Protein AF-A0A816CMY5-F1 (afdb_monomer)

Organism: NCBI:txid392030

Radius of gyration: 24.54 Å; Cα contacts (8 Å, |Δi|>4): 602; chains: 1; bounding box: 53×66×77 Å

Secondary structure (DSSP, 8-state):
--SEEEEEEEEEE--HHHHHHHHTHHHHHHHHHHHHHSHHHHHHHHHHHHHHHHHHH--S----SS-TTGGGTSEEEEEEEEEEPTTT--EEEEEEEEEEE--SSHHHHSGGGSS---TTS-GGGTTT-SS-GGGG---TTTS-EEEEES-----SSSTTT----SS-SS--TTTGGG--S-TTS---TT-STT--EEEEEET--STT-SSS-TTSSSHHHHHHHHHHTT---SEEEEE-SSPPPHHHHHHTS-TTTGGGEEEETT---SSSTT-HHHHHHHH--TTSEEEEEE--S-HHHHHHHHHHHHH-HHHHTT-SEEESS--SSS------GGGG------GGGG--TTS--S----SS------TTSBPBTTB-SSB--HHHHHHHHHH-GGGG---SS-B-TTBSSBP--TTTSPPPPHHHHHHHHHHHHHHTTT-GGGTTTSPP----

Sequence (456 aa):
GYEKCRWYFLKYKQSEWENWWFSNIEQFQNNVCELLGDAENVKKAVLTLERLKELQTFGRNRTRSEKQGADKLLSRMFYRLECINPLTKVVVQVAEVSQVIEPLVGLLRDPFTICRQNNSLPTFVYEGAELQSKRFLLLSIAAPFYIHWLLQNEENTLKNSIQSSRLYKNLLPWMYERDKVNFSDAKSPLDRPNKLNILIDLGSSYFRHWDADNNSAAGLWFYEQYKRFGIQFNRIIAFEKAPLDPRTAWDQLPEDVFPYYTLINVGCETSGKFSPWVILKRIAKLHDHVVVKLDLGVPSIEGPLIHQLLNDSSVNSLIDEWRIPTPAPTILLCHDDSTYKCVEITAKRWIMPDYAPFYNKGRGRSIMCSDLLVMRPSGPFFSLTEKEYSEALKRYPNLNDDCDINYEKTSASAAITLSDDHYFNNQSNLNQFKRLFQFLPFKKEYKSLLPQPRWG

Solvent-accessible surface area (backbone atoms only — not comparable to full-atom values): 27816 Å² total; per-residue (Å²): 131,64,76,44,62,46,79,41,84,72,47,79,43,76,12,66,52,48,48,50,48,63,76,41,42,70,57,42,73,77,39,44,56,62,57,48,61,34,72,67,47,40,50,54,48,51,44,42,50,53,48,42,52,46,34,71,67,59,57,87,78,76,79,90,77,85,61,74,70,46,57,50,50,28,12,34,44,32,32,34,40,40,27,27,33,73,89,78,68,43,77,74,44,62,37,36,35,38,34,47,37,57,42,85,52,62,55,71,47,40,61,64,77,84,34,82,90,58,89,88,55,66,66,73,81,56,63,80,69,75,85,50,60,64,79,49,61,64,48,74,91,39,32,54,73,46,79,48,75,76,79,72,91,68,92,76,85,55,80,82,76,61,74,69,74,85,81,75,85,85,70,52,83,76,61,55,80,73,68,89,66,77,82,88,80,63,70,58,93,82,65,47,89,91,56,47,28,34,38,39,31,34,32,25,76,31,38,43,39,88,80,71,50,79,84,49,93,24,49,46,42,57,50,52,55,38,40,63,69,71,44,66,67,66,30,35,42,32,25,23,65,62,68,68,62,64,64,68,43,58,74,53,48,53,81,89,46,54,89,34,55,42,78,44,65,80,29,64,38,76,60,67,87,54,7,66,64,58,47,44,65,74,75,55,46,86,79,30,48,24,37,38,40,62,56,58,87,44,66,89,46,50,52,56,45,52,54,46,42,72,71,32,64,80,52,40,68,39,51,72,41,80,48,61,88,75,88,60,104,54,97,70,91,63,74,74,76,65,79,76,74,65,92,69,88,61,78,69,85,79,63,65,89,94,64,85,72,90,76,86,66,68,100,46,66,58,75,80,80,50,82,67,43,51,47,44,100,89,48,61,73,47,70,43,53,74,66,36,37,56,55,37,38,76,76,40,60,73,72,73,58,84,55,105,55,58,52,42,92,49,33,38,15,31,60,69,54,97,86,81,58,80,78,70,32,50,66,54,54,51,48,31,50,52,43,38,64,63,43,45,76,46,36,73,91,44,51,86,74,49,79,78,82,86,79,130

Foldseek 3Di:
DFQDKDKDWDDKFAFPQLVVCVVCVVCCVVCVQVVCVPPVNVVLLQLLQVLLVCLLQDAPDDPDDDNPPNLSNFIKTKMWIWTAHPVPRDGDAIKIKIWTFHGLPLCSLLVCLPYPDDPPDDCVSCVVSPDDSCQSGRDQQSIDMDIDGPPPPPPPDCPPVPPVPDDDRRDGPLSVSQDPDDDPDDDDLLPDPPAFAEEEAAAQPAQCDPVVDNRDPHVVVVQVSCVSNVHHGQAYEYFEQAADDVVRRQVPDDPVCNVHYDYPRPHAALDDDRDPQNVLLVPFDLSHAYAYDHDNVDCVNVVSNLVCCQPPPSSVSRYPHYDDQDHYPPPDQRADPCVVPPPPPDPPVPDDPPDDDDDPLDPAADDHDRPQAEADPVGHNDFDDPVLQVVLCVVCVCLPDPDVFQDDNGALHTYDDVPPDRPDGPVNVVSSVVSVVSSQCSHPVNVVVDPPDPDD

pLDDT: mean 72.67, std 21.41, range [26.78, 97.88]

Mean predicted aligned error: 14.49 Å

Structure (mmCIF, N/CA/C/O backbone):
data_AF-A0A816CMY5-F1
#
_entry.id   AF-A0A816CMY5-F1
#
loop_
_atom_site.group_PDB
_atom_site.id
_atom_site.type_symbol
_atom_site.label_atom_id
_atom_site.label_alt_id
_atom_site.label_comp_id
_atom_site.label_asym_id
_atom_site.label_entity_id
_atom_site.label_seq_id
_atom_site.pdbx_PDB_ins_code
_atom_site.Cartn_x
_atom_site.Cartn_y
_atom_site.Cartn_z
_atom_site.occupancy
_atom_site.B_iso_or_equiv
_atom_site.auth_seq_id
_atom_site.auth_comp_id
_atom_site.auth_asym_id
_atom_site.auth_atom_id
_atom_site.pdbx_PDB_model_num
ATOM 1 N N . GLY A 1 1 ? 2.521 2.943 32.759 1.00 49.59 1 GLY A N 1
ATOM 2 C CA . GLY A 1 1 ? 2.574 2.488 31.353 1.00 49.59 1 GLY A CA 1
ATOM 3 C C . GLY A 1 1 ? 1.639 3.321 30.491 1.00 49.59 1 GLY A C 1
ATOM 4 O O . GLY A 1 1 ? 0.485 3.469 30.857 1.00 49.59 1 GLY A O 1
ATOM 5 N N . TYR A 1 2 ? 2.104 3.851 29.360 1.00 51.19 2 TYR A N 1
ATOM 6 C CA . TYR A 1 2 ? 1.381 4.797 28.483 1.00 51.19 2 TYR A CA 1
ATOM 7 C C . TYR A 1 2 ? 0.174 4.173 27.765 1.00 51.19 2 TYR A C 1
ATOM 9 O O . TYR A 1 2 ? 0.369 3.305 26.928 1.00 51.19 2 TYR A O 1
ATOM 17 N N . GLU A 1 3 ? -1.079 4.476 28.125 1.00 55.84 3 GLU A N 1
ATOM 18 C CA . GLU A 1 3 ? -2.274 3.773 27.590 1.00 55.84 3 GLU A CA 1
ATOM 19 C C . GLU A 1 3 ? -2.492 3.917 26.090 1.00 55.84 3 GLU A C 1
ATOM 21 O O . GLU A 1 3 ? -3.114 3.039 25.503 1.00 55.84 3 GLU A O 1
ATOM 26 N N . LYS A 1 4 ? -1.994 4.986 25.469 1.00 70.50 4 LYS A N 1
ATOM 27 C CA . LYS A 1 4 ? -2.210 5.197 24.044 1.00 70.50 4 LYS A CA 1
ATOM 28 C C . LYS A 1 4 ? -1.040 5.961 23.454 1.00 70.50 4 LYS A C 1
ATOM 30 O O . LYS A 1 4 ? -0.861 7.146 23.739 1.00 70.50 4 LYS A O 1
ATOM 35 N N . CYS A 1 5 ? -0.237 5.258 22.673 1.00 75.94 5 CYS A N 1
ATOM 36 C CA . CYS A 1 5 ? 0.587 5.917 21.682 1.00 75.94 5 CYS A CA 1
ATOM 37 C C . CYS A 1 5 ? -0.262 6.157 20.429 1.00 75.94 5 CYS A C 1
ATOM 39 O O . CYS A 1 5 ? -1.344 5.586 20.300 1.00 75.94 5 CYS A O 1
ATOM 41 N N . ARG A 1 6 ? 0.137 7.117 19.601 1.00 73.38 6 ARG A N 1
ATOM 42 C CA . ARG A 1 6 ? -0.463 7.383 18.298 1.00 73.38 6 ARG A CA 1
ATOM 43 C C . ARG A 1 6 ? 0.638 7.724 17.321 1.00 73.38 6 ARG A C 1
ATOM 45 O O . ARG A 1 6 ? 1.571 8.451 17.665 1.00 73.38 6 ARG A O 1
ATOM 52 N N . TRP A 1 7 ? 0.482 7.240 16.101 1.00 75.81 7 TRP A N 1
ATOM 53 C CA . TRP A 1 7 ? 1.345 7.592 14.990 1.00 75.81 7 TRP A CA 1
ATOM 54 C C . TRP A 1 7 ? 0.709 8.680 14.139 1.00 75.81 7 TRP A C 1
ATOM 56 O O . TRP A 1 7 ? -0.467 8.610 13.789 1.00 75.81 7 TRP A O 1
ATOM 66 N N . TYR A 1 8 ? 1.515 9.665 13.772 1.00 75.69 8 TYR A N 1
ATOM 67 C CA . TYR A 1 8 ? 1.147 10.722 12.846 1.00 75.69 8 TYR A CA 1
ATOM 68 C C . TYR A 1 8 ? 2.076 10.655 11.652 1.00 75.69 8 TYR A C 1
ATOM 70 O O . TYR A 1 8 ? 3.295 10.693 11.813 1.00 75.69 8 TYR A O 1
ATOM 78 N N . PHE A 1 9 ? 1.519 10.570 10.450 1.00 80.50 9 PHE A N 1
ATOM 79 C CA . PHE A 1 9 ? 2.307 10.802 9.251 1.00 80.50 9 PHE A CA 1
ATOM 80 C C . PHE A 1 9 ? 2.757 12.263 9.228 1.00 80.50 9 PHE A C 1
ATOM 82 O O . PHE A 1 9 ? 1.946 13.172 9.392 1.00 80.50 9 PHE A O 1
ATOM 89 N N . LEU A 1 10 ? 4.056 12.480 9.048 1.00 78.12 10 LEU A N 1
ATOM 90 C CA . LEU A 1 10 ? 4.637 13.814 8.981 1.00 78.12 10 LEU A CA 1
ATOM 91 C C . LEU A 1 10 ? 4.810 14.258 7.538 1.00 78.12 10 LEU A C 1
ATOM 93 O O . LEU A 1 10 ? 4.339 15.323 7.152 1.00 78.12 10 LEU A O 1
ATOM 97 N N . LYS A 1 11 ? 5.550 13.467 6.758 1.00 82.75 11 LYS A N 1
ATOM 98 C CA . LYS A 1 11 ? 5.892 13.805 5.379 1.00 82.75 11 LYS A CA 1
ATOM 99 C C . LYS A 1 11 ? 6.426 12.611 4.614 1.00 82.75 11 LYS A C 1
ATOM 101 O O . LYS A 1 11 ? 7.003 11.680 5.174 1.00 82.75 11 LYS A O 1
ATOM 106 N N . TYR A 1 12 ? 6.317 12.724 3.304 1.00 86.94 12 TYR A N 1
ATOM 107 C CA . TYR A 1 12 ? 7.068 11.935 2.350 1.00 86.94 12 TYR A CA 1
ATOM 108 C C . TYR A 1 12 ? 8.349 12.686 1.963 1.00 86.94 12 TYR A C 1
ATOM 110 O O . TYR A 1 12 ? 8.348 13.915 1.866 1.00 86.94 12 TYR A O 1
ATOM 118 N N . LYS A 1 13 ? 9.446 11.960 1.750 1.00 88.50 13 LYS A N 1
ATOM 119 C CA . LYS A 1 13 ? 10.687 12.495 1.188 1.00 88.50 13 LYS A CA 1
ATOM 120 C C . LYS A 1 13 ? 11.152 11.587 0.055 1.00 88.50 13 LYS A C 1
ATOM 122 O O . LYS A 1 13 ? 11.531 10.442 0.305 1.00 88.50 13 LYS A O 1
ATOM 127 N N . GLN A 1 14 ? 11.172 12.141 -1.152 1.00 89.94 14 GLN A N 1
ATOM 128 C CA . GLN A 1 14 ? 11.779 11.511 -2.320 1.00 89.94 14 GLN A CA 1
ATOM 129 C C . GLN A 1 14 ? 13.264 11.240 -2.067 1.00 89.94 14 GLN A C 1
ATOM 131 O O . GLN A 1 14 ? 13.948 12.018 -1.389 1.00 89.94 14 GLN A O 1
ATOM 136 N N . SER A 1 15 ? 13.764 10.135 -2.608 1.00 94.00 15 SER A N 1
ATOM 137 C CA . SER A 1 15 ? 15.199 9.882 -2.674 1.00 94.00 15 SER A CA 1
ATOM 138 C C . SER A 1 15 ? 15.888 10.888 -3.600 1.00 94.00 15 SER A C 1
ATOM 140 O O . SER A 1 15 ? 15.245 11.529 -4.431 1.00 94.00 15 SER A O 1
ATOM 142 N N . GLU A 1 16 ? 17.209 11.036 -3.481 1.00 92.00 16 GLU A N 1
ATOM 143 C CA . GLU A 1 16 ? 17.974 11.886 -4.411 1.00 92.00 16 GLU A CA 1
ATOM 144 C C . GLU A 1 16 ? 17.813 11.403 -5.857 1.00 92.00 16 GLU A C 1
ATOM 146 O O . GLU A 1 16 ? 17.717 12.205 -6.783 1.00 92.00 16 GLU A O 1
ATOM 151 N N . TRP A 1 17 ? 17.719 10.084 -6.027 1.00 92.69 17 TRP A N 1
ATOM 152 C CA . TRP A 1 17 ? 17.506 9.429 -7.308 1.00 92.69 17 TRP A CA 1
ATOM 153 C C . TRP A 1 17 ? 16.120 9.719 -7.892 1.00 92.69 17 TRP A C 1
ATOM 155 O O . TRP A 1 17 ? 16.008 10.111 -9.052 1.00 92.69 17 TRP A O 1
ATOM 165 N N . GLU A 1 18 ? 15.073 9.607 -7.075 1.00 90.62 18 GLU A N 1
ATOM 166 C CA . GLU A 1 18 ? 13.706 9.927 -7.484 1.00 90.62 18 GLU A CA 1
ATOM 167 C C . GLU A 1 18 ? 13.545 11.417 -7.809 1.00 90.62 18 GLU A C 1
ATOM 169 O O . GLU A 1 18 ? 12.952 11.766 -8.827 1.00 90.62 18 GLU A O 1
ATOM 174 N N . ASN A 1 19 ? 14.128 12.297 -6.991 1.00 91.50 19 ASN A N 1
ATOM 175 C CA . ASN A 1 19 ? 14.102 13.738 -7.227 1.00 91.50 19 ASN A CA 1
ATOM 176 C C . ASN A 1 19 ? 14.849 14.127 -8.514 1.00 91.50 19 ASN A C 1
ATOM 178 O O . ASN A 1 19 ? 14.381 14.975 -9.275 1.00 91.50 19 ASN A O 1
ATOM 182 N N . TRP A 1 20 ? 15.999 13.501 -8.787 1.00 92.38 20 TRP A N 1
ATOM 183 C CA . TRP A 1 20 ? 16.716 13.697 -10.047 1.00 92.38 20 TRP A CA 1
ATOM 184 C C . TRP A 1 20 ? 15.881 13.237 -11.246 1.00 92.38 20 TRP A C 1
ATOM 186 O O . TRP A 1 20 ? 15.762 13.978 -12.221 1.00 92.38 20 TRP A O 1
ATOM 196 N N . TRP A 1 21 ? 15.241 12.070 -11.158 1.00 89.19 21 TRP A N 1
ATOM 197 C CA . TRP A 1 21 ? 14.363 11.568 -12.215 1.00 89.19 21 TRP A CA 1
ATOM 198 C C . TRP A 1 21 ? 13.189 12.516 -12.481 1.00 89.19 21 TRP A C 1
ATOM 200 O O . TRP A 1 21 ? 12.940 12.900 -13.623 1.00 89.19 21 TRP A O 1
ATOM 210 N N . PHE A 1 22 ? 12.530 12.979 -11.415 1.00 85.50 22 PHE A N 1
ATOM 211 C CA . PHE A 1 22 ? 11.444 13.956 -11.489 1.00 85.50 22 PHE A CA 1
ATOM 212 C C . PHE A 1 22 ? 11.892 15.279 -12.129 1.00 85.50 22 PHE A C 1
ATOM 214 O O . PHE A 1 22 ? 11.186 15.839 -12.965 1.00 85.50 22 PHE A O 1
ATOM 221 N N . SER A 1 23 ? 13.093 15.751 -11.792 1.00 88.50 23 SER A N 1
ATOM 222 C CA . SER A 1 23 ? 13.650 17.000 -12.328 1.00 88.50 23 SER A CA 1
ATOM 223 C C . SER A 1 23 ? 14.025 16.902 -13.814 1.00 88.50 23 SER A C 1
ATOM 225 O O . SER A 1 23 ? 14.132 17.923 -14.486 1.00 88.50 23 SER A O 1
ATOM 227 N N . ASN A 1 24 ? 14.200 15.685 -14.338 1.00 87.00 24 ASN A N 1
ATOM 228 C CA . ASN A 1 24 ? 14.573 15.405 -15.728 1.00 87.00 24 ASN A CA 1
ATOM 229 C C . ASN A 1 24 ? 13.451 14.700 -16.506 1.00 87.00 24 ASN A C 1
ATOM 231 O O . ASN A 1 24 ? 13.698 14.084 -17.545 1.00 87.00 24 ASN A O 1
ATOM 235 N N . ILE A 1 25 ? 12.210 14.785 -16.018 1.00 83.50 25 ILE A N 1
ATOM 236 C CA . ILE A 1 25 ? 11.086 13.991 -16.525 1.00 83.50 25 ILE A CA 1
ATOM 237 C C . ILE A 1 25 ? 10.851 14.156 -18.032 1.00 83.50 25 ILE A C 1
ATOM 239 O O . ILE A 1 25 ? 10.459 13.208 -18.700 1.00 83.50 25 ILE A O 1
ATOM 243 N N . GLU A 1 26 ? 11.139 15.329 -18.595 1.00 83.44 26 GLU A N 1
ATOM 244 C CA . GLU A 1 26 ? 10.995 15.597 -20.033 1.00 83.44 26 GLU A CA 1
ATOM 245 C C . GLU A 1 26 ? 11.965 14.792 -20.890 1.00 83.44 26 GLU A C 1
ATOM 247 O O . GLU A 1 26 ? 11.601 14.312 -21.962 1.00 83.44 26 GLU A O 1
ATOM 252 N N . GLN A 1 27 ? 13.201 14.632 -20.418 1.00 85.25 27 GLN A N 1
ATOM 253 C CA . GLN A 1 27 ? 14.192 13.825 -21.115 1.00 85.25 27 GLN A CA 1
ATOM 254 C C . GLN A 1 27 ? 13.835 12.346 -20.968 1.00 85.25 27 GLN A C 1
ATOM 256 O O . GLN A 1 27 ? 13.852 11.607 -21.950 1.00 85.25 27 GLN A O 1
ATOM 261 N N . PHE A 1 28 ? 13.415 11.932 -19.766 1.00 81.44 28 PHE A N 1
ATOM 262 C CA . PHE A 1 28 ? 12.957 10.569 -19.513 1.00 81.44 28 PHE A CA 1
ATOM 263 C C . PHE A 1 28 ? 11.757 10.187 -20.366 1.00 81.44 28 PHE A C 1
ATOM 265 O O . PHE A 1 28 ? 11.746 9.101 -20.921 1.00 81.44 28 PHE A O 1
ATOM 272 N N . GLN A 1 29 ? 10.775 11.065 -20.543 1.00 76.88 29 GLN A N 1
ATOM 273 C CA . GLN A 1 29 ? 9.591 10.753 -21.346 1.00 76.88 29 GLN A CA 1
ATOM 274 C C . GLN A 1 29 ? 9.915 10.385 -22.796 1.00 76.88 29 GLN A C 1
ATOM 276 O O . GLN A 1 29 ? 9.229 9.541 -23.363 1.00 76.88 29 GLN A O 1
ATOM 281 N N . ASN A 1 30 ? 10.956 10.987 -23.373 1.00 83.69 30 ASN A N 1
ATOM 282 C CA . ASN A 1 30 ? 11.312 10.773 -24.774 1.00 83.69 30 ASN A CA 1
ATOM 283 C C . ASN A 1 30 ? 12.415 9.719 -24.944 1.00 83.69 30 ASN A C 1
ATOM 285 O O . ASN A 1 30 ? 12.378 8.939 -25.889 1.00 83.69 30 ASN A O 1
ATOM 289 N N . ASN A 1 31 ? 13.361 9.662 -24.003 1.00 88.75 31 ASN A N 1
ATOM 290 C CA . ASN A 1 31 ? 14.606 8.904 -24.133 1.00 88.75 31 ASN A CA 1
ATOM 291 C C . ASN A 1 31 ? 14.857 7.988 -22.922 1.00 88.75 31 ASN A C 1
ATOM 293 O O . ASN A 1 31 ? 16.005 7.770 -22.534 1.00 88.75 31 ASN A O 1
ATOM 297 N N . VAL A 1 32 ? 13.801 7.450 -22.293 1.00 85.62 32 VAL A N 1
ATOM 298 C CA . VAL A 1 32 ? 13.904 6.669 -21.043 1.00 85.62 32 VAL A CA 1
ATOM 299 C C . VAL A 1 32 ? 14.958 5.567 -21.110 1.00 85.62 32 VAL A C 1
ATOM 301 O O . VAL A 1 32 ? 15.752 5.443 -20.186 1.00 85.62 32 VAL A O 1
ATOM 304 N N . CYS A 1 33 ? 15.013 4.803 -22.203 1.00 87.94 33 CYS A N 1
ATOM 305 C CA . CYS A 1 33 ? 15.938 3.677 -22.323 1.00 87.94 33 CYS A CA 1
ATOM 306 C C . CYS A 1 33 ? 17.366 4.082 -22.673 1.00 87.94 33 CYS A C 1
ATOM 308 O O . CYS A 1 33 ? 18.295 3.383 -22.285 1.00 87.94 33 CYS A O 1
ATOM 310 N N . GLU A 1 34 ? 17.553 5.202 -23.367 1.00 89.88 34 GLU A N 1
ATOM 311 C CA . GLU A 1 34 ? 18.884 5.767 -23.592 1.00 89.88 34 GLU A CA 1
ATOM 312 C C . GLU A 1 34 ? 19.453 6.290 -22.269 1.00 89.88 34 GLU A C 1
ATOM 314 O O . GLU A 1 34 ? 20.556 5.921 -21.876 1.00 89.88 34 GLU A O 1
ATOM 319 N N . LEU A 1 35 ? 18.650 7.049 -21.518 1.00 89.62 35 LEU A N 1
ATOM 320 C CA . LEU A 1 35 ? 19.036 7.575 -20.213 1.00 89.62 35 LEU A CA 1
ATOM 321 C C . LEU A 1 35 ? 19.243 6.472 -19.177 1.00 89.62 35 LEU A C 1
ATOM 323 O O . LEU A 1 35 ? 20.223 6.509 -18.444 1.00 89.62 35 LEU A O 1
ATOM 327 N N . LEU A 1 36 ? 18.357 5.475 -19.106 1.00 87.12 36 LEU A N 1
ATOM 328 C CA . LEU A 1 36 ? 18.557 4.309 -18.240 1.00 87.12 36 LEU A CA 1
ATOM 329 C C . LEU A 1 36 ? 19.717 3.426 -18.703 1.00 87.12 36 LEU A C 1
ATOM 331 O O . LEU A 1 36 ? 20.206 2.645 -17.896 1.00 87.12 36 LEU A O 1
ATOM 335 N N . GLY A 1 37 ? 20.139 3.536 -19.966 1.00 89.00 37 GLY A N 1
ATOM 336 C CA . GLY A 1 37 ? 21.306 2.855 -20.521 1.00 89.00 37 GLY A CA 1
ATOM 337 C C . GLY A 1 37 ? 22.639 3.491 -20.123 1.00 89.00 37 GLY A C 1
ATOM 338 O O . GLY A 1 37 ? 23.669 2.823 -20.221 1.00 89.00 37 GLY A O 1
ATOM 339 N N . ASP A 1 38 ? 22.632 4.738 -19.637 1.00 92.94 38 ASP A N 1
ATOM 340 C CA . ASP A 1 38 ? 23.817 5.372 -19.061 1.00 92.94 38 ASP A CA 1
ATOM 341 C C . ASP A 1 38 ? 24.367 4.541 -17.891 1.00 92.94 38 ASP A C 1
ATOM 343 O O . ASP A 1 38 ? 23.620 4.063 -17.032 1.00 92.94 38 ASP A O 1
ATOM 347 N N . ALA A 1 39 ? 25.689 4.379 -17.839 1.00 93.19 39 ALA A N 1
ATOM 348 C CA . ALA A 1 39 ? 26.342 3.482 -16.892 1.00 93.19 39 ALA A CA 1
ATOM 349 C C . ALA A 1 39 ? 26.064 3.845 -15.420 1.00 93.19 39 ALA A C 1
ATOM 351 O O . ALA A 1 39 ? 25.946 2.953 -14.574 1.00 93.19 39 ALA A O 1
ATOM 352 N N . GLU A 1 40 ? 25.937 5.134 -15.092 1.00 93.81 40 GLU A N 1
ATOM 353 C CA . GLU A 1 40 ? 25.620 5.575 -13.735 1.00 93.81 40 GLU A CA 1
ATOM 354 C C . GLU A 1 40 ? 24.164 5.256 -13.380 1.00 93.81 40 GLU A C 1
ATOM 356 O O . GLU A 1 40 ? 23.872 4.777 -12.277 1.00 93.81 40 GLU A O 1
ATOM 361 N N . ASN A 1 41 ? 23.254 5.466 -14.330 1.00 92.19 41 ASN A N 1
ATOM 362 C CA . ASN A 1 41 ? 21.830 5.212 -14.147 1.00 92.19 41 ASN A CA 1
ATOM 363 C C . ASN A 1 41 ? 21.530 3.715 -14.043 1.00 92.19 41 ASN A C 1
ATOM 365 O O . ASN A 1 41 ? 20.811 3.302 -13.128 1.00 92.19 41 ASN A O 1
ATOM 369 N N . VAL A 1 42 ? 22.172 2.895 -14.882 1.00 91.56 42 VAL A N 1
ATOM 370 C CA . VAL A 1 42 ? 22.177 1.433 -14.760 1.00 91.56 42 VAL A CA 1
ATOM 371 C C . VAL A 1 42 ? 22.625 1.022 -13.362 1.00 91.56 42 VAL A C 1
ATOM 373 O O . VAL A 1 42 ? 21.938 0.256 -12.687 1.00 91.56 42 VAL A O 1
ATOM 376 N N . LYS A 1 43 ? 23.762 1.552 -12.895 1.00 93.25 43 LYS A N 1
ATOM 377 C CA . LYS A 1 43 ? 24.318 1.206 -11.585 1.00 93.25 43 LYS A CA 1
ATOM 378 C C . LYS A 1 43 ? 23.351 1.546 -10.450 1.00 93.25 43 LYS A C 1
ATOM 380 O O . LYS A 1 43 ? 23.148 0.720 -9.564 1.00 93.25 43 LYS A O 1
ATOM 385 N N . LYS A 1 44 ? 22.740 2.734 -10.460 1.00 93.62 44 LYS A N 1
ATOM 386 C CA . LYS A 1 44 ? 21.769 3.144 -9.429 1.00 93.62 44 LYS A CA 1
ATOM 387 C C . LYS A 1 44 ? 20.496 2.302 -9.473 1.00 93.62 44 LYS A C 1
ATOM 389 O O . LYS A 1 44 ? 20.006 1.904 -8.416 1.00 93.62 44 LYS A O 1
ATOM 394 N N . ALA A 1 45 ? 19.993 1.986 -10.665 1.00 91.38 45 ALA A N 1
ATOM 395 C CA . ALA A 1 45 ? 18.853 1.094 -10.841 1.00 91.38 45 ALA A CA 1
ATOM 396 C C . ALA A 1 45 ? 19.152 -0.301 -10.274 1.00 91.38 45 ALA A C 1
ATOM 398 O O . ALA A 1 45 ? 18.428 -0.771 -9.401 1.00 91.38 45 ALA A O 1
ATOM 399 N N . VAL A 1 46 ? 20.266 -0.922 -10.676 1.00 91.12 46 VAL A N 1
ATOM 400 C CA . VAL A 1 46 ? 20.680 -2.246 -10.183 1.00 91.12 46 VAL A CA 1
ATOM 401 C C . VAL A 1 46 ? 20.850 -2.242 -8.663 1.00 91.12 46 VAL A C 1
ATOM 403 O O . VAL A 1 46 ? 20.247 -3.077 -7.997 1.00 91.12 46 VAL A O 1
ATOM 406 N N . LEU A 1 47 ? 21.566 -1.266 -8.090 1.00 92.12 47 LEU A N 1
ATOM 407 C CA . LEU A 1 47 ? 21.731 -1.150 -6.632 1.00 92.12 47 LEU A CA 1
ATOM 408 C C . LEU A 1 47 ? 20.394 -1.002 -5.892 1.00 92.12 47 LEU A C 1
ATOM 410 O O . LEU A 1 47 ? 20.226 -1.549 -4.802 1.00 92.12 47 LEU A O 1
ATOM 414 N N . THR A 1 48 ? 19.443 -0.270 -6.475 1.00 90.75 48 THR A N 1
ATOM 415 C CA . THR A 1 48 ? 18.089 -0.119 -5.926 1.00 90.75 48 THR A CA 1
ATOM 416 C C . THR A 1 48 ? 17.360 -1.462 -5.917 1.00 90.75 48 THR A C 1
ATOM 418 O O . THR A 1 48 ? 16.835 -1.861 -4.878 1.00 90.75 48 THR A O 1
ATOM 421 N N . LEU A 1 49 ? 17.382 -2.197 -7.033 1.00 89.44 49 LEU A N 1
ATOM 422 C CA . LEU A 1 49 ? 16.718 -3.497 -7.154 1.00 89.44 49 LEU A CA 1
ATOM 423 C C . LEU A 1 49 ? 17.353 -4.566 -6.257 1.00 89.44 49 LEU A C 1
ATOM 425 O O . LEU A 1 49 ? 16.636 -5.310 -5.591 1.00 89.44 49 LEU A O 1
ATOM 429 N N . GLU A 1 50 ? 18.685 -4.624 -6.184 1.00 89.06 50 GLU A N 1
ATOM 430 C CA . GLU A 1 50 ? 19.402 -5.520 -5.267 1.00 89.06 50 GLU A CA 1
ATOM 431 C C . GLU A 1 50 ? 19.023 -5.241 -3.820 1.00 89.06 50 GLU A C 1
ATOM 433 O O . GLU A 1 50 ? 18.801 -6.169 -3.040 1.00 89.06 50 GLU A O 1
ATOM 438 N N . ARG A 1 51 ? 18.926 -3.957 -3.461 1.00 89.12 51 ARG A N 1
ATOM 439 C CA . ARG A 1 51 ? 18.538 -3.555 -2.117 1.00 89.12 51 ARG A CA 1
ATOM 440 C C . ARG A 1 51 ? 17.096 -3.942 -1.814 1.00 89.12 51 ARG A C 1
ATOM 442 O O . ARG A 1 51 ? 16.849 -4.494 -0.748 1.00 89.12 51 ARG A O 1
ATOM 449 N N . LEU A 1 52 ? 16.156 -3.706 -2.728 1.00 86.81 52 LEU A N 1
ATOM 450 C CA . LEU A 1 52 ? 14.759 -4.114 -2.548 1.00 86.81 52 LEU A CA 1
ATOM 451 C C . LEU A 1 52 ? 14.637 -5.638 -2.422 1.00 86.81 52 LEU A C 1
ATOM 453 O O . LEU A 1 52 ? 14.017 -6.115 -1.473 1.00 86.81 52 LEU A O 1
ATOM 457 N N . LYS A 1 53 ? 15.315 -6.401 -3.290 1.00 85.69 53 LYS A N 1
ATOM 458 C CA . LYS A 1 53 ? 15.358 -7.870 -3.226 1.00 85.69 53 LYS A CA 1
ATOM 459 C C . LYS A 1 53 ? 15.946 -8.364 -1.905 1.00 85.69 53 LYS A C 1
ATOM 461 O O . LYS A 1 53 ? 15.413 -9.292 -1.301 1.00 85.69 53 LYS A O 1
ATOM 466 N N . GLU A 1 54 ? 17.024 -7.750 -1.424 1.00 84.81 54 GLU A N 1
ATOM 467 C CA . GLU A 1 54 ? 17.603 -8.067 -0.116 1.00 84.81 54 GLU A CA 1
ATOM 468 C C . GLU A 1 54 ? 16.596 -7.821 1.009 1.00 84.81 54 GLU A C 1
ATOM 470 O O . GLU A 1 54 ? 16.376 -8.702 1.833 1.00 84.81 54 GLU A O 1
ATOM 475 N N . LEU A 1 55 ? 15.953 -6.652 1.032 1.00 82.62 55 LEU A N 1
ATOM 476 C CA . LEU A 1 55 ? 14.993 -6.308 2.079 1.00 82.62 55 LEU A CA 1
ATOM 477 C C . LEU A 1 55 ? 13.774 -7.243 2.071 1.00 82.62 55 LEU A C 1
ATOM 479 O O . LEU A 1 55 ? 13.293 -7.617 3.136 1.00 82.62 55 LEU A O 1
ATOM 483 N N . GLN A 1 56 ? 13.318 -7.674 0.893 1.00 79.06 56 GLN A N 1
ATOM 484 C CA . GLN A 1 56 ? 12.233 -8.650 0.744 1.00 79.06 56 GLN A CA 1
ATOM 485 C C . GLN A 1 56 ? 12.633 -10.075 1.159 1.00 79.06 56 GLN A C 1
ATOM 487 O O . GLN A 1 56 ? 11.793 -10.840 1.626 1.00 79.06 56 GLN A O 1
ATOM 492 N N . THR A 1 57 ? 13.897 -10.461 0.970 1.00 76.00 57 THR A N 1
ATOM 493 C CA . THR A 1 57 ? 14.371 -11.828 1.258 1.00 76.00 57 THR A CA 1
ATOM 494 C C . THR A 1 57 ? 14.839 -12.012 2.701 1.00 76.00 57 THR A C 1
ATOM 496 O O . THR A 1 57 ? 14.784 -13.128 3.219 1.00 76.00 57 THR A O 1
ATOM 499 N N . PHE A 1 58 ? 15.281 -10.950 3.379 1.00 70.31 58 PHE A N 1
ATOM 500 C CA . PHE A 1 58 ? 15.883 -11.061 4.708 1.00 70.31 58 PHE A CA 1
ATOM 501 C C . PHE A 1 58 ? 14.863 -11.053 5.858 1.00 70.31 58 PHE A C 1
ATOM 503 O O . PHE A 1 58 ? 14.429 -10.010 6.347 1.00 70.31 58 PHE A O 1
ATOM 510 N N . GLY A 1 59 ? 14.580 -12.241 6.396 1.00 57.06 59 GLY A N 1
ATOM 511 C CA . GLY A 1 59 ? 13.954 -12.417 7.707 1.00 57.06 59 GLY A CA 1
ATOM 512 C C . GLY A 1 59 ? 14.965 -12.241 8.853 1.00 57.06 59 GLY A C 1
ATOM 513 O O . GLY A 1 59 ? 15.857 -13.061 9.032 1.00 57.06 59 GLY A O 1
ATOM 514 N N . ARG A 1 60 ? 14.816 -11.173 9.651 1.00 52.25 60 ARG A N 1
ATOM 515 C CA . ARG A 1 60 ? 15.398 -10.908 10.998 1.00 52.25 60 ARG A CA 1
ATOM 516 C C . ARG A 1 60 ? 16.930 -10.930 11.214 1.00 52.25 60 ARG A C 1
ATOM 518 O O . ARG A 1 60 ? 17.377 -10.277 12.159 1.00 52.25 60 ARG A O 1
ATOM 525 N N . ASN A 1 61 ? 17.750 -11.575 10.383 1.00 51.62 61 ASN A N 1
ATOM 526 C CA . ASN A 1 61 ? 19.206 -11.673 10.581 1.00 51.62 61 ASN A CA 1
ATOM 527 C C . ASN A 1 61 ? 19.970 -10.548 9.864 1.00 51.62 61 ASN A C 1
ATOM 529 O O . ASN A 1 61 ? 20.637 -10.758 8.860 1.00 51.62 61 ASN A O 1
ATOM 533 N N . ARG A 1 62 ? 19.876 -9.321 10.388 1.00 57.62 62 ARG A N 1
ATOM 534 C CA . ARG A 1 62 ? 20.644 -8.164 9.891 1.00 57.62 62 ARG A CA 1
ATOM 535 C C . ARG A 1 62 ? 22.133 -8.266 10.248 1.00 57.62 62 ARG A C 1
ATOM 537 O O . ARG A 1 62 ? 22.477 -8.132 11.423 1.00 57.62 62 ARG A O 1
ATOM 544 N N . THR A 1 63 ? 23.022 -8.308 9.256 1.00 49.28 63 THR A N 1
ATOM 545 C CA . THR A 1 63 ? 24.375 -7.742 9.400 1.00 49.28 63 THR A CA 1
ATOM 546 C C . THR A 1 63 ? 24.303 -6.242 9.098 1.00 49.28 63 THR A C 1
ATOM 548 O O . THR A 1 63 ? 23.810 -5.790 8.070 1.00 49.28 63 THR A O 1
ATOM 551 N N . ARG A 1 64 ? 24.678 -5.430 10.089 1.00 55.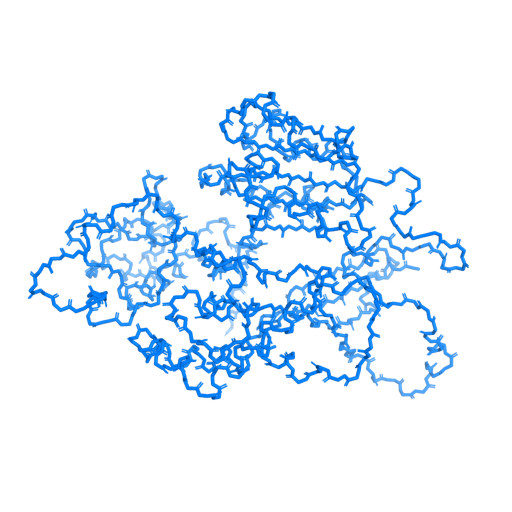88 64 ARG A N 1
ATOM 552 C CA . ARG A 1 64 ? 24.308 -4.008 10.201 1.00 55.88 64 ARG A CA 1
ATOM 553 C C . ARG A 1 64 ? 25.144 -3.060 9.323 1.00 55.88 64 ARG A C 1
ATOM 555 O O . ARG A 1 64 ? 24.859 -1.864 9.332 1.00 55.88 64 ARG A O 1
ATOM 562 N N . SER A 1 65 ? 26.184 -3.537 8.637 1.00 52.44 65 SER A N 1
ATOM 563 C CA . SER A 1 65 ? 27.320 -2.671 8.286 1.00 52.44 65 SER A CA 1
ATOM 564 C C . SER A 1 65 ? 27.455 -2.241 6.823 1.00 52.44 65 SER A C 1
ATOM 566 O O . SER A 1 65 ? 27.939 -1.136 6.617 1.00 52.44 65 SER A O 1
ATOM 568 N N . GLU A 1 66 ? 27.032 -2.998 5.807 1.00 51.88 66 GLU A N 1
ATOM 569 C CA . GLU A 1 66 ? 27.600 -2.746 4.460 1.00 51.88 66 GLU A CA 1
ATOM 570 C C . GLU A 1 66 ? 26.693 -2.084 3.415 1.00 51.88 66 GLU A C 1
ATOM 572 O O . GLU A 1 66 ? 27.185 -1.671 2.370 1.00 51.88 66 GLU A O 1
ATOM 577 N N . LYS A 1 67 ? 25.393 -1.876 3.673 1.00 60.47 67 LYS A N 1
ATOM 578 C CA . LYS A 1 67 ? 24.471 -1.394 2.617 1.00 60.47 67 LYS A CA 1
ATOM 579 C C . LYS A 1 67 ? 23.644 -0.144 2.931 1.00 60.47 67 LYS A C 1
ATOM 581 O O . LYS A 1 67 ? 22.647 0.118 2.264 1.00 60.47 67 LYS A O 1
ATOM 586 N N . GLN A 1 68 ? 24.098 0.702 3.862 1.00 66.44 68 GLN A N 1
ATOM 587 C CA . GLN A 1 68 ? 23.474 2.020 4.104 1.00 66.44 68 GLN A CA 1
ATOM 588 C C . GLN A 1 68 ? 23.533 2.956 2.879 1.00 66.44 68 GLN A C 1
ATOM 590 O O . GLN A 1 68 ? 22.726 3.876 2.767 1.00 66.44 68 GLN A O 1
ATOM 595 N N . GLY A 1 69 ? 24.470 2.731 1.949 1.00 79.69 69 GLY A N 1
ATOM 596 C CA . GLY A 1 69 ? 24.603 3.543 0.737 1.00 79.69 69 GLY A CA 1
ATOM 597 C C . GLY A 1 69 ? 23.390 3.446 -0.193 1.00 79.69 69 GLY A C 1
ATOM 598 O O . GLY A 1 69 ? 22.897 4.472 -0.654 1.00 79.69 69 GLY A O 1
ATOM 599 N N . ALA A 1 70 ? 22.864 2.236 -0.413 1.00 89.81 70 ALA A N 1
ATOM 600 C CA . ALA A 1 70 ? 21.725 2.015 -1.309 1.00 89.81 70 ALA A CA 1
ATOM 601 C C . ALA A 1 70 ? 20.412 2.586 -0.747 1.00 89.81 70 ALA A C 1
ATOM 603 O O . ALA A 1 70 ? 19.559 3.029 -1.510 1.00 89.81 70 ALA A O 1
ATOM 604 N N . ASP A 1 71 ? 20.279 2.697 0.580 1.00 90.12 71 ASP A N 1
ATOM 605 C CA . ASP A 1 71 ? 19.110 3.323 1.212 1.00 90.12 71 ASP A CA 1
ATOM 606 C C . ASP A 1 71 ? 18.974 4.818 0.838 1.00 90.12 71 ASP A C 1
ATOM 608 O O . ASP A 1 71 ? 17.918 5.417 1.043 1.00 90.12 71 ASP A O 1
ATOM 612 N N . LYS A 1 72 ? 20.018 5.469 0.300 1.00 92.38 72 LYS A N 1
ATOM 613 C CA . LYS A 1 72 ? 19.925 6.841 -0.241 1.00 92.38 72 LYS A CA 1
ATOM 614 C C . LYS A 1 72 ? 19.180 6.913 -1.577 1.00 92.38 72 LYS A C 1
ATOM 616 O O . LYS A 1 72 ? 18.645 7.968 -1.901 1.00 92.38 72 LYS A O 1
ATOM 621 N N . LEU A 1 73 ? 19.130 5.804 -2.318 1.00 93.50 73 LEU A N 1
ATOM 622 C CA . LEU A 1 73 ? 18.386 5.669 -3.576 1.00 93.50 73 LEU A CA 1
ATOM 623 C C . LEU A 1 73 ? 16.899 5.367 -3.337 1.00 93.50 73 LEU A C 1
ATOM 625 O O . LEU A 1 73 ? 16.078 5.547 -4.233 1.00 93.50 73 LEU A O 1
ATOM 629 N N . LEU A 1 74 ? 16.554 4.965 -2.112 1.00 92.25 74 LEU A N 1
ATOM 630 C CA . LEU A 1 74 ? 15.198 4.665 -1.670 1.00 92.25 74 LEU A CA 1
ATOM 631 C C . LEU A 1 74 ? 14.534 5.875 -1.005 1.00 92.25 74 LEU A C 1
ATOM 633 O O . LEU A 1 74 ? 15.183 6.691 -0.332 1.00 92.25 74 LEU A O 1
ATOM 637 N N . SER A 1 75 ? 13.226 5.990 -1.209 1.00 90.69 75 SER A N 1
ATOM 638 C CA . SER A 1 75 ? 12.412 7.078 -0.673 1.00 90.69 75 SER A CA 1
ATOM 639 C C . SER A 1 75 ? 12.033 6.802 0.781 1.00 90.69 75 SER A C 1
ATOM 641 O O . SER A 1 75 ? 12.314 5.734 1.333 1.00 90.69 75 SER A O 1
ATOM 643 N N . ARG A 1 76 ? 11.489 7.807 1.476 1.00 90.81 76 ARG A N 1
ATOM 644 C CA . ARG A 1 76 ? 11.193 7.699 2.910 1.00 90.81 76 ARG A CA 1
ATOM 645 C C . ARG A 1 76 ? 9.837 8.274 3.275 1.00 90.81 76 ARG A C 1
ATOM 647 O O . ARG A 1 76 ? 9.485 9.373 2.853 1.00 90.81 76 ARG A O 1
ATOM 654 N N . MET A 1 77 ? 9.136 7.577 4.159 1.00 84.56 77 MET A N 1
ATOM 655 C CA . MET A 1 77 ? 7.996 8.117 4.896 1.00 84.56 77 MET A CA 1
ATOM 656 C C . MET A 1 77 ? 8.432 8.454 6.316 1.00 84.56 77 MET A C 1
ATOM 658 O O . MET A 1 77 ? 9.129 7.674 6.960 1.00 84.56 77 MET A O 1
ATOM 662 N N . PHE A 1 78 ? 8.054 9.632 6.795 1.00 84.00 78 PHE A N 1
ATOM 663 C CA . PHE A 1 78 ? 8.347 10.097 8.143 1.00 84.00 78 PHE A CA 1
ATOM 664 C C . PHE A 1 78 ? 7.076 10.071 8.970 1.00 84.00 78 PHE A C 1
ATOM 666 O O . PHE A 1 78 ? 6.027 10.546 8.535 1.00 84.00 78 PHE A O 1
ATOM 673 N N . TYR A 1 79 ? 7.210 9.573 10.188 1.00 82.06 79 TYR A N 1
ATOM 674 C CA . TYR A 1 79 ? 6.146 9.465 11.161 1.00 82.06 79 TYR A CA 1
ATOM 675 C C . TYR A 1 79 ? 6.591 10.066 12.487 1.00 82.06 79 TYR A C 1
ATOM 677 O O . TYR A 1 79 ? 7.780 10.098 12.798 1.00 82.06 79 TYR A O 1
ATOM 685 N N . ARG A 1 80 ? 5.628 10.497 13.291 1.00 84.25 80 ARG A N 1
ATOM 686 C CA . ARG A 1 80 ? 5.814 10.876 14.686 1.00 84.25 80 ARG A CA 1
ATOM 687 C C . ARG A 1 80 ? 5.020 9.934 15.562 1.00 84.25 80 ARG A C 1
ATOM 689 O O . ARG A 1 80 ? 3.821 9.785 15.358 1.00 84.25 80 ARG A O 1
ATOM 696 N N . LEU A 1 81 ? 5.685 9.339 16.537 1.00 81.75 81 LEU A N 1
ATOM 697 C CA . LEU A 1 81 ? 5.045 8.632 17.629 1.00 81.75 81 LEU A CA 1
ATOM 698 C C . LEU A 1 81 ? 4.841 9.598 18.783 1.00 81.75 81 LEU A C 1
ATOM 700 O O . LEU A 1 81 ? 5.824 10.107 19.316 1.00 81.75 81 LEU A O 1
ATOM 704 N N . GLU A 1 82 ? 3.597 9.803 19.193 1.00 83.19 82 GLU A N 1
ATOM 705 C CA . GLU A 1 82 ? 3.280 10.510 20.430 1.00 83.19 82 GLU A CA 1
ATOM 706 C C . GLU A 1 82 ? 2.625 9.546 21.407 1.00 83.19 82 GLU A C 1
ATOM 708 O O . GLU A 1 82 ? 1.574 8.973 21.122 1.00 83.19 82 GLU A O 1
ATOM 713 N N . CYS A 1 83 ? 3.230 9.372 22.577 1.00 80.19 83 CYS A N 1
ATOM 714 C CA . CYS A 1 83 ? 2.625 8.612 23.663 1.00 80.19 83 CYS A CA 1
ATOM 715 C C . CYS A 1 83 ? 2.030 9.558 24.694 1.00 80.19 83 CYS A C 1
ATOM 717 O O . CYS A 1 83 ? 2.706 10.474 25.163 1.00 80.19 83 CYS A O 1
ATOM 719 N N . ILE A 1 84 ? 0.769 9.322 25.058 1.00 77.75 84 ILE A N 1
ATOM 720 C CA . ILE A 1 84 ? 0.051 10.116 26.054 1.00 77.75 84 ILE A CA 1
ATOM 721 C C . ILE A 1 84 ? 0.049 9.357 27.380 1.00 77.75 84 ILE A C 1
ATOM 723 O O . ILE A 1 84 ? -0.308 8.175 27.452 1.00 77.75 84 ILE A O 1
ATOM 727 N N . ASN A 1 85 ? 0.436 10.041 28.457 1.00 79.12 85 ASN A N 1
ATOM 728 C CA . ASN A 1 85 ? 0.276 9.503 29.799 1.00 79.12 85 ASN A CA 1
ATOM 729 C C . ASN A 1 85 ? -1.221 9.484 30.154 1.00 79.12 85 ASN A C 1
ATOM 731 O O . ASN A 1 85 ? -1.876 10.524 30.093 1.00 79.12 85 ASN A O 1
ATOM 735 N N . PRO A 1 86 ? -1.785 8.328 30.537 1.00 76.56 86 PRO A N 1
ATOM 736 C CA . PRO A 1 86 ? -3.215 8.216 30.808 1.00 76.56 86 PRO A CA 1
ATOM 737 C C . PRO A 1 86 ? -3.699 9.093 31.957 1.00 76.56 86 PRO A C 1
ATOM 739 O O . PRO A 1 86 ? -4.831 9.575 31.896 1.00 76.56 86 PRO A O 1
ATOM 742 N N . LEU A 1 87 ? -2.844 9.299 32.961 1.00 83.75 87 LEU A N 1
ATOM 743 C CA . LEU A 1 87 ? -3.164 10.028 34.182 1.00 83.75 87 LEU A CA 1
ATOM 744 C C . LEU A 1 87 ? -3.106 11.534 33.949 1.00 83.75 87 LEU A C 1
ATOM 746 O O . LEU A 1 87 ? -4.018 12.253 34.333 1.00 83.75 87 LEU A O 1
ATOM 750 N N . THR A 1 88 ? -2.049 12.009 33.290 1.00 89.25 88 THR A N 1
ATOM 751 C CA . THR A 1 88 ? -1.822 13.452 33.118 1.00 89.25 88 THR A CA 1
ATOM 752 C C . THR A 1 88 ? -2.374 13.996 31.805 1.00 89.25 88 THR A C 1
ATOM 754 O O . THR A 1 88 ? -2.470 15.206 31.643 1.00 89.25 88 THR A O 1
ATOM 757 N N . LYS A 1 89 ? -2.699 13.119 30.845 1.00 85.38 89 LYS A N 1
ATOM 758 C CA . LYS A 1 89 ? -3.018 13.463 29.447 1.00 85.38 89 LYS A CA 1
ATOM 759 C C . LYS A 1 89 ? -1.915 14.249 28.724 1.00 85.38 89 LYS A C 1
ATOM 761 O O . LYS A 1 89 ? -2.144 14.757 27.632 1.00 85.38 89 LYS A O 1
ATOM 766 N N . VAL A 1 90 ? -0.708 14.300 29.288 1.00 86.12 90 VAL A N 1
ATOM 767 C CA . VAL A 1 90 ? 0.454 14.965 28.690 1.00 86.12 90 VAL A CA 1
ATOM 768 C C . VAL A 1 90 ? 1.161 14.011 27.729 1.00 86.12 90 VAL A C 1
ATOM 770 O O . VAL A 1 90 ? 1.290 12.813 28.010 1.00 86.12 90 VAL A O 1
ATOM 773 N N . VAL A 1 91 ? 1.629 14.550 26.600 1.00 79.62 91 VAL A N 1
ATOM 774 C CA . VAL A 1 91 ? 2.522 13.844 25.677 1.00 79.62 91 VAL A CA 1
ATOM 775 C C . VAL A 1 91 ? 3.884 13.698 26.345 1.00 79.62 91 VAL A C 1
ATOM 777 O O . VAL A 1 91 ? 4.536 14.675 26.689 1.00 79.62 91 VAL A O 1
ATOM 780 N N . VAL A 1 92 ? 4.290 12.458 26.563 1.00 76.69 92 VAL A N 1
ATOM 781 C CA . VAL A 1 92 ? 5.439 12.083 27.404 1.00 76.69 92 VAL A CA 1
ATOM 782 C C . VAL A 1 92 ? 6.587 11.507 26.596 1.00 76.69 92 VAL A C 1
ATOM 784 O O . VAL A 1 92 ? 7.705 11.416 27.091 1.00 76.69 92 VAL A O 1
ATOM 787 N N . GLN A 1 93 ? 6.323 11.121 25.353 1.00 69.75 93 GLN A N 1
ATOM 788 C CA . GLN A 1 93 ? 7.345 10.631 24.449 1.00 69.75 93 GLN A CA 1
ATOM 789 C C . GLN A 1 93 ? 6.992 11.058 23.037 1.00 69.75 93 GLN A C 1
ATOM 791 O O . GLN A 1 93 ? 5.886 10.785 22.568 1.00 69.75 93 GLN A O 1
ATOM 796 N N . VAL A 1 94 ? 7.955 11.710 22.390 1.00 76.50 94 VAL A N 1
ATOM 797 C CA . VAL A 1 94 ? 7.898 12.060 20.977 1.00 76.50 94 VAL A CA 1
ATOM 798 C C . VAL A 1 94 ? 9.122 11.459 20.304 1.00 76.50 94 VAL A C 1
ATOM 800 O O . VAL A 1 94 ? 10.255 11.823 20.621 1.00 76.50 94 VAL A O 1
ATOM 803 N N . ALA A 1 95 ? 8.894 10.519 19.396 1.00 84.75 95 ALA A N 1
ATOM 804 C CA . ALA A 1 95 ? 9.935 9.994 18.523 1.00 84.75 95 ALA A CA 1
ATOM 805 C C . ALA A 1 95 ? 9.541 10.268 17.077 1.00 84.75 95 ALA A C 1
ATOM 807 O O . ALA A 1 95 ? 8.399 10.018 16.695 1.00 84.75 95 ALA A O 1
ATOM 808 N N . GLU A 1 96 ? 10.472 10.761 16.267 1.00 87.12 96 GLU A N 1
ATOM 809 C CA . GLU A 1 96 ? 10.286 10.751 14.821 1.00 87.12 96 GLU A CA 1
ATOM 810 C C . GLU A 1 96 ? 10.897 9.475 14.264 1.00 87.12 96 GLU A C 1
ATOM 812 O O . GLU A 1 96 ? 11.956 9.028 14.692 1.00 87.12 96 GLU A O 1
ATOM 817 N N . VAL A 1 97 ? 10.216 8.841 13.326 1.00 84.44 97 VAL A N 1
ATOM 818 C CA . VAL A 1 97 ? 10.670 7.603 12.707 1.00 84.44 97 VAL A CA 1
ATOM 819 C C . VAL A 1 97 ? 10.595 7.775 11.209 1.00 84.44 97 VAL A C 1
ATOM 821 O O . VAL A 1 97 ? 9.589 8.234 10.683 1.00 84.44 97 VAL A O 1
ATOM 824 N N . SER A 1 98 ? 11.657 7.399 10.509 1.00 86.56 98 SER A N 1
ATOM 825 C CA . SER A 1 98 ? 11.636 7.302 9.054 1.00 86.56 98 SER A CA 1
ATOM 826 C C . SER A 1 98 ? 11.618 5.842 8.632 1.00 86.56 98 SER A C 1
ATOM 828 O O . SER A 1 98 ? 12.490 5.082 9.057 1.00 86.56 98 SER A O 1
ATOM 830 N N . GLN A 1 99 ? 10.679 5.478 7.772 1.00 84.81 99 GLN A N 1
ATOM 831 C CA . GLN A 1 99 ? 10.609 4.190 7.099 1.00 84.81 99 GLN A CA 1
ATOM 832 C C . GLN A 1 99 ? 11.169 4.331 5.687 1.00 84.81 99 GLN A C 1
ATOM 834 O O . GLN A 1 99 ? 10.799 5.261 4.971 1.00 84.81 99 GLN A O 1
ATOM 839 N N . VAL A 1 100 ? 12.056 3.424 5.292 1.00 88.12 100 VAL A N 1
ATOM 840 C CA . VAL A 1 100 ? 12.517 3.304 3.906 1.00 88.12 100 VAL A CA 1
ATOM 841 C C . VAL A 1 100 ? 11.439 2.623 3.090 1.00 88.12 100 VAL A C 1
ATOM 843 O O . VAL A 1 100 ? 10.929 1.586 3.498 1.00 88.12 100 VAL A O 1
ATOM 846 N N . ILE A 1 101 ? 11.127 3.191 1.938 1.00 86.06 101 ILE A N 1
ATOM 847 C CA . ILE A 1 101 ? 10.188 2.633 0.973 1.00 86.06 101 ILE A CA 1
ATOM 848 C C . ILE A 1 101 ? 10.837 2.621 -0.408 1.00 86.06 101 ILE A C 1
ATOM 850 O O . ILE A 1 101 ? 11.791 3.361 -0.667 1.00 86.06 101 ILE A O 1
ATOM 854 N N . GLU A 1 102 ? 10.334 1.777 -1.299 1.00 87.69 102 GLU A N 1
ATOM 855 C CA . GLU A 1 102 ? 10.688 1.848 -2.710 1.00 87.69 102 GLU A CA 1
ATOM 856 C C . GLU A 1 102 ? 10.402 3.250 -3.288 1.00 87.69 102 GLU A C 1
ATOM 858 O O . GLU A 1 102 ? 9.544 3.972 -2.767 1.00 87.69 102 GLU A O 1
ATOM 863 N N . PRO A 1 103 ? 11.119 3.676 -4.345 1.00 86.44 103 PRO A N 1
ATOM 864 C CA . PRO A 1 103 ? 10.783 4.909 -5.045 1.00 86.44 103 PRO A CA 1
ATOM 865 C C . PRO A 1 103 ? 9.330 4.877 -5.528 1.00 86.44 103 PRO A C 1
ATOM 867 O O . PRO A 1 103 ? 8.875 3.862 -6.055 1.00 86.44 103 PRO A O 1
ATOM 870 N N . LEU A 1 104 ? 8.601 5.985 -5.377 1.00 80.69 104 LEU A N 1
ATOM 871 C CA . LEU A 1 104 ? 7.191 6.040 -5.789 1.00 80.69 104 LEU A CA 1
ATOM 872 C C . LEU A 1 104 ? 7.022 6.215 -7.299 1.00 80.69 104 LEU A C 1
ATOM 874 O O . LEU A 1 104 ? 5.946 5.974 -7.842 1.00 80.69 104 LEU A O 1
ATOM 878 N N . VAL A 1 105 ? 8.091 6.596 -7.994 1.00 80.31 105 VAL A N 1
ATOM 879 C CA . VAL A 1 105 ? 8.128 6.557 -9.450 1.00 80.31 105 VAL A CA 1
ATOM 880 C C . VAL A 1 105 ? 8.080 5.101 -9.917 1.00 80.31 105 VAL A C 1
ATOM 882 O O . VAL A 1 105 ? 9.035 4.350 -9.715 1.00 80.31 105 VAL A O 1
ATOM 885 N N . GLY A 1 106 ? 7.001 4.734 -10.617 1.00 70.31 106 GLY A N 1
ATOM 886 C CA . GLY A 1 106 ? 6.763 3.388 -11.148 1.00 70.31 106 GLY A CA 1
ATOM 887 C C . GLY A 1 106 ? 7.961 2.792 -11.886 1.00 70.31 106 GLY A C 1
ATOM 888 O O . GLY A 1 106 ? 8.418 1.700 -11.554 1.00 70.31 106 GLY A O 1
ATOM 889 N N . LEU A 1 107 ? 8.545 3.567 -12.803 1.00 76.69 107 LEU A N 1
ATOM 890 C CA . LEU A 1 107 ? 9.716 3.161 -13.583 1.00 76.69 107 LEU A CA 1
ATOM 891 C C . LEU A 1 107 ? 10.990 2.997 -12.755 1.00 76.69 107 LEU A C 1
ATOM 893 O O . LEU A 1 107 ? 11.880 2.285 -13.179 1.00 76.69 107 LEU A O 1
ATOM 897 N N . LEU A 1 108 ? 11.117 3.596 -11.574 1.00 80.31 108 LEU A N 1
ATOM 898 C CA . LEU A 1 108 ? 12.288 3.354 -10.725 1.00 80.31 108 LEU A CA 1
ATOM 899 C C . LEU A 1 108 ? 12.151 2.068 -9.902 1.00 80.31 108 LEU A C 1
ATOM 901 O O . LEU A 1 108 ? 13.159 1.559 -9.412 1.00 80.31 108 LEU A O 1
ATOM 905 N N . ARG A 1 109 ? 10.932 1.527 -9.779 1.00 75.44 109 ARG A N 1
ATOM 906 C CA . ARG A 1 109 ? 10.686 0.219 -9.156 1.00 75.44 109 ARG A CA 1
ATOM 907 C C . ARG A 1 109 ? 11.033 -0.928 -10.090 1.00 75.44 109 ARG A C 1
ATOM 909 O O . ARG A 1 109 ? 11.474 -1.956 -9.604 1.00 75.44 109 ARG A O 1
ATOM 916 N N . ASP A 1 110 ? 10.850 -0.757 -11.398 1.00 79.44 110 ASP A N 1
ATOM 917 C CA . ASP A 1 110 ? 11.176 -1.781 -12.399 1.00 79.44 110 ASP A CA 1
ATOM 918 C C . ASP A 1 110 ? 11.689 -1.158 -13.720 1.00 79.44 110 ASP A C 1
ATOM 920 O O . ASP A 1 110 ? 11.038 -1.249 -14.761 1.00 79.44 110 ASP A O 1
ATOM 924 N N . PRO A 1 111 ? 12.853 -0.479 -13.701 1.00 80.06 111 PRO A N 1
ATOM 925 C CA . PRO A 1 111 ? 13.311 0.372 -14.811 1.00 80.06 111 PRO A CA 1
ATOM 926 C C . PRO A 1 111 ? 13.556 -0.369 -16.118 1.00 80.06 111 PRO A C 1
ATOM 928 O O . PRO A 1 111 ? 13.409 0.201 -17.197 1.00 80.06 111 PRO A O 1
ATOM 931 N N . PHE A 1 112 ? 13.902 -1.649 -16.037 1.00 83.62 112 PHE A N 1
ATOM 932 C CA . PHE A 1 112 ? 14.281 -2.440 -17.202 1.00 83.62 112 PHE A CA 1
ATOM 933 C C . PHE A 1 112 ? 13.107 -3.191 -17.835 1.00 83.62 112 PHE A C 1
ATOM 935 O O . PHE A 1 112 ? 13.296 -3.851 -18.849 1.00 83.62 112 PHE A O 1
ATOM 942 N N . THR A 1 113 ? 11.894 -3.052 -17.290 1.00 78.62 113 THR A N 1
ATOM 943 C CA . THR A 1 113 ? 10.684 -3.707 -17.817 1.00 78.62 113 THR A CA 1
ATOM 944 C C . THR A 1 113 ? 10.272 -3.170 -19.194 1.00 78.62 113 THR A C 1
ATOM 946 O O . THR A 1 113 ? 9.722 -3.896 -20.015 1.00 78.62 113 THR A O 1
ATOM 949 N N . ILE A 1 114 ? 10.590 -1.901 -19.483 1.00 76.75 114 ILE A N 1
ATOM 950 C CA . ILE A 1 114 ? 10.247 -1.234 -20.751 1.00 76.75 114 ILE A CA 1
ATOM 951 C C . ILE A 1 114 ? 11.422 -1.117 -21.731 1.00 76.75 114 ILE A C 1
ATOM 953 O O . ILE A 1 114 ? 11.237 -0.668 -22.862 1.00 76.75 114 ILE A O 1
ATOM 957 N N . CYS A 1 115 ? 12.634 -1.484 -21.311 1.00 82.69 115 CYS A N 1
ATOM 958 C CA . CYS A 1 115 ? 13.839 -1.332 -22.119 1.00 82.69 115 CYS A CA 1
ATOM 959 C C . CYS A 1 115 ? 14.314 -2.672 -22.666 1.00 82.69 115 CYS A C 1
ATOM 961 O O . CYS A 1 115 ? 14.103 -3.721 -22.061 1.00 82.69 115 CYS A O 1
ATOM 963 N N . ARG A 1 116 ? 14.959 -2.645 -23.841 1.00 81.12 116 ARG A N 1
ATOM 964 C CA . ARG A 1 116 ? 15.521 -3.864 -24.434 1.00 81.12 116 ARG A CA 1
ATOM 965 C C . ARG A 1 116 ? 16.497 -4.508 -23.459 1.00 81.12 116 ARG A C 1
ATOM 967 O O . ARG A 1 116 ? 17.282 -3.811 -22.817 1.00 81.12 116 ARG A O 1
ATOM 974 N N . GLN A 1 117 ? 16.460 -5.837 -23.408 1.00 78.81 117 GLN A N 1
ATOM 975 C CA . GLN A 1 117 ? 17.377 -6.606 -22.585 1.00 78.81 117 GLN A CA 1
ATOM 976 C C . GLN A 1 117 ? 18.819 -6.257 -22.950 1.00 78.81 117 GLN A C 1
ATOM 978 O O . GLN A 1 117 ? 19.262 -6.407 -24.088 1.00 78.81 117 GLN A O 1
ATOM 983 N N . ASN A 1 118 ? 19.534 -5.761 -21.953 1.00 82.69 118 ASN A N 1
ATOM 984 C CA . ASN A 1 118 ? 20.963 -5.558 -21.983 1.00 82.69 118 ASN A CA 1
ATOM 985 C C . ASN A 1 118 ? 21.639 -6.746 -21.290 1.00 82.69 118 ASN A C 1
ATOM 987 O O . ASN A 1 118 ? 21.478 -6.933 -20.081 1.00 82.69 118 ASN A O 1
ATOM 991 N N . ASN A 1 119 ? 22.400 -7.523 -22.065 1.00 86.00 119 ASN A N 1
ATOM 992 C CA . ASN A 1 119 ? 23.103 -8.727 -21.609 1.00 86.00 119 ASN A CA 1
ATOM 993 C C . ASN A 1 119 ? 24.173 -8.443 -20.541 1.00 86.00 119 ASN A C 1
ATOM 995 O O . ASN A 1 119 ? 24.677 -9.380 -19.931 1.00 86.00 119 ASN A O 1
ATOM 999 N N . SER A 1 120 ? 24.544 -7.176 -20.317 1.00 87.06 120 SER A N 1
ATOM 1000 C CA . SER A 1 120 ? 25.479 -6.801 -19.253 1.00 87.06 120 SER A CA 1
ATOM 1001 C C . SER A 1 120 ? 24.833 -6.684 -17.869 1.00 87.06 120 SER A C 1
ATOM 1003 O O . SER A 1 120 ? 25.558 -6.566 -16.880 1.00 87.06 120 SER A O 1
ATOM 1005 N N . LEU A 1 121 ? 23.497 -6.706 -17.767 1.00 87.12 121 LEU A N 1
ATOM 1006 C CA . LEU A 1 121 ? 22.812 -6.635 -16.476 1.00 87.12 121 LEU A CA 1
ATOM 1007 C C . LEU A 1 121 ? 22.696 -8.017 -15.818 1.00 87.12 121 LEU A C 1
ATOM 1009 O O . LEU A 1 121 ? 22.564 -9.023 -16.517 1.00 87.12 121 LEU A O 1
ATOM 1013 N N . PRO A 1 122 ? 22.675 -8.081 -14.475 1.00 86.56 122 PRO A N 1
ATOM 1014 C CA . PRO A 1 122 ? 22.417 -9.327 -13.761 1.00 86.56 122 PRO A CA 1
ATOM 1015 C C . PRO A 1 122 ? 21.083 -9.973 -14.168 1.00 86.56 122 PRO A C 1
ATOM 1017 O O . PRO A 1 122 ? 20.075 -9.282 -14.311 1.00 86.56 122 PRO A O 1
ATOM 1020 N N . THR A 1 123 ? 21.040 -11.306 -14.269 1.00 84.56 123 THR A N 1
ATOM 1021 C CA . THR A 1 123 ? 19.840 -12.052 -14.707 1.00 84.56 123 THR A CA 1
ATOM 1022 C C . THR A 1 123 ? 18.613 -11.767 -13.850 1.00 84.56 123 THR A C 1
ATOM 1024 O O . THR A 1 123 ? 17.513 -11.642 -14.382 1.00 84.56 123 THR A O 1
ATOM 1027 N N . PHE A 1 124 ? 18.798 -11.566 -12.539 1.00 83.94 124 PHE A N 1
ATOM 1028 C CA . PHE A 1 124 ? 17.694 -11.293 -11.616 1.00 83.94 124 PHE A CA 1
ATOM 1029 C C . PHE A 1 124 ? 16.901 -10.031 -11.975 1.00 83.94 124 PHE A C 1
ATOM 1031 O O . PHE A 1 124 ? 15.736 -9.914 -11.601 1.00 83.94 124 PHE A O 1
ATOM 1038 N N . VAL A 1 125 ? 17.512 -9.090 -12.701 1.00 83.38 125 VAL A N 1
ATOM 1039 C CA . VAL A 1 125 ? 16.830 -7.891 -13.192 1.00 83.38 125 VAL A CA 1
ATOM 1040 C C . VAL A 1 125 ? 15.692 -8.272 -14.143 1.00 83.38 125 VAL A C 1
ATOM 1042 O O . VAL A 1 125 ? 14.643 -7.638 -14.103 1.00 83.38 125 VAL A O 1
ATOM 1045 N N . TYR A 1 126 ? 15.839 -9.357 -14.906 1.00 80.75 126 TYR A N 1
ATOM 1046 C CA . TYR A 1 126 ? 14.846 -9.850 -15.867 1.00 80.75 126 TYR A CA 1
ATOM 1047 C C . TYR A 1 126 ? 14.107 -11.125 -15.414 1.00 80.75 126 TYR A C 1
ATOM 1049 O O . TYR A 1 126 ? 13.172 -11.561 -16.078 1.00 80.75 126 TYR A O 1
ATOM 1057 N N . GLU A 1 127 ? 14.491 -11.750 -14.297 1.00 74.44 127 GLU A N 1
ATOM 1058 C CA . GLU A 1 127 ? 13.794 -12.936 -13.769 1.00 74.44 127 GLU A CA 1
ATOM 1059 C C . GLU A 1 127 ? 12.346 -12.599 -13.359 1.00 74.44 127 GLU A C 1
ATOM 1061 O O . GLU A 1 127 ? 12.118 -11.805 -12.446 1.00 74.44 127 GLU A O 1
ATOM 1066 N N . GLY A 1 128 ? 11.357 -13.216 -14.015 1.00 63.28 128 GLY A N 1
ATOM 1067 C CA . GLY A 1 128 ? 9.934 -12.939 -13.772 1.00 63.28 128 GLY A CA 1
ATOM 1068 C C . GLY A 1 128 ? 9.406 -11.689 -14.487 1.00 63.28 128 GLY A C 1
ATOM 1069 O O . GLY A 1 128 ? 8.507 -11.040 -13.964 1.00 63.28 128 GLY A O 1
ATOM 1070 N N . ALA A 1 129 ? 9.970 -11.351 -15.657 1.00 51.22 129 ALA A N 1
ATOM 1071 C CA . ALA A 1 129 ? 9.695 -10.166 -16.488 1.00 51.22 129 ALA A CA 1
ATOM 1072 C C . ALA A 1 129 ? 8.254 -9.995 -17.022 1.00 51.22 129 ALA A C 1
ATOM 1074 O O . ALA A 1 129 ? 8.030 -9.214 -17.948 1.00 51.22 129 ALA A O 1
ATOM 1075 N N . GLU A 1 130 ? 7.256 -10.659 -16.444 1.00 52.94 130 GLU A N 1
ATOM 1076 C CA . GLU A 1 130 ? 5.860 -10.346 -16.733 1.00 52.94 130 GLU A CA 1
ATOM 1077 C C . GLU A 1 130 ? 5.441 -9.057 -16.009 1.00 52.94 130 GLU A C 1
ATOM 1079 O O . GLU A 1 130 ? 4.812 -9.090 -14.957 1.00 52.94 130 GLU A O 1
ATOM 1084 N N . LEU A 1 131 ? 5.847 -7.912 -16.573 1.00 50.06 131 LEU A N 1
ATOM 1085 C CA . LEU A 1 131 ? 5.171 -6.601 -16.557 1.00 50.06 131 LEU A CA 1
ATOM 1086 C C . LEU A 1 131 ? 4.417 -6.201 -15.270 1.00 50.06 131 LEU A C 1
ATOM 1088 O O . LEU A 1 131 ? 3.329 -5.625 -15.331 1.00 50.06 131 LEU A O 1
ATOM 1092 N N . GLN A 1 132 ? 4.968 -6.460 -14.083 1.00 55.72 132 GLN A N 1
ATOM 1093 C CA . GLN A 1 132 ? 4.388 -5.964 -12.838 1.00 55.72 132 GLN A CA 1
ATOM 1094 C C . GLN A 1 132 ? 5.451 -5.288 -11.976 1.00 55.72 132 GLN A C 1
ATOM 1096 O O . GLN A 1 132 ? 6.218 -5.935 -11.263 1.00 55.72 132 GLN A O 1
ATOM 1101 N N . SER A 1 133 ? 5.373 -3.952 -11.921 1.00 60.31 133 SER A N 1
ATOM 1102 C CA . SER A 1 133 ? 6.086 -3.085 -10.966 1.00 60.31 133 SER A CA 1
ATOM 1103 C C . SER A 1 133 ? 5.874 -3.481 -9.490 1.00 60.31 133 SER A C 1
ATOM 1105 O O . SER A 1 133 ? 6.558 -2.979 -8.598 1.00 60.31 133 SER A O 1
ATOM 1107 N N . LYS A 1 134 ? 4.957 -4.426 -9.227 1.00 64.75 134 LYS A N 1
ATOM 1108 C CA . LYS A 1 134 ? 4.670 -5.046 -7.930 1.00 64.75 134 LYS A CA 1
ATOM 1109 C C . LYS A 1 134 ? 5.804 -5.957 -7.417 1.00 64.75 134 LYS A C 1
ATOM 1111 O O . LYS A 1 134 ? 5.888 -6.145 -6.205 1.00 64.75 134 LYS A O 1
ATOM 1116 N N . ARG A 1 135 ? 6.702 -6.482 -8.272 1.00 69.00 135 ARG A N 1
ATOM 1117 C CA . ARG A 1 135 ? 7.784 -7.418 -7.863 1.00 69.00 135 ARG A CA 1
ATOM 1118 C C . ARG A 1 135 ? 8.670 -6.862 -6.748 1.00 69.00 135 ARG A C 1
ATOM 1120 O O . ARG A 1 135 ? 9.052 -7.595 -5.840 1.00 69.00 135 ARG A O 1
ATOM 1127 N N . PHE A 1 136 ? 8.962 -5.567 -6.794 1.00 73.12 136 PHE A N 1
ATOM 1128 C CA . PHE A 1 136 ? 9.837 -4.900 -5.828 1.00 73.12 136 PHE A CA 1
ATOM 1129 C C . PHE A 1 136 ? 9.079 -4.058 -4.801 1.00 73.12 136 PHE A C 1
ATOM 1131 O O . PHE A 1 136 ? 9.667 -3.184 -4.164 1.00 73.12 136 PHE A O 1
ATOM 1138 N N . LEU A 1 137 ? 7.780 -4.320 -4.621 1.00 75.44 137 LEU A N 1
ATOM 1139 C CA . LEU A 1 137 ? 7.000 -3.676 -3.574 1.00 75.44 137 LEU A CA 1
ATOM 1140 C C . LEU A 1 137 ? 7.585 -4.048 -2.210 1.00 75.44 137 LEU A C 1
ATOM 1142 O O . LEU A 1 137 ? 7.668 -5.232 -1.853 1.00 75.44 137 LEU A O 1
ATOM 1146 N N . LEU A 1 138 ? 7.979 -3.044 -1.431 1.00 75.81 138 LEU A N 1
ATOM 1147 C CA . LEU A 1 138 ? 8.518 -3.282 -0.109 1.00 75.81 138 LEU A CA 1
ATOM 1148 C C . LEU A 1 138 ? 7.365 -3.393 0.890 1.00 75.81 138 LEU A C 1
ATOM 1150 O O . LEU A 1 138 ? 6.625 -2.443 1.172 1.00 75.81 138 LEU A O 1
ATOM 1154 N N . LEU A 1 139 ? 7.187 -4.593 1.442 1.00 68.62 139 LEU A N 1
ATOM 1155 C CA . LEU A 1 139 ? 6.253 -4.774 2.544 1.00 68.62 139 LEU A CA 1
ATOM 1156 C C . LEU A 1 139 ? 6.750 -4.011 3.772 1.00 68.62 139 LEU A C 1
ATOM 1158 O O . LEU A 1 139 ? 7.944 -3.857 4.001 1.00 68.62 139 LEU A O 1
ATOM 1162 N N . SER A 1 140 ? 5.820 -3.545 4.594 1.00 67.19 140 SER A N 1
ATOM 1163 C CA . SER A 1 140 ? 6.083 -2.699 5.759 1.00 67.19 140 SER A CA 1
ATOM 1164 C C . SER A 1 140 ? 7.028 -3.411 6.703 1.00 67.19 140 SER A C 1
ATOM 1166 O O . SER A 1 140 ? 7.978 -2.810 7.185 1.00 67.19 140 SER A O 1
ATOM 1168 N N . ILE A 1 141 ? 6.796 -4.709 6.890 1.00 65.88 141 ILE A N 1
ATOM 1169 C CA . ILE A 1 141 ? 7.624 -5.596 7.700 1.00 65.88 141 ILE A CA 1
ATOM 1170 C C . ILE A 1 141 ? 9.038 -5.814 7.140 1.00 65.88 141 ILE A C 1
ATOM 1172 O O . ILE A 1 141 ? 9.963 -6.065 7.907 1.00 65.88 141 ILE A O 1
ATOM 1176 N N . ALA A 1 142 ? 9.213 -5.678 5.825 1.00 71.75 142 ALA A N 1
ATOM 1177 C CA . ALA A 1 142 ? 10.502 -5.757 5.141 1.00 71.75 142 ALA A CA 1
ATOM 1178 C C . ALA A 1 142 ? 11.243 -4.406 5.143 1.00 71.75 142 ALA A C 1
ATOM 1180 O O . ALA A 1 142 ? 12.470 -4.352 5.044 1.00 71.75 142 ALA A O 1
ATOM 1181 N N . ALA A 1 143 ? 10.502 -3.302 5.262 1.00 79.81 143 ALA A N 1
ATOM 1182 C CA . ALA A 1 143 ? 11.018 -1.946 5.194 1.00 79.81 143 ALA A CA 1
ATOM 1183 C C . ALA A 1 143 ? 11.840 -1.557 6.439 1.00 79.81 143 ALA A C 1
ATOM 1185 O O . ALA A 1 143 ? 11.333 -1.576 7.562 1.00 79.81 143 ALA A O 1
ATOM 1186 N N . PRO A 1 144 ? 13.107 -1.134 6.276 1.00 81.19 144 PRO A N 1
ATOM 1187 C CA . PRO A 1 144 ? 13.905 -0.558 7.350 1.00 81.19 144 PRO A CA 1
ATOM 1188 C C . PRO A 1 144 ? 13.250 0.658 8.011 1.00 81.19 144 PRO A C 1
ATOM 1190 O O . PRO A 1 144 ? 12.815 1.581 7.327 1.00 81.19 144 PRO A O 1
ATOM 1193 N N . PHE A 1 145 ? 13.313 0.722 9.342 1.00 77.25 145 PHE A N 1
ATOM 1194 C CA . PHE A 1 145 ? 12.992 1.922 10.116 1.00 77.25 145 PHE A CA 1
ATOM 1195 C C . PHE A 1 145 ? 14.242 2.501 10.776 1.00 77.25 145 PHE A C 1
ATOM 1197 O O . PHE A 1 145 ? 15.121 1.763 11.235 1.00 77.25 145 PHE A O 1
ATOM 1204 N N . TYR A 1 146 ? 14.2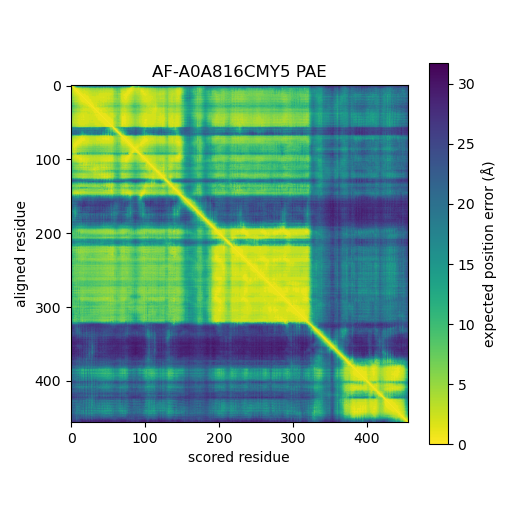76 3.826 10.876 1.00 82.81 146 TYR A N 1
ATOM 1205 C CA . TYR A 1 146 ? 15.253 4.577 11.658 1.00 82.81 146 TYR A CA 1
ATOM 1206 C C . TYR A 1 146 ? 14.516 5.496 12.622 1.00 82.81 146 TYR A C 1
ATOM 1208 O O . TYR A 1 146 ? 13.638 6.246 12.202 1.00 82.81 146 TYR A O 1
ATOM 1216 N N . ILE A 1 147 ? 14.875 5.427 13.902 1.00 80.62 147 ILE A N 1
ATOM 1217 C CA . ILE A 1 147 ? 14.307 6.274 14.952 1.00 80.62 147 ILE A CA 1
ATOM 1218 C C . ILE A 1 147 ? 15.217 7.489 15.140 1.00 80.62 147 ILE A C 1
ATOM 1220 O O . ILE A 1 147 ? 16.408 7.339 15.414 1.00 80.62 147 ILE A O 1
ATOM 1224 N N . HIS A 1 148 ? 14.630 8.672 15.019 1.00 79.81 148 HIS A N 1
ATOM 1225 C CA . HIS A 1 148 ? 15.221 9.984 15.249 1.00 79.81 148 HIS A CA 1
ATOM 1226 C C . HIS A 1 148 ? 14.634 10.543 16.550 1.00 79.81 148 HIS A C 1
ATOM 1228 O O . HIS A 1 148 ? 13.479 10.970 16.611 1.00 79.81 148 HIS A O 1
ATOM 1234 N N . TRP A 1 149 ? 15.407 10.488 17.630 1.00 73.00 149 TRP A N 1
ATOM 1235 C CA . TRP A 1 149 ? 14.967 10.989 18.931 1.00 73.00 149 TRP A CA 1
ATOM 1236 C C . TRP A 1 149 ? 15.081 12.514 18.971 1.00 73.00 149 TRP A C 1
ATOM 1238 O O . TRP A 1 149 ? 16.180 13.048 18.862 1.00 73.00 149 TRP A O 1
ATOM 1248 N N . LEU A 1 150 ? 13.951 13.211 19.132 1.00 60.38 150 LEU A N 1
ATOM 1249 C CA . LEU A 1 150 ? 13.911 14.680 19.183 1.00 60.38 150 LEU A CA 1
ATOM 1250 C C . LEU A 1 150 ? 14.256 15.258 20.565 1.00 60.38 150 LEU A C 1
ATOM 1252 O O . LEU A 1 150 ? 14.620 16.425 20.671 1.00 60.38 150 LEU A O 1
ATOM 1256 N N . LEU A 1 151 ? 14.140 14.460 21.627 1.00 53.97 151 LEU A N 1
ATOM 1257 C CA . LEU A 1 151 ? 14.371 14.888 23.007 1.00 53.97 151 LEU A CA 1
ATOM 1258 C C . LE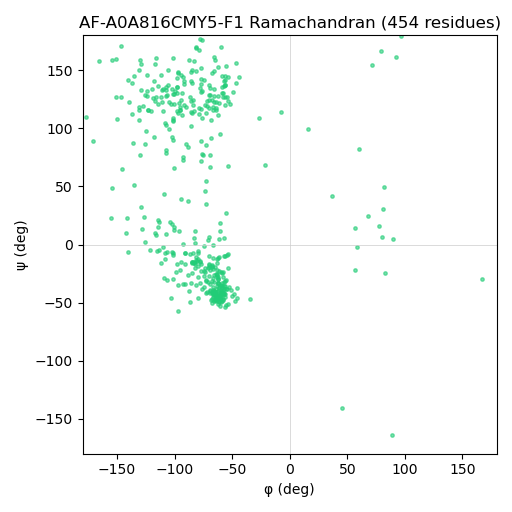U A 1 151 ? 15.688 14.291 23.520 1.00 53.97 151 LEU A C 1
ATOM 1260 O O . LEU A 1 151 ? 15.692 13.267 24.196 1.00 53.97 151 LEU A O 1
ATOM 1264 N N . GLN A 1 152 ? 16.811 14.918 23.165 1.00 50.41 152 GLN A N 1
ATOM 1265 C CA . GLN A 1 152 ? 18.117 14.688 23.808 1.00 50.41 152 GLN A CA 1
ATOM 1266 C C . GLN A 1 152 ? 18.636 15.926 24.559 1.00 50.41 152 GLN A C 1
ATOM 1268 O O . GLN A 1 152 ? 19.816 16.008 24.877 1.00 50.41 152 GLN A O 1
ATOM 1273 N N . ASN A 1 153 ? 17.752 16.858 24.922 1.00 47.69 153 ASN A N 1
ATOM 1274 C CA . ASN A 1 153 ? 18.083 17.923 25.868 1.00 47.69 153 ASN A CA 1
ATOM 1275 C C . ASN A 1 153 ? 17.715 17.489 27.293 1.00 47.69 153 ASN A C 1
ATOM 1277 O O . ASN A 1 153 ? 16.695 17.917 27.810 1.00 47.69 153 ASN A O 1
ATOM 1281 N N . GLU A 1 154 ? 18.519 16.604 27.887 1.00 48.44 154 GLU A N 1
ATOM 1282 C CA . GLU A 1 154 ? 18.747 16.506 29.342 1.00 48.44 154 GLU A CA 1
ATOM 1283 C C . GLU A 1 154 ? 19.909 15.527 29.581 1.00 48.44 154 GLU A C 1
ATOM 1285 O O . GLU A 1 154 ? 19.769 14.307 29.666 1.00 48.44 154 GLU A O 1
ATOM 1290 N N . GLU A 1 155 ? 21.114 16.086 29.588 1.00 50.81 155 GLU A N 1
ATOM 1291 C CA . GLU A 1 155 ? 22.360 15.388 29.276 1.00 50.81 155 GLU A CA 1
ATOM 1292 C C . GLU A 1 155 ? 22.894 14.431 30.360 1.00 50.81 155 GLU A C 1
ATOM 1294 O O . GLU A 1 155 ? 23.915 13.786 30.125 1.00 50.81 155 GLU A O 1
ATOM 1299 N N . ASN A 1 156 ? 22.253 14.277 31.529 1.00 49.34 156 ASN A N 1
ATOM 1300 C CA . ASN A 1 156 ? 22.908 13.577 32.649 1.00 49.34 156 ASN A CA 1
ATOM 1301 C C . ASN A 1 156 ? 22.078 12.628 33.529 1.00 49.34 156 ASN A C 1
ATOM 1303 O O . ASN A 1 156 ? 22.683 11.898 34.310 1.00 49.34 156 ASN A O 1
ATOM 1307 N N . THR A 1 157 ? 20.756 12.508 33.386 1.00 44.50 157 THR A N 1
ATOM 1308 C CA . THR A 1 157 ? 19.966 11.670 34.325 1.00 44.50 157 THR A CA 1
ATOM 1309 C C . THR A 1 157 ? 19.580 10.287 33.784 1.00 44.50 157 THR A C 1
ATOM 1311 O O . THR A 1 157 ? 19.122 9.434 34.540 1.00 44.50 157 THR A O 1
ATOM 1314 N N . LEU A 1 158 ? 19.808 10.010 32.493 1.00 45.41 158 LEU A N 1
ATOM 1315 C CA . LEU A 1 158 ? 19.343 8.780 31.828 1.00 45.41 158 LEU A CA 1
ATOM 1316 C C . LEU A 1 158 ? 20.469 7.859 31.319 1.00 45.41 158 LEU A C 1
ATOM 1318 O O . LEU A 1 158 ? 20.199 6.863 30.653 1.00 45.41 158 LEU A O 1
ATOM 1322 N N . LYS A 1 159 ? 21.741 8.128 31.643 1.00 43.12 159 LYS A N 1
ATOM 1323 C CA . LYS A 1 159 ? 22.856 7.254 31.219 1.00 43.12 159 LYS A CA 1
ATOM 1324 C C . LYS A 1 159 ? 22.887 5.893 31.936 1.00 43.12 159 LYS A C 1
ATOM 1326 O O . LYS A 1 159 ? 23.465 4.959 31.394 1.00 43.12 159 LYS A O 1
ATOM 1331 N N . ASN A 1 160 ? 22.185 5.737 33.065 1.00 42.94 160 ASN A N 1
ATOM 1332 C CA . ASN A 1 160 ? 22.179 4.490 33.848 1.00 42.94 160 ASN A CA 1
ATOM 1333 C C . ASN A 1 160 ? 20.853 3.699 33.831 1.00 42.94 160 ASN A C 1
ATOM 1335 O O . ASN A 1 160 ? 20.822 2.601 34.376 1.00 42.94 160 ASN A O 1
ATOM 1339 N N . SER A 1 161 ? 19.784 4.175 33.169 1.00 40.59 161 SER A N 1
ATOM 1340 C CA . SER A 1 161 ? 18.569 3.359 32.926 1.00 40.59 161 SER A CA 1
ATOM 1341 C C . SER A 1 161 ? 18.389 2.935 31.459 1.00 40.59 161 SER A C 1
ATOM 1343 O O . SER A 1 161 ? 17.640 2.003 31.174 1.00 40.59 161 SER A O 1
ATOM 1345 N N . ILE A 1 162 ? 19.153 3.527 30.527 1.00 41.44 162 ILE A N 1
ATOM 1346 C CA . ILE A 1 162 ? 19.223 3.145 29.104 1.00 41.44 162 ILE A CA 1
ATOM 1347 C C . ILE A 1 162 ? 20.391 2.167 28.856 1.00 41.44 162 ILE A C 1
ATOM 1349 O O . ILE A 1 162 ? 21.029 2.165 27.801 1.00 41.44 162 ILE A O 1
ATOM 1353 N N . GLN A 1 163 ? 20.622 1.223 29.774 1.00 41.62 163 GLN A N 1
ATOM 1354 C CA . GLN A 1 163 ? 21.075 -0.119 29.382 1.00 41.62 163 GLN A CA 1
ATOM 1355 C C . GLN A 1 163 ? 19.908 -0.815 28.652 1.00 41.62 163 GLN A C 1
ATOM 1357 O O . GLN A 1 163 ? 19.318 -1.795 29.097 1.00 41.62 163 GLN A O 1
ATOM 1362 N N . SER A 1 164 ? 19.615 -0.240 27.482 1.00 42.22 164 SER A N 1
ATOM 1363 C CA . SER A 1 164 ? 18.705 -0.549 26.373 1.00 42.22 164 SER A CA 1
ATOM 1364 C C . SER A 1 164 ? 18.893 -1.942 25.762 1.00 42.22 164 SER A C 1
ATOM 1366 O O . SER A 1 164 ? 18.598 -2.190 24.588 1.00 42.22 164 SER A O 1
ATOM 1368 N N . SER A 1 165 ? 19.395 -2.879 26.558 1.00 40.72 165 SER A N 1
ATOM 1369 C CA . SER A 1 165 ? 19.449 -4.279 26.207 1.00 40.72 165 SER A CA 1
ATOM 1370 C C . SER A 1 165 ? 18.022 -4.781 25.928 1.00 40.72 165 SER A C 1
ATOM 1372 O O . SER A 1 165 ? 17.088 -4.564 26.693 1.00 40.72 165 SER A O 1
ATOM 1374 N N . ARG A 1 166 ? 17.871 -5.450 24.782 1.00 41.38 166 ARG A N 1
ATOM 1375 C CA . ARG A 1 166 ? 16.754 -6.331 24.384 1.00 41.38 166 ARG A CA 1
ATOM 1376 C C . ARG A 1 166 ? 15.465 -5.743 23.794 1.00 41.38 166 ARG A C 1
ATOM 1378 O O . ARG A 1 166 ? 14.839 -6.462 23.026 1.00 41.38 166 ARG A O 1
ATOM 1385 N N . LEU A 1 167 ? 15.071 -4.497 24.034 1.00 41.84 167 LEU A N 1
ATOM 1386 C CA . LEU A 1 167 ? 13.634 -4.180 23.913 1.00 41.84 167 LEU A CA 1
ATOM 1387 C C . LEU A 1 167 ? 13.029 -3.844 22.526 1.00 41.84 167 LEU A C 1
ATOM 1389 O O . LEU A 1 167 ? 11.813 -3.903 22.418 1.00 41.84 167 LEU A O 1
ATOM 1393 N N . TYR A 1 168 ? 13.772 -3.543 21.448 1.00 45.91 168 TYR A N 1
ATOM 1394 C CA . TYR A 1 168 ? 13.133 -2.880 20.277 1.00 45.91 168 TYR A CA 1
ATOM 1395 C C . TYR A 1 168 ? 13.584 -3.322 18.878 1.00 45.91 168 TYR A C 1
ATOM 1397 O O . TYR A 1 168 ? 13.485 -2.559 17.919 1.00 45.91 168 TYR A O 1
ATOM 1405 N N . LYS A 1 169 ? 14.137 -4.528 18.720 1.00 37.03 169 LYS A N 1
ATOM 1406 C CA . LYS A 1 169 ? 14.948 -4.815 17.525 1.00 37.03 169 LYS A CA 1
ATOM 1407 C C . LYS A 1 169 ? 14.227 -5.166 16.219 1.00 37.03 169 LYS A C 1
ATOM 1409 O O . LYS A 1 169 ? 14.923 -5.085 15.221 1.00 37.03 169 LYS A O 1
ATOM 1414 N N . ASN A 1 170 ? 12.931 -5.498 16.154 1.00 38.19 170 ASN A N 1
ATOM 1415 C CA . ASN A 1 170 ? 12.310 -5.943 14.882 1.00 38.19 170 ASN A CA 1
ATOM 1416 C C . ASN A 1 170 ? 10.778 -5.732 14.760 1.00 38.19 170 ASN A C 1
ATOM 1418 O O . ASN A 1 170 ? 10.141 -6.452 13.998 1.00 38.19 170 ASN A O 1
ATOM 1422 N N . LEU A 1 171 ? 10.150 -4.812 15.500 1.00 44.44 171 LEU A N 1
ATOM 1423 C CA . LEU A 1 171 ? 8.685 -4.656 15.455 1.00 44.44 171 LEU A CA 1
ATOM 1424 C C . LEU A 1 171 ? 8.270 -3.303 14.875 1.00 44.44 171 LEU A C 1
ATOM 1426 O O . LEU A 1 171 ? 8.854 -2.269 15.199 1.00 44.44 171 LEU A O 1
ATOM 1430 N N . LEU A 1 172 ? 7.265 -3.346 13.997 1.00 50.91 172 LEU A N 1
ATOM 1431 C CA . LEU A 1 172 ? 6.686 -2.189 13.327 1.00 50.91 172 LEU A CA 1
ATOM 1432 C C . LEU A 1 172 ? 6.052 -1.212 14.333 1.00 50.91 172 LEU A C 1
ATOM 1434 O O . LEU A 1 172 ? 5.554 -1.635 15.375 1.00 50.91 172 LEU A O 1
ATOM 1438 N N . PRO A 1 173 ? 5.984 0.082 13.993 1.00 44.66 173 PRO A N 1
ATOM 1439 C CA . PRO A 1 173 ? 5.178 1.104 14.662 1.00 44.66 173 PRO A CA 1
ATOM 1440 C C . PRO A 1 173 ? 3.815 0.654 15.229 1.00 44.66 173 PRO A C 1
ATOM 1442 O O . PRO A 1 173 ? 3.518 0.921 16.393 1.00 44.66 173 PRO A O 1
ATOM 1445 N N . TRP A 1 174 ? 3.006 -0.080 14.461 1.00 52.81 174 TRP A N 1
ATOM 1446 C CA . TRP A 1 174 ? 1.705 -0.612 14.906 1.00 52.81 174 TRP A CA 1
ATOM 1447 C C . TRP A 1 174 ? 1.794 -1.950 15.655 1.00 52.81 174 TRP A C 1
ATOM 1449 O O . TRP A 1 174 ? 0.888 -2.304 16.401 1.00 52.81 174 TRP A O 1
ATOM 1459 N N . MET A 1 175 ? 2.918 -2.665 15.561 1.00 48.03 175 MET A N 1
ATOM 1460 C CA . MET A 1 175 ? 3.200 -3.802 16.447 1.00 48.03 175 MET A CA 1
ATOM 1461 C C . MET A 1 175 ? 3.568 -3.335 17.868 1.00 48.03 175 MET A C 1
ATOM 1463 O O . MET A 1 175 ? 3.421 -4.096 18.820 1.00 48.03 175 MET A O 1
ATOM 1467 N N . TYR A 1 176 ? 3.996 -2.076 18.030 1.00 43.94 176 TYR A N 1
ATOM 1468 C CA . TYR A 1 176 ? 4.363 -1.483 19.320 1.00 43.94 176 TYR A CA 1
ATOM 1469 C C . TYR A 1 176 ? 3.157 -1.174 20.224 1.00 43.94 176 TYR A C 1
ATOM 1471 O O . TYR A 1 176 ? 3.264 -1.252 21.446 1.00 43.94 176 TYR A O 1
ATOM 1479 N N . GLU A 1 177 ? 1.988 -0.840 19.661 1.00 43.31 177 GLU A N 1
ATOM 1480 C CA . GLU A 1 177 ? 0.830 -0.402 20.462 1.00 43.31 177 GLU A CA 1
ATOM 1481 C C . GLU A 1 177 ? 0.180 -1.519 21.301 1.00 43.31 177 GLU A C 1
ATOM 1483 O O . GLU A 1 177 ? -0.625 -1.230 22.186 1.00 43.31 177 GLU A O 1
ATOM 1488 N N . ARG A 1 178 ? 0.559 -2.790 21.108 1.00 42.88 178 ARG A N 1
ATOM 1489 C CA . ARG A 1 178 ? -0.085 -3.937 21.781 1.00 42.88 178 ARG A CA 1
ATOM 1490 C C . ARG A 1 178 ? 0.799 -4.694 22.782 1.00 42.88 178 ARG A C 1
ATOM 1492 O O . ARG A 1 178 ? 0.291 -5.569 23.494 1.00 42.88 178 ARG A O 1
ATOM 1499 N N . ASP A 1 179 ? 2.078 -4.339 22.911 1.00 42.91 179 ASP A N 1
ATOM 1500 C CA . ASP A 1 179 ? 3.046 -5.035 23.772 1.00 42.91 179 ASP A CA 1
ATOM 1501 C C . ASP A 1 179 ? 3.404 -4.231 25.032 1.00 42.91 179 ASP A C 1
ATOM 1503 O O . ASP A 1 179 ? 4.465 -3.626 25.163 1.00 42.91 179 ASP A O 1
ATOM 1507 N N . LYS A 1 180 ? 2.499 -4.280 26.017 1.00 43.12 180 LYS A N 1
ATOM 1508 C CA . LYS A 1 180 ? 2.783 -3.946 27.425 1.00 43.12 180 LYS A CA 1
ATOM 1509 C C . LYS A 1 180 ? 2.779 -5.175 28.338 1.00 43.12 180 LYS A C 1
ATOM 1511 O O . LYS A 1 180 ? 2.211 -5.137 29.427 1.00 43.12 180 LYS A O 1
ATOM 1516 N N . VAL A 1 181 ? 3.384 -6.280 27.919 1.00 38.62 181 VAL A N 1
ATOM 1517 C CA . VAL A 1 181 ? 3.553 -7.438 28.807 1.00 38.62 181 VAL A CA 1
ATOM 1518 C C . VAL A 1 181 ? 5.036 -7.778 28.875 1.00 38.62 181 VAL A C 1
ATOM 1520 O O . VAL A 1 181 ? 5.710 -7.848 27.854 1.00 38.62 181 VAL A O 1
ATOM 1523 N N . ASN A 1 182 ? 5.542 -7.871 30.104 1.00 39.72 182 ASN A N 1
ATOM 1524 C CA . ASN A 1 182 ? 6.955 -7.943 30.462 1.00 39.72 182 ASN A CA 1
ATOM 1525 C C . ASN A 1 182 ? 7.740 -8.998 29.659 1.00 39.72 182 ASN A C 1
ATOM 1527 O O . ASN A 1 182 ? 7.352 -10.159 29.567 1.00 39.72 182 ASN A O 1
ATOM 1531 N N . PHE A 1 183 ? 8.882 -8.568 29.124 1.00 43.34 183 PHE A N 1
ATOM 1532 C CA . PHE A 1 183 ? 9.732 -9.294 28.174 1.00 43.34 183 PHE A CA 1
ATOM 1533 C C . PHE A 1 183 ? 10.695 -10.320 28.799 1.00 43.34 183 PHE A C 1
ATOM 1535 O O . PHE A 1 183 ? 11.600 -10.785 28.108 1.00 43.34 183 PHE A O 1
ATOM 1542 N N . SER A 1 184 ? 10.567 -10.674 30.083 1.00 41.97 184 SER A N 1
ATOM 1543 C CA . SER A 1 184 ? 11.513 -11.628 30.680 1.00 41.97 184 SER A CA 1
ATOM 1544 C C . SER A 1 184 ? 11.273 -13.075 30.238 1.00 41.97 184 SER A C 1
ATOM 1546 O O . SER A 1 184 ? 12.250 -13.806 30.141 1.00 41.97 184 SER A O 1
ATOM 1548 N N . ASP A 1 185 ? 10.037 -13.457 29.874 1.00 41.97 185 ASP A N 1
ATOM 1549 C CA . ASP A 1 185 ? 9.674 -14.872 29.633 1.00 41.97 185 ASP A CA 1
ATOM 1550 C C . ASP A 1 185 ? 8.696 -15.112 28.456 1.00 41.97 185 ASP A C 1
ATOM 1552 O O . ASP A 1 185 ? 8.162 -16.210 28.286 1.00 41.97 185 ASP A O 1
ATOM 1556 N N . ALA A 1 186 ? 8.411 -14.102 27.626 1.00 40.94 186 ALA A N 1
ATOM 1557 C CA . ALA A 1 186 ? 7.343 -14.193 26.629 1.00 40.94 186 ALA A CA 1
ATOM 1558 C C . ALA A 1 186 ? 7.799 -14.846 25.309 1.00 40.94 186 ALA A C 1
ATOM 1560 O O . ALA A 1 186 ? 8.695 -14.351 24.621 1.00 40.94 186 ALA A O 1
ATOM 1561 N N . LYS A 1 187 ? 7.098 -15.922 24.919 1.00 47.72 187 LYS A N 1
ATOM 1562 C CA . LYS A 1 187 ? 6.980 -16.380 23.524 1.00 47.72 187 LYS A CA 1
ATOM 1563 C C . LYS A 1 187 ? 6.649 -15.187 22.608 1.00 47.72 187 LYS A C 1
ATOM 1565 O O . LYS A 1 187 ? 6.121 -14.180 23.081 1.00 47.72 187 LYS A O 1
ATOM 1570 N N . SER A 1 188 ? 6.973 -15.286 21.316 1.00 51.03 188 SER A N 1
ATOM 1571 C CA . SER A 1 188 ? 6.763 -14.214 20.327 1.00 51.03 188 SER A CA 1
ATOM 1572 C C . SER A 1 188 ? 5.373 -13.564 20.492 1.00 51.03 188 SER A C 1
ATOM 1574 O O . SER A 1 188 ? 4.418 -14.281 20.771 1.00 51.03 188 SER A O 1
ATOM 1576 N N . PRO A 1 189 ? 5.181 -12.248 20.280 1.00 48.44 189 PRO A N 1
ATOM 1577 C CA . PRO A 1 189 ? 3.853 -11.604 20.288 1.00 48.44 189 PRO A CA 1
ATOM 1578 C C . PRO A 1 189 ? 2.827 -12.211 19.307 1.00 48.44 189 PRO A C 1
ATOM 1580 O O . PRO A 1 189 ? 1.644 -11.858 19.334 1.00 48.44 189 PRO A O 1
ATOM 1583 N N . LEU A 1 190 ? 3.284 -13.101 18.423 1.00 52.22 190 LEU A N 1
ATOM 1584 C CA . LEU A 1 190 ? 2.485 -13.937 17.524 1.00 52.22 190 LEU A CA 1
ATOM 1585 C C . LEU A 1 190 ? 1.963 -15.228 18.189 1.00 52.22 190 LEU A C 1
ATOM 1587 O O . LEU A 1 190 ? 1.012 -15.812 17.693 1.00 52.22 190 LEU A O 1
ATOM 1591 N N . ASP A 1 191 ? 2.524 -15.624 19.331 1.00 54.19 191 ASP A N 1
ATOM 1592 C CA . ASP A 1 191 ? 2.238 -16.872 20.052 1.00 54.19 191 ASP A CA 1
ATOM 1593 C C . ASP A 1 191 ? 1.282 -16.668 21.237 1.00 54.19 191 ASP A C 1
ATOM 1595 O O . ASP A 1 191 ? 1.151 -17.547 22.097 1.00 54.19 191 ASP A O 1
ATOM 1599 N N . ARG A 1 192 ? 0.622 -15.503 21.340 1.00 64.75 192 ARG A N 1
ATOM 1600 C CA . ARG A 1 192 ? -0.405 -15.322 22.371 1.00 64.75 192 ARG A CA 1
ATOM 1601 C C . ARG A 1 192 ? -1.544 -16.304 22.079 1.00 64.75 192 ARG A C 1
ATOM 1603 O O . ARG A 1 192 ? -2.125 -16.226 20.993 1.00 64.75 192 ARG A O 1
ATOM 1610 N N . PRO A 1 193 ? -1.902 -17.194 23.023 1.00 65.88 193 PRO A N 1
ATOM 1611 C CA . PRO A 1 193 ? -3.038 -18.080 22.827 1.00 65.88 193 PRO A CA 1
ATOM 1612 C C . PRO A 1 193 ? -4.276 -17.223 22.532 1.00 65.88 193 PRO A C 1
ATOM 1614 O O . PRO A 1 193 ? -4.575 -16.287 23.274 1.00 65.88 193 PRO A O 1
ATOM 1617 N N . ASN A 1 194 ? -4.964 -17.535 21.431 1.00 75.12 194 ASN A N 1
ATOM 1618 C CA . ASN A 1 194 ? -6.178 -16.875 20.924 1.00 75.12 194 ASN A CA 1
ATOM 1619 C C . ASN A 1 194 ? -6.014 -15.562 20.135 1.00 75.12 194 ASN A C 1
ATOM 1621 O O . ASN A 1 194 ? -7.037 -14.967 19.796 1.00 75.12 194 ASN A O 1
ATOM 1625 N N . LYS A 1 195 ? -4.794 -15.107 19.812 1.00 85.06 195 LYS A N 1
ATOM 1626 C CA . LYS A 1 195 ? -4.616 -14.001 18.854 1.00 85.06 195 LYS A CA 1
ATOM 1627 C C . LYS A 1 195 ? -4.795 -14.509 17.421 1.00 85.06 195 LYS A C 1
ATOM 1629 O O . LYS A 1 195 ? -4.187 -15.509 17.033 1.00 85.06 195 LYS A O 1
ATOM 1634 N N . LEU A 1 196 ? -5.596 -13.806 16.627 1.00 90.75 196 LEU A N 1
ATOM 1635 C CA . LEU A 1 196 ? -5.721 -14.082 15.201 1.00 90.75 196 LEU A CA 1
ATOM 1636 C C . LEU A 1 196 ? -4.725 -13.243 14.393 1.00 90.75 196 LEU A C 1
ATOM 1638 O O . LEU A 1 196 ? -4.498 -12.070 14.686 1.00 90.75 196 LEU A O 1
ATOM 1642 N N . ASN A 1 197 ? -4.156 -13.860 13.363 1.00 91.06 197 ASN A N 1
ATOM 1643 C CA . ASN A 1 197 ? -3.488 -13.195 12.255 1.00 91.06 197 ASN A CA 1
ATOM 1644 C C . ASN A 1 197 ? -4.415 -13.372 11.047 1.00 91.06 197 ASN A C 1
ATOM 1646 O O . ASN A 1 197 ? -4.540 -14.476 10.506 1.00 91.06 197 ASN A O 1
ATOM 1650 N N . ILE A 1 198 ? -5.109 -12.301 10.680 1.00 95.00 198 ILE A N 1
ATOM 1651 C CA . ILE A 1 198 ? -6.199 -12.292 9.711 1.00 95.00 198 ILE A CA 1
ATOM 1652 C C . ILE A 1 198 ? -5.721 -11.628 8.421 1.00 95.00 198 ILE A C 1
ATOM 1654 O O . ILE A 1 198 ? -5.249 -10.495 8.452 1.00 95.00 198 ILE A O 1
ATOM 1658 N N . LEU A 1 199 ? -5.907 -12.299 7.286 1.00 94.94 199 LEU A N 1
ATOM 1659 C CA . LEU A 1 199 ? -5.831 -11.688 5.960 1.00 94.94 199 LEU A CA 1
ATOM 1660 C C . LEU A 1 199 ? -7.248 -11.516 5.403 1.00 94.94 199 LEU A C 1
ATOM 1662 O O . LEU A 1 199 ? -7.983 -12.493 5.268 1.00 94.94 199 LEU A O 1
ATOM 1666 N N . ILE A 1 200 ? -7.629 -10.286 5.070 1.00 96.50 200 ILE A N 1
ATOM 1667 C CA . ILE A 1 200 ? -8.820 -9.986 4.270 1.00 96.50 200 ILE A CA 1
ATOM 1668 C C . ILE A 1 200 ? -8.351 -9.700 2.841 1.00 96.50 200 ILE A C 1
ATOM 1670 O O . ILE A 1 200 ? -7.719 -8.677 2.587 1.00 96.50 200 ILE A O 1
ATOM 1674 N N . ASP A 1 201 ? -8.627 -10.613 1.917 1.00 94.81 201 ASP A N 1
ATOM 1675 C CA . ASP A 1 201 ? -8.210 -10.530 0.517 1.00 94.81 201 ASP A CA 1
ATOM 1676 C C . ASP A 1 201 ? -9.408 -10.162 -0.365 1.00 94.81 201 ASP A C 1
ATOM 1678 O O . ASP A 1 201 ? -10.257 -11.001 -0.663 1.00 94.81 201 ASP A O 1
ATOM 1682 N N . LEU A 1 202 ? -9.520 -8.886 -0.727 1.00 94.31 202 LEU A N 1
ATOM 1683 C CA . LEU A 1 202 ? -10.594 -8.369 -1.569 1.00 94.31 202 LEU A CA 1
ATOM 1684 C C . LEU A 1 202 ? -10.102 -8.333 -3.017 1.00 94.31 202 LEU A C 1
ATOM 1686 O O . LEU A 1 202 ? -9.160 -7.607 -3.329 1.00 94.31 202 LEU A O 1
ATOM 1690 N N . GLY A 1 203 ? -10.733 -9.124 -3.882 1.00 90.62 203 GLY A N 1
ATOM 1691 C CA . GLY A 1 203 ? -10.238 -9.406 -5.229 1.00 90.62 203 GLY A CA 1
ATOM 1692 C C . GLY A 1 203 ? -9.182 -10.498 -5.195 1.00 90.62 203 GLY A C 1
ATOM 1693 O O . GLY A 1 203 ? -8.065 -10.326 -5.688 1.00 90.62 203 GLY A O 1
ATOM 1694 N N . SER A 1 204 ? -9.495 -11.600 -4.511 1.00 89.81 204 SER A N 1
ATOM 1695 C CA . SER A 1 204 ? -8.553 -12.705 -4.350 1.00 89.81 204 SER A CA 1
ATOM 1696 C C . SER A 1 204 ? -8.211 -13.369 -5.676 1.00 89.81 204 SER A C 1
ATOM 1698 O O . SER A 1 204 ? -7.152 -13.986 -5.788 1.00 89.81 204 SER A O 1
ATOM 1700 N N . SER A 1 205 ? -9.112 -13.279 -6.663 1.00 87.62 205 SER A N 1
ATOM 1701 C CA . SER A 1 205 ? -9.165 -14.190 -7.800 1.00 87.62 205 SER A CA 1
ATOM 1702 C C . SER A 1 205 ? -9.011 -15.624 -7.276 1.00 87.62 205 SER A C 1
ATOM 1704 O O . SER A 1 205 ? -9.517 -15.954 -6.197 1.00 87.62 205 SER A O 1
ATOM 1706 N N . TYR A 1 206 ? -8.271 -16.474 -7.979 1.00 89.62 206 TYR A N 1
ATOM 1707 C CA . TYR A 1 206 ? -7.781 -17.715 -7.397 1.00 89.62 206 TYR A CA 1
ATOM 1708 C C . TYR A 1 206 ? -6.514 -17.495 -6.556 1.00 89.62 206 TYR A C 1
ATOM 1710 O O . TYR A 1 206 ? -5.694 -16.630 -6.866 1.00 89.62 206 TYR A O 1
ATOM 1718 N N . PHE A 1 207 ? -6.317 -18.315 -5.516 1.00 89.44 207 PHE A N 1
ATOM 1719 C CA . PHE A 1 207 ? -5.232 -18.137 -4.542 1.00 89.44 207 PHE A CA 1
ATOM 1720 C C . PHE A 1 207 ? -3.831 -18.120 -5.178 1.00 89.44 207 PHE A C 1
ATOM 1722 O O . PHE A 1 207 ? -2.997 -17.315 -4.765 1.00 89.44 207 PHE A O 1
ATOM 1729 N N . ARG A 1 208 ? -3.576 -18.956 -6.199 1.00 84.62 208 ARG A N 1
ATOM 1730 C CA . ARG A 1 208 ? -2.304 -19.007 -6.952 1.00 84.62 208 ARG A CA 1
ATOM 1731 C C . ARG A 1 208 ? -2.317 -18.205 -8.256 1.00 84.62 208 ARG A C 1
ATOM 1733 O O . ARG A 1 208 ? -1.382 -18.345 -9.033 1.00 84.62 208 ARG A O 1
ATOM 1740 N N . HIS A 1 209 ? -3.328 -17.361 -8.477 1.00 76.00 209 HIS A N 1
ATOM 1741 C CA . HIS A 1 209 ? -3.656 -16.726 -9.762 1.00 76.00 209 HIS A CA 1
ATOM 1742 C C . HIS A 1 209 ? -4.411 -17.628 -10.753 1.00 76.00 209 HIS A C 1
ATOM 1744 O O . HIS A 1 209 ? -4.529 -18.839 -10.576 1.00 76.00 209 HIS A O 1
ATOM 1750 N N . TRP A 1 210 ? -4.954 -16.996 -11.796 1.00 64.06 210 TRP A N 1
ATOM 1751 C CA . TRP A 1 210 ? -5.671 -17.637 -12.904 1.00 64.06 210 TRP A CA 1
ATOM 1752 C C . TRP A 1 210 ? -4.730 -18.386 -13.859 1.00 64.06 210 TRP A C 1
ATOM 1754 O O . TRP A 1 210 ? -5.111 -19.444 -14.346 1.00 64.06 210 TRP A O 1
ATOM 1764 N N . ASP A 1 211 ? -3.487 -17.919 -14.017 1.00 64.06 211 ASP A N 1
ATOM 1765 C CA . ASP A 1 211 ? -2.536 -18.459 -15.004 1.00 64.06 211 ASP A CA 1
ATOM 1766 C C . ASP A 1 211 ? -1.486 -19.427 -14.424 1.00 64.06 211 ASP A C 1
ATOM 1768 O O . ASP A 1 211 ? -0.482 -19.711 -15.063 1.00 64.06 211 ASP A O 1
ATOM 1772 N N . ALA A 1 212 ? -1.682 -19.945 -13.205 1.00 58.81 212 ALA A N 1
ATOM 1773 C CA . ALA A 1 212 ? -0.719 -20.797 -12.479 1.00 58.81 212 ALA A CA 1
ATOM 1774 C C . ALA A 1 212 ? 0.678 -20.177 -12.223 1.00 58.81 212 ALA A C 1
ATOM 1776 O O . ALA A 1 212 ? 1.501 -20.789 -11.535 1.00 58.81 212 ALA A O 1
ATOM 1777 N N . ASP A 1 213 ? 0.934 -18.956 -12.699 1.00 59.25 213 ASP A N 1
ATOM 1778 C CA . ASP A 1 213 ? 2.171 -18.232 -12.450 1.00 59.25 213 ASP A CA 1
ATOM 1779 C C . ASP A 1 213 ? 2.216 -17.623 -11.044 1.00 59.25 213 ASP A C 1
ATOM 1781 O O . ASP A 1 213 ? 1.484 -16.695 -10.680 1.00 59.25 213 ASP A O 1
ATOM 1785 N N . ASN A 1 214 ? 3.183 -18.104 -10.260 1.00 58.59 214 ASN A N 1
ATOM 1786 C CA . ASN A 1 214 ? 3.442 -17.687 -8.878 1.00 58.59 214 ASN A CA 1
ATOM 1787 C C . ASN A 1 214 ? 3.935 -16.230 -8.734 1.00 58.59 214 ASN A C 1
ATOM 1789 O O . ASN A 1 214 ? 4.205 -15.783 -7.619 1.00 58.59 214 ASN A O 1
ATOM 1793 N N . ASN A 1 215 ? 4.095 -15.493 -9.837 1.00 56.16 215 ASN A N 1
ATOM 1794 C CA . ASN A 1 215 ? 4.683 -14.151 -9.840 1.00 56.16 215 ASN A CA 1
ATOM 1795 C C . ASN A 1 215 ? 3.661 -13.019 -9.676 1.00 56.16 215 ASN A C 1
ATOM 1797 O O . ASN A 1 215 ? 4.050 -11.863 -9.511 1.00 56.16 215 ASN A O 1
ATOM 1801 N N . SER A 1 216 ? 2.363 -13.322 -9.695 1.00 62.88 216 SER A N 1
ATOM 1802 C CA . SER A 1 216 ? 1.334 -12.315 -9.442 1.00 62.88 216 SER A CA 1
ATOM 1803 C C . SER A 1 216 ? 1.207 -11.993 -7.948 1.00 62.88 216 SER A C 1
ATOM 1805 O O . SER A 1 216 ? 1.420 -12.842 -7.081 1.00 62.88 216 SER A O 1
ATOM 1807 N N . ALA A 1 217 ? 0.787 -10.767 -7.625 1.00 62.12 217 ALA A N 1
ATOM 1808 C CA . ALA A 1 217 ? 0.438 -10.360 -6.260 1.00 62.12 217 ALA A CA 1
ATOM 1809 C C . ALA A 1 217 ? -0.917 -10.952 -5.789 1.00 62.12 217 ALA A C 1
ATOM 1811 O O . ALA A 1 217 ? -1.768 -10.235 -5.260 1.00 62.12 217 ALA A O 1
ATOM 1812 N N . ALA A 1 218 ? -1.137 -12.249 -6.022 1.00 80.69 218 ALA A N 1
ATOM 1813 C CA . ALA A 1 218 ? -2.306 -13.007 -5.580 1.00 80.69 218 ALA A CA 1
ATOM 1814 C C . ALA A 1 218 ? -2.211 -13.387 -4.089 1.00 80.69 218 ALA A C 1
ATOM 1816 O O . ALA A 1 218 ? -1.200 -13.129 -3.426 1.00 80.69 218 ALA A O 1
ATOM 1817 N N . GLY A 1 219 ? -3.256 -1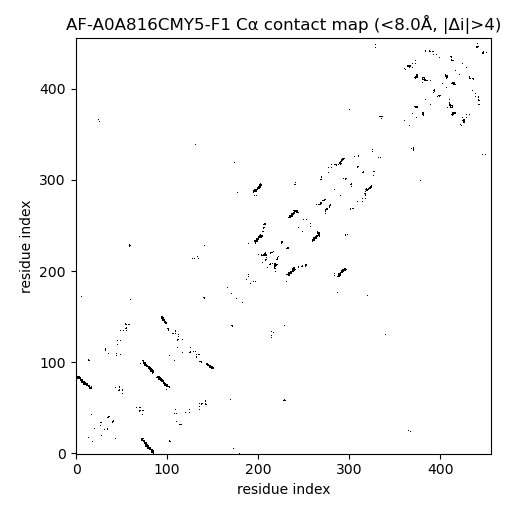4.030 -3.557 1.00 86.00 219 GLY A N 1
ATOM 1818 C CA . GLY A 1 219 ? -3.315 -14.465 -2.157 1.00 86.00 219 GLY A CA 1
ATOM 1819 C C . GLY A 1 219 ? -2.090 -15.277 -1.709 1.00 86.00 219 GLY A C 1
ATOM 1820 O O . GLY A 1 219 ? -1.564 -15.033 -0.619 1.00 86.00 219 GLY A O 1
ATOM 1821 N N . LEU A 1 220 ? -1.565 -16.158 -2.574 1.00 88.38 220 LEU A N 1
ATOM 1822 C CA . LEU A 1 220 ? -0.350 -16.939 -2.314 1.00 88.38 220 LEU A CA 1
ATOM 1823 C C . LEU A 1 220 ? 0.868 -16.050 -2.047 1.00 88.38 220 LEU A C 1
ATOM 1825 O O . LEU A 1 220 ? 1.627 -16.328 -1.121 1.00 88.38 220 LEU A O 1
ATOM 1829 N N . TRP A 1 221 ? 1.055 -14.980 -2.824 1.00 85.12 221 TRP A N 1
ATOM 1830 C CA . TRP A 1 221 ? 2.203 -14.092 -2.651 1.00 85.12 221 TRP A CA 1
ATOM 1831 C C . TRP A 1 221 ? 2.175 -13.449 -1.265 1.00 85.12 221 TRP A C 1
ATOM 1833 O O . TRP A 1 221 ? 3.159 -13.529 -0.534 1.00 85.12 221 TRP A O 1
ATOM 1843 N N . PHE A 1 222 ? 1.034 -12.885 -0.854 1.00 83.62 222 PHE A N 1
ATOM 1844 C CA . PHE A 1 222 ? 0.895 -12.295 0.481 1.00 83.62 222 PHE A CA 1
ATOM 1845 C C . PHE A 1 222 ? 1.124 -13.338 1.570 1.00 83.62 222 PHE A C 1
ATOM 1847 O O . PHE A 1 222 ? 1.895 -13.104 2.498 1.00 83.62 222 PHE A O 1
ATOM 1854 N N . TYR A 1 223 ? 0.507 -14.507 1.437 1.00 90.19 223 TYR A N 1
ATOM 1855 C CA . TYR A 1 223 ? 0.684 -15.597 2.383 1.00 90.19 223 TYR A CA 1
ATOM 1856 C C . TYR A 1 223 ? 2.166 -15.986 2.556 1.00 90.19 223 TYR A C 1
ATOM 1858 O O . TYR A 1 223 ? 2.676 -15.974 3.677 1.00 90.19 223 TYR A O 1
ATOM 1866 N N . GLU A 1 224 ? 2.884 -16.243 1.461 1.00 87.38 224 GLU A N 1
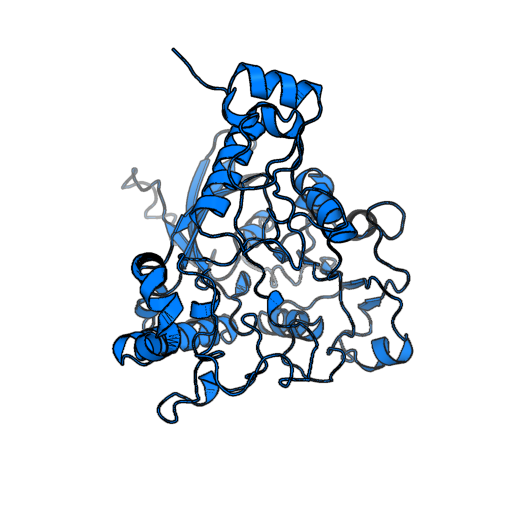ATOM 1867 C CA . GLU A 1 224 ? 4.295 -16.643 1.488 1.00 87.38 224 GLU A CA 1
ATOM 1868 C C . GLU A 1 224 ? 5.212 -15.540 2.022 1.00 87.38 224 GLU A C 1
ATOM 1870 O O . GLU A 1 224 ? 6.129 -15.816 2.798 1.00 87.38 224 GLU A O 1
ATOM 1875 N N . GLN A 1 225 ? 4.966 -14.276 1.662 1.00 80.81 225 GLN A N 1
ATOM 1876 C CA . GLN A 1 225 ? 5.769 -13.171 2.183 1.00 80.81 225 GLN A CA 1
ATOM 1877 C C . GLN A 1 225 ? 5.635 -13.057 3.703 1.00 80.81 225 GLN A C 1
ATOM 1879 O O . GLN A 1 225 ? 6.642 -13.054 4.409 1.00 80.81 225 GLN A O 1
ATOM 1884 N N . TYR A 1 226 ? 4.412 -13.022 4.238 1.00 84.38 226 TYR A N 1
ATOM 1885 C CA . TYR A 1 226 ? 4.210 -12.922 5.687 1.00 84.38 226 TYR A CA 1
ATOM 1886 C C . TYR A 1 226 ? 4.747 -14.157 6.421 1.00 84.38 226 TYR A C 1
ATOM 1888 O O . TYR A 1 226 ? 5.413 -14.009 7.452 1.00 84.38 226 TYR A O 1
ATOM 1896 N N . LYS A 1 227 ? 4.577 -15.354 5.842 1.00 86.94 227 LYS A N 1
ATOM 1897 C CA . LYS A 1 227 ? 5.141 -16.604 6.369 1.00 86.94 227 LYS A CA 1
ATOM 1898 C C . LYS A 1 227 ? 6.663 -16.530 6.510 1.00 86.94 227 LYS A C 1
ATOM 1900 O O . LYS A 1 227 ? 7.188 -16.903 7.558 1.00 86.94 227 LYS A O 1
ATOM 1905 N N . ARG A 1 228 ? 7.378 -15.966 5.527 1.00 79.56 228 ARG A N 1
ATOM 1906 C CA . ARG A 1 228 ? 8.841 -15.738 5.595 1.00 79.56 228 ARG A CA 1
ATOM 1907 C C . ARG A 1 228 ? 9.255 -14.793 6.722 1.00 79.56 228 ARG A C 1
ATOM 1909 O O . ARG A 1 228 ? 10.334 -14.953 7.289 1.00 79.56 228 ARG A O 1
ATOM 1916 N N . PHE A 1 229 ? 8.395 -13.849 7.100 1.00 71.88 229 PHE A N 1
ATOM 1917 C CA . PHE A 1 229 ? 8.609 -12.981 8.264 1.00 71.88 229 PHE A CA 1
ATOM 1918 C C . PHE A 1 229 ? 8.192 -13.621 9.600 1.00 71.88 229 PHE A C 1
ATOM 1920 O O . PHE A 1 229 ? 8.268 -12.979 10.657 1.00 71.88 229 PHE A O 1
ATOM 1927 N N . GLY A 1 230 ? 7.796 -14.896 9.572 1.00 81.62 230 GLY A N 1
ATOM 1928 C CA . GLY A 1 230 ? 7.328 -15.655 10.727 1.00 81.62 230 GLY A CA 1
ATOM 1929 C C . GLY A 1 230 ? 5.894 -15.323 11.134 1.00 81.62 230 GLY A C 1
ATOM 1930 O O . GLY A 1 230 ? 5.513 -15.641 12.255 1.00 81.62 230 GLY A O 1
ATOM 1931 N N . ILE A 1 231 ? 5.115 -14.665 10.268 1.00 82.81 231 ILE A N 1
ATOM 1932 C CA . ILE A 1 231 ? 3.699 -14.365 10.491 1.00 82.81 231 ILE A CA 1
ATOM 1933 C C . ILE A 1 231 ? 2.871 -15.361 9.686 1.00 82.81 231 ILE A C 1
ATOM 1935 O O . ILE A 1 231 ? 2.769 -15.264 8.467 1.00 82.81 231 ILE A O 1
ATOM 1939 N N . GLN A 1 232 ? 2.261 -16.320 10.375 1.00 90.88 232 GLN A N 1
ATOM 1940 C CA . GLN A 1 232 ? 1.326 -17.250 9.755 1.00 90.88 232 GLN A CA 1
ATOM 1941 C C . GLN A 1 232 ? -0.101 -16.748 9.954 1.00 90.88 232 GLN A C 1
ATOM 1943 O O . GLN A 1 232 ? -0.545 -16.573 11.094 1.00 90.88 232 GLN A O 1
ATOM 1948 N N . PHE A 1 233 ? -0.822 -16.534 8.854 1.00 93.00 233 PHE A N 1
ATOM 1949 C CA . PHE A 1 233 ? -2.254 -16.264 8.912 1.00 93.00 233 PHE A CA 1
ATOM 1950 C C . PHE A 1 233 ? -2.992 -17.517 9.384 1.00 93.00 233 PHE A C 1
ATOM 1952 O O . PHE A 1 233 ? -2.859 -18.585 8.792 1.00 93.00 233 PHE A O 1
ATOM 1959 N N . ASN A 1 234 ? -3.775 -17.376 10.449 1.00 93.88 234 ASN A N 1
ATOM 1960 C CA . ASN A 1 234 ? -4.665 -18.418 10.970 1.00 93.88 234 ASN A CA 1
ATOM 1961 C C . ASN A 1 234 ? -6.142 -18.098 10.680 1.00 93.88 234 ASN A C 1
ATOM 1963 O O . ASN A 1 234 ? -7.051 -18.779 11.156 1.00 93.88 234 ASN A O 1
ATOM 1967 N N . ARG A 1 235 ? -6.382 -17.061 9.870 1.00 97.12 235 ARG A N 1
ATOM 1968 C CA . ARG A 1 235 ? -7.665 -16.753 9.251 1.00 97.12 235 ARG A CA 1
ATOM 1969 C C . ARG A 1 235 ? -7.424 -16.023 7.934 1.00 97.12 235 ARG A C 1
ATOM 1971 O O . ARG A 1 235 ? -6.748 -15.000 7.918 1.00 97.12 235 ARG A O 1
ATOM 1978 N N . ILE A 1 236 ? -8.000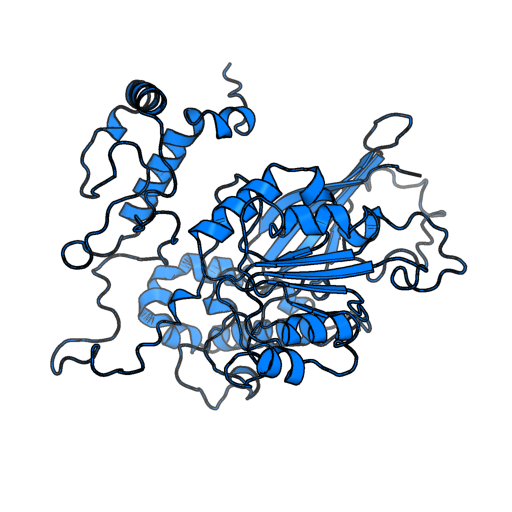 -16.510 6.842 1.00 97.19 236 ILE A N 1
ATOM 1979 C CA . ILE A 1 236 ? -7.984 -15.819 5.549 1.00 97.19 236 ILE A CA 1
ATOM 1980 C C . ILE A 1 236 ? -9.422 -15.725 5.052 1.00 97.19 236 ILE A C 1
ATOM 1982 O O . ILE A 1 236 ? -10.077 -16.749 4.875 1.00 97.19 236 ILE A O 1
ATOM 1986 N N . ILE A 1 237 ? -9.926 -14.509 4.855 1.00 97.88 237 ILE A N 1
ATOM 1987 C CA . ILE A 1 237 ? -11.239 -14.264 4.255 1.00 97.88 237 ILE A CA 1
ATOM 1988 C C . ILE A 1 237 ? -11.017 -13.667 2.874 1.00 97.88 237 ILE A C 1
ATOM 1990 O O . ILE A 1 237 ? -10.505 -12.557 2.757 1.00 97.88 237 ILE A O 1
ATOM 1994 N N . ALA A 1 238 ? -11.417 -14.399 1.846 1.00 96.88 238 ALA A N 1
ATOM 1995 C CA . ALA A 1 238 ? -11.274 -13.998 0.461 1.00 96.88 238 ALA A CA 1
ATOM 1996 C C . ALA A 1 238 ? -12.624 -13.577 -0.123 1.00 96.88 238 ALA A C 1
ATOM 1998 O O . ALA A 1 238 ? -13.639 -14.236 0.107 1.00 96.88 238 ALA A O 1
ATOM 1999 N N . PHE A 1 239 ? -12.626 -12.490 -0.885 1.00 96.56 239 PHE A N 1
ATOM 2000 C CA . PHE A 1 239 ? -13.771 -12.005 -1.643 1.00 96.56 239 PHE A CA 1
ATOM 2001 C C . PHE A 1 239 ? -13.386 -11.886 -3.107 1.00 96.56 239 PHE A C 1
ATOM 2003 O O . PHE A 1 239 ? -12.285 -11.447 -3.433 1.00 96.56 239 PHE A O 1
ATOM 2010 N N . GLU A 1 240 ? -14.348 -12.159 -3.974 1.00 93.44 240 GLU A N 1
ATOM 2011 C CA . GLU A 1 240 ? -14.253 -11.847 -5.391 1.00 93.44 240 GLU A CA 1
ATOM 2012 C C . GLU A 1 240 ? -15.530 -11.133 -5.834 1.00 93.44 240 GLU A C 1
ATOM 2014 O O . GLU A 1 240 ? -16.599 -11.343 -5.252 1.00 93.44 240 GLU A O 1
ATOM 2019 N N . LYS A 1 241 ? -15.437 -10.256 -6.840 1.00 90.12 241 LYS A N 1
ATOM 2020 C CA . LYS A 1 241 ? -16.632 -9.625 -7.416 1.00 90.12 241 LYS A CA 1
ATOM 2021 C C . LYS A 1 241 ? -17.505 -10.666 -8.104 1.00 90.12 241 LYS A C 1
ATOM 2023 O O . LYS A 1 241 ? -18.724 -10.646 -7.941 1.00 90.12 241 LYS A O 1
ATOM 2028 N N . ALA A 1 242 ? -16.887 -11.495 -8.937 1.00 90.75 242 ALA A N 1
ATOM 2029 C CA . ALA A 1 242 ? -17.569 -12.528 -9.694 1.00 90.75 242 ALA A CA 1
ATOM 2030 C C . ALA A 1 242 ? -17.441 -13.876 -8.971 1.00 90.75 242 ALA A C 1
ATOM 2032 O O . ALA A 1 242 ? -16.388 -14.158 -8.402 1.00 90.75 242 ALA A O 1
ATOM 2033 N N . PRO A 1 243 ? -18.476 -14.729 -9.001 1.00 93.94 243 PRO A N 1
ATOM 2034 C CA . PRO A 1 243 ? -18.344 -16.082 -8.492 1.00 93.94 243 PRO A CA 1
ATOM 2035 C C . PRO A 1 243 ? -17.227 -16.839 -9.222 1.00 93.94 243 PRO A C 1
ATOM 2037 O O . PRO A 1 243 ? -17.186 -16.874 -10.451 1.00 93.94 243 PRO A O 1
ATOM 2040 N N . LEU A 1 244 ? -16.340 -17.454 -8.451 1.00 93.94 244 LEU A N 1
ATOM 2041 C CA . LEU A 1 244 ? -15.309 -18.377 -8.908 1.00 93.94 244 LEU A CA 1
ATOM 2042 C C . LEU A 1 244 ? -15.856 -19.803 -8.964 1.00 93.94 244 LEU A C 1
ATOM 2044 O O . LEU A 1 244 ? -16.806 -20.137 -8.249 1.00 93.94 244 LEU A O 1
ATOM 2048 N N . ASP A 1 245 ? -15.214 -20.666 -9.751 1.00 95.19 245 ASP A N 1
ATOM 2049 C CA . ASP A 1 245 ? -15.450 -22.104 -9.640 1.00 95.19 245 ASP A CA 1
ATOM 2050 C C . ASP A 1 245 ? -14.922 -22.603 -8.281 1.00 95.19 245 ASP A C 1
ATOM 2052 O O . ASP A 1 245 ? -13.716 -22.490 -8.022 1.00 95.19 245 ASP A O 1
ATOM 2056 N N . PRO A 1 246 ? -15.776 -23.147 -7.389 1.00 93.75 246 PRO A N 1
ATOM 2057 C CA . PRO A 1 246 ? -15.340 -23.515 -6.050 1.00 93.75 246 PRO A CA 1
ATOM 2058 C C . PRO A 1 246 ? -14.227 -24.556 -6.072 1.00 93.75 246 PRO A C 1
ATOM 2060 O O . PRO A 1 246 ? -13.259 -24.420 -5.332 1.00 93.75 246 PRO A O 1
ATOM 2063 N N . ARG A 1 247 ? -14.332 -25.582 -6.923 1.00 94.81 247 ARG A N 1
ATOM 2064 C CA . ARG A 1 247 ? -13.363 -26.680 -6.931 1.00 94.81 247 ARG A CA 1
ATOM 2065 C C . ARG A 1 247 ? -11.976 -26.178 -7.314 1.00 94.81 247 ARG A C 1
ATOM 2067 O O . ARG A 1 247 ? -11.029 -26.401 -6.571 1.00 94.81 247 ARG A O 1
ATOM 2074 N N . THR A 1 248 ? -11.895 -25.394 -8.382 1.00 93.25 248 THR A N 1
ATOM 2075 C CA . THR A 1 248 ? -10.655 -24.743 -8.810 1.00 93.25 248 THR A CA 1
ATOM 2076 C C . THR A 1 248 ? -10.091 -23.833 -7.717 1.00 93.25 248 THR A C 1
ATOM 2078 O O . THR A 1 248 ? -8.889 -23.851 -7.470 1.00 93.25 248 THR A O 1
ATOM 2081 N N . ALA A 1 249 ? -10.933 -23.066 -7.014 1.00 93.00 249 ALA A N 1
ATOM 2082 C CA . ALA A 1 249 ? -10.471 -22.187 -5.941 1.00 93.00 249 ALA A CA 1
ATOM 2083 C C . ALA A 1 249 ? -9.896 -22.942 -4.735 1.00 93.00 249 ALA A C 1
ATOM 2085 O O . ALA A 1 249 ? -8.864 -22.533 -4.201 1.00 93.00 249 ALA A O 1
ATOM 2086 N N . TRP A 1 250 ? -10.529 -24.043 -4.326 1.00 95.06 250 TRP A N 1
ATOM 2087 C CA . TRP A 1 250 ? -10.077 -24.847 -3.190 1.00 95.06 250 TRP A CA 1
ATOM 2088 C C . TRP A 1 250 ? -8.864 -25.727 -3.532 1.00 95.06 250 TRP A C 1
ATOM 2090 O O . TRP A 1 250 ? -7.951 -25.811 -2.713 1.00 95.06 250 TRP A O 1
ATOM 2100 N N . ASP A 1 251 ? -8.798 -26.304 -4.737 1.00 94.56 251 ASP A N 1
ATOM 2101 C CA . ASP A 1 251 ? -7.702 -27.192 -5.175 1.00 94.56 251 ASP A CA 1
ATOM 2102 C C . ASP A 1 251 ? -6.341 -26.466 -5.270 1.00 94.56 251 ASP A C 1
ATOM 2104 O O . ASP A 1 251 ? -5.280 -27.091 -5.255 1.00 94.56 251 ASP A O 1
ATOM 2108 N N . GLN A 1 252 ? -6.343 -25.133 -5.344 1.00 92.00 252 GLN A N 1
ATOM 2109 C CA . GLN A 1 252 ? -5.126 -24.319 -5.386 1.00 92.00 252 GLN A CA 1
ATOM 2110 C C . GLN A 1 252 ? -4.529 -23.995 -4.008 1.00 92.00 252 GLN A C 1
ATOM 2112 O O . GLN A 1 252 ? -3.381 -23.533 -3.925 1.00 92.00 252 GLN A O 1
ATOM 2117 N N . LEU A 1 253 ? -5.281 -24.183 -2.925 1.00 94.12 253 LEU A N 1
ATOM 2118 C CA . LEU A 1 253 ? -4.823 -23.795 -1.595 1.00 94.12 253 LEU A CA 1
ATOM 2119 C C . LEU A 1 253 ? -3.682 -24.706 -1.119 1.00 94.12 253 LEU A C 1
ATOM 2121 O O . LEU A 1 253 ? -3.754 -25.923 -1.278 1.00 94.12 253 LEU A O 1
ATOM 2125 N N . PRO A 1 254 ? -2.626 -24.150 -0.501 1.00 93.75 254 PRO A N 1
ATOM 2126 C CA . PRO A 1 254 ? -1.688 -24.945 0.280 1.00 93.75 254 PRO A CA 1
ATOM 2127 C C . PRO A 1 254 ? -2.409 -25.721 1.392 1.00 93.75 254 PRO A C 1
ATOM 2129 O O . PRO A 1 254 ? -3.353 -25.207 2.002 1.00 93.75 254 PRO A O 1
ATOM 2132 N N . GLU A 1 255 ? -1.944 -26.936 1.693 1.00 94.88 255 GLU A N 1
ATOM 2133 C CA . GLU A 1 255 ? -2.563 -27.801 2.712 1.00 94.88 255 GLU A CA 1
ATOM 2134 C C . GLU A 1 255 ? -2.654 -27.126 4.088 1.00 94.88 255 GLU A C 1
ATOM 2136 O O . GLU A 1 255 ? -3.636 -27.295 4.806 1.00 94.88 255 GLU A O 1
ATOM 2141 N N . ASP A 1 256 ? -1.663 -26.310 4.447 1.00 94.94 256 ASP A N 1
ATOM 2142 C CA . ASP A 1 256 ? -1.614 -25.596 5.723 1.00 94.94 256 ASP A CA 1
ATOM 2143 C C . ASP A 1 256 ? -2.482 -24.326 5.764 1.00 94.94 256 ASP A C 1
ATOM 2145 O O . ASP A 1 256 ? -2.737 -23.787 6.843 1.00 94.94 256 ASP A O 1
ATOM 2149 N N . VAL A 1 257 ? -2.968 -23.859 4.611 1.00 95.31 257 VAL A N 1
ATOM 2150 C CA . VAL A 1 257 ? -3.906 -22.732 4.484 1.00 95.31 257 VAL A CA 1
ATOM 2151 C C . VAL A 1 257 ? -5.356 -23.205 4.511 1.00 95.31 257 VAL A C 1
ATOM 2153 O O . VAL A 1 257 ? -6.216 -22.510 5.061 1.00 95.31 257 VAL A O 1
ATOM 2156 N N . PHE A 1 258 ? -5.627 -24.388 3.954 1.00 95.81 258 PHE A N 1
ATOM 2157 C CA . PHE A 1 258 ? -6.970 -24.946 3.785 1.00 95.81 258 PHE A CA 1
ATOM 2158 C C . PHE A 1 258 ? -7.876 -24.828 5.033 1.00 95.81 258 PHE A C 1
ATOM 2160 O O . PHE A 1 258 ? -9.002 -24.351 4.887 1.00 95.81 258 PHE A O 1
ATOM 2167 N N . PRO A 1 259 ? -7.424 -25.145 6.268 1.00 96.44 259 PRO A N 1
ATOM 2168 C CA . PRO A 1 259 ? -8.287 -25.103 7.456 1.00 96.44 259 PRO A CA 1
ATOM 2169 C C . PRO A 1 259 ? -8.742 -23.696 7.868 1.00 96.44 259 PRO A C 1
ATOM 2171 O O . PRO A 1 259 ? -9.685 -23.546 8.646 1.00 96.44 259 PRO A O 1
ATOM 2174 N N . TYR A 1 260 ? -8.054 -22.661 7.388 1.00 95.31 260 TYR A N 1
ATOM 2175 C CA . TYR A 1 260 ? -8.226 -21.281 7.839 1.00 95.31 260 TYR A CA 1
ATOM 2176 C C . TYR A 1 260 ? -8.760 -20.353 6.747 1.00 95.31 260 TYR A C 1
ATOM 2178 O O . TYR A 1 260 ? -9.059 -19.187 7.029 1.00 95.31 260 TYR A O 1
ATOM 2186 N N . TYR A 1 261 ? -8.886 -20.859 5.519 1.00 97.38 261 TYR A N 1
ATOM 2187 C CA . TYR A 1 261 ? -9.368 -20.118 4.365 1.00 97.38 261 TYR A CA 1
ATOM 2188 C C . TYR A 1 261 ? -10.896 -20.122 4.298 1.00 97.38 261 TYR A C 1
ATOM 2190 O O . TYR A 1 261 ? -11.565 -21.114 4.573 1.00 97.38 261 TYR A O 1
ATOM 2198 N N . THR A 1 262 ? -11.483 -18.982 3.958 1.00 97.56 262 THR A N 1
ATOM 2199 C CA . THR A 1 262 ? -12.922 -18.824 3.756 1.00 97.56 262 THR A CA 1
ATOM 2200 C C . THR A 1 262 ? -13.143 -17.980 2.512 1.00 97.56 262 THR A C 1
ATOM 2202 O O . THR A 1 262 ? -12.845 -16.787 2.518 1.00 97.56 262 THR A O 1
ATOM 2205 N N . LEU A 1 263 ? -13.699 -18.590 1.465 1.00 97.12 263 LEU A N 1
ATOM 2206 C CA . LEU A 1 263 ? -14.094 -17.891 0.244 1.00 97.12 263 LEU A CA 1
ATOM 2207 C C . LEU A 1 263 ? -15.543 -17.400 0.342 1.00 97.12 263 LEU A C 1
ATOM 2209 O O . LEU A 1 263 ? -16.478 -18.198 0.431 1.00 97.12 263 LEU A O 1
ATOM 2213 N N . ILE A 1 264 ? -15.737 -16.086 0.277 1.00 97.31 264 ILE A N 1
ATOM 2214 C CA . ILE A 1 264 ? -17.047 -15.444 0.155 1.00 97.31 264 ILE A CA 1
ATOM 2215 C C . ILE A 1 264 ? -17.384 -15.317 -1.336 1.00 97.31 264 ILE A C 1
ATOM 2217 O O . ILE A 1 264 ? -17.149 -14.294 -1.972 1.00 97.31 264 ILE A O 1
ATOM 2221 N N . ASN A 1 265 ? -17.930 -16.396 -1.902 1.00 95.94 265 ASN A N 1
ATOM 2222 C CA . ASN A 1 265 ? -18.125 -16.555 -3.348 1.00 95.94 265 ASN A CA 1
ATOM 2223 C C . ASN A 1 265 ? -19.460 -15.997 -3.884 1.00 95.94 265 ASN A C 1
ATOM 2225 O O . ASN A 1 265 ? -20.120 -16.619 -4.714 1.00 95.94 265 ASN A O 1
ATOM 2229 N N . VAL A 1 266 ? -19.917 -14.869 -3.343 1.00 95.88 266 VAL A N 1
ATOM 2230 C CA . VAL A 1 266 ? -21.244 -14.287 -3.638 1.00 95.88 266 VAL A CA 1
ATOM 2231 C C . VAL A 1 266 ? -21.169 -12.814 -4.044 1.00 95.88 266 VAL A C 1
ATOM 2233 O O . VAL A 1 266 ? -22.191 -12.134 -4.090 1.00 95.88 266 VAL A O 1
ATOM 2236 N N . GLY A 1 267 ? -19.967 -12.320 -4.343 1.00 93.31 267 GLY A N 1
ATOM 2237 C CA . GLY A 1 267 ? -19.709 -10.903 -4.568 1.00 93.31 267 GLY A CA 1
ATOM 2238 C C . GLY A 1 267 ? -19.274 -10.170 -3.297 1.00 93.31 267 GLY A C 1
ATOM 2239 O O . GLY A 1 267 ? -19.486 -10.628 -2.171 1.00 93.31 267 GLY A O 1
ATOM 2240 N N . CYS A 1 268 ? -18.668 -9.000 -3.493 1.00 94.75 268 CYS A N 1
ATOM 2241 C CA . CYS A 1 268 ? -18.299 -8.076 -2.426 1.00 94.75 268 CYS A CA 1
ATOM 2242 C C . CYS A 1 268 ? -19.299 -6.915 -2.383 1.00 94.75 268 CYS A C 1
ATOM 2244 O O . CYS A 1 268 ? -19.458 -6.191 -3.368 1.00 94.75 268 CYS A O 1
ATOM 2246 N N . GLU A 1 269 ? -19.975 -6.731 -1.249 1.00 95.69 269 GLU A N 1
ATOM 2247 C CA . GLU A 1 269 ? -20.929 -5.637 -1.063 1.00 95.69 269 GLU A CA 1
ATOM 2248 C C . GLU A 1 269 ? -20.272 -4.459 -0.330 1.00 95.69 269 GLU A C 1
ATOM 2250 O O . GLU A 1 269 ? -19.430 -4.629 0.551 1.00 95.69 269 GLU A O 1
ATOM 2255 N N . THR A 1 270 ? -20.699 -3.232 -0.628 1.00 95.44 270 THR A N 1
ATOM 2256 C CA . THR A 1 270 ? -20.270 -2.050 0.140 1.00 95.44 270 THR A CA 1
ATOM 2257 C C . THR A 1 270 ? -21.047 -1.914 1.452 1.00 95.44 270 THR A C 1
ATOM 2259 O O . THR A 1 270 ? -20.600 -1.248 2.373 1.00 95.44 270 THR A O 1
ATOM 2262 N N . SER A 1 271 ? -22.202 -2.560 1.592 1.00 95.25 271 SER A N 1
ATOM 2263 C CA . SER A 1 271 ? -22.991 -2.604 2.829 1.00 95.25 271 SER A CA 1
ATOM 2264 C C . SER A 1 271 ? -23.701 -3.954 2.947 1.00 95.25 271 SER A C 1
ATOM 2266 O O . SER A 1 271 ? -23.671 -4.735 2.010 1.00 95.25 271 SER A O 1
ATOM 2268 N N . GLY A 1 272 ? -24.317 -4.264 4.089 1.00 96.06 272 GLY A N 1
ATOM 2269 C CA . GLY A 1 272 ? -25.013 -5.543 4.272 1.00 96.06 272 GLY A CA 1
ATOM 2270 C C . GLY A 1 272 ? -24.130 -6.672 4.809 1.00 96.06 272 GLY A C 1
ATOM 2271 O O . GLY A 1 272 ? -23.084 -6.442 5.420 1.00 96.06 272 GLY A O 1
ATOM 2272 N N . LYS A 1 273 ? -24.605 -7.915 4.674 1.00 96.56 273 LYS A N 1
ATOM 2273 C CA . LYS A 1 273 ? -24.005 -9.084 5.345 1.00 96.56 273 LYS A CA 1
ATOM 2274 C C . LYS A 1 273 ? -22.719 -9.573 4.681 1.00 96.56 273 LYS A C 1
ATOM 2276 O O . LYS A 1 273 ? -21.924 -10.212 5.367 1.00 96.56 273 LYS A O 1
ATOM 2281 N N . PHE A 1 274 ? -22.521 -9.272 3.396 1.00 96.62 274 PHE A N 1
ATOM 2282 C CA . PHE A 1 274 ? -21.305 -9.608 2.656 1.00 96.62 274 PHE A CA 1
ATOM 2283 C C . PHE A 1 274 ? -20.385 -8.395 2.485 1.00 96.62 274 PHE A C 1
ATOM 2285 O O . PHE A 1 274 ? -19.469 -8.415 1.669 1.00 96.62 274 PHE A O 1
ATOM 2292 N N . SER A 1 275 ? -20.590 -7.347 3.290 1.00 97.19 275 SER A N 1
ATOM 2293 C CA . SER A 1 275 ? -19.603 -6.285 3.429 1.00 97.19 275 SER A CA 1
ATOM 2294 C C . SER A 1 275 ? -18.377 -6.798 4.193 1.00 97.19 275 SER A C 1
ATOM 2296 O O . SER A 1 275 ? -18.527 -7.323 5.308 1.00 97.19 275 SER A O 1
ATOM 2298 N N . PRO A 1 276 ? -17.155 -6.606 3.663 1.00 97.19 276 PRO A N 1
ATOM 2299 C CA . PRO A 1 276 ? -15.937 -7.048 4.331 1.00 97.19 276 PRO A CA 1
ATOM 2300 C C . PRO A 1 276 ? -15.744 -6.359 5.682 1.00 97.19 276 PRO A C 1
ATOM 2302 O O . PRO A 1 276 ? -15.237 -6.975 6.616 1.00 97.19 276 PRO A O 1
ATOM 2305 N N . TRP A 1 277 ? -16.231 -5.127 5.846 1.00 97.12 277 TRP A N 1
ATOM 2306 C CA . TRP A 1 277 ? -16.143 -4.393 7.111 1.00 97.12 277 TRP A CA 1
ATOM 2307 C C . TRP A 1 277 ? -17.112 -4.911 8.161 1.00 97.12 277 TRP A C 1
ATOM 2309 O O . TRP A 1 277 ? -16.756 -4.993 9.336 1.00 97.12 277 TRP A O 1
ATOM 2319 N N . VAL A 1 278 ? -18.315 -5.319 7.754 1.00 97.56 278 VAL A N 1
ATOM 2320 C CA . VAL A 1 278 ? -19.272 -5.964 8.663 1.00 97.56 278 VAL A CA 1
ATOM 2321 C C . VAL A 1 278 ? -18.722 -7.302 9.149 1.00 97.56 278 VAL A C 1
ATOM 2323 O O . VAL A 1 278 ? -18.822 -7.609 10.337 1.00 97.56 278 VAL A O 1
ATOM 2326 N N . ILE A 1 279 ? -18.110 -8.079 8.254 1.00 97.75 279 ILE A N 1
ATOM 2327 C CA . ILE A 1 279 ? -17.461 -9.345 8.605 1.00 97.75 279 ILE A CA 1
ATOM 2328 C C . ILE A 1 279 ? -16.261 -9.093 9.522 1.00 97.75 279 ILE A C 1
ATOM 2330 O O . ILE A 1 279 ? -16.173 -9.720 10.577 1.00 97.75 279 ILE A O 1
ATOM 2334 N N . LEU A 1 280 ? -15.394 -8.134 9.185 1.00 96.75 280 LEU A N 1
ATOM 2335 C CA . LEU A 1 280 ? -14.206 -7.815 9.972 1.00 96.75 280 LEU A CA 1
ATOM 2336 C C . LEU A 1 280 ? -14.558 -7.432 11.414 1.00 96.75 280 LEU A C 1
ATOM 2338 O O . LEU A 1 280 ? -14.003 -8.012 12.342 1.00 96.75 280 LEU A O 1
ATOM 2342 N N . LYS A 1 281 ? -15.540 -6.542 11.618 1.00 96.69 281 LYS A N 1
ATOM 2343 C CA . LYS A 1 281 ? -16.003 -6.144 12.962 1.00 96.69 281 LYS A CA 1
ATOM 2344 C C . LYS A 1 281 ? -16.512 -7.308 13.816 1.00 96.69 281 LYS A C 1
ATOM 2346 O O . LYS A 1 281 ? -16.544 -7.193 15.037 1.00 96.69 281 LYS A O 1
ATOM 2351 N N . ARG A 1 282 ? -16.970 -8.397 13.192 1.00 97.00 282 ARG A N 1
ATOM 2352 C CA . ARG A 1 282 ? -17.485 -9.579 13.901 1.00 97.00 282 ARG A CA 1
ATOM 2353 C C . ARG A 1 282 ? -16.385 -10.555 14.290 1.00 97.00 282 ARG A C 1
ATOM 2355 O O . ARG A 1 282 ? -16.530 -11.234 15.301 1.00 97.00 282 ARG A O 1
ATOM 2362 N N . ILE A 1 283 ? -15.338 -10.664 13.475 1.00 96.38 283 ILE A N 1
ATOM 2363 C CA . ILE A 1 283 ? -14.306 -11.696 13.647 1.00 96.38 283 ILE A CA 1
ATOM 2364 C C . ILE A 1 283 ? -13.030 -11.166 14.295 1.00 96.38 283 ILE A C 1
ATOM 2366 O O . ILE A 1 283 ? -12.347 -11.934 14.965 1.00 96.38 283 ILE A O 1
ATOM 2370 N N . ALA A 1 284 ? -12.711 -9.887 14.095 1.00 95.06 284 ALA A N 1
ATOM 2371 C CA . ALA A 1 284 ? -11.481 -9.283 14.576 1.00 95.06 284 ALA A CA 1
ATOM 2372 C C . ALA A 1 284 ? -11.695 -8.546 15.895 1.00 95.06 284 ALA A C 1
ATOM 2374 O O . ALA A 1 284 ? -12.732 -7.932 16.155 1.00 95.06 284 ALA A O 1
ATOM 2375 N N . LYS A 1 285 ? -10.655 -8.566 16.716 1.00 90.50 285 LYS A N 1
ATOM 2376 C CA . LYS A 1 285 ? -10.543 -7.829 17.967 1.00 90.50 285 LYS A CA 1
ATOM 2377 C C . LYS A 1 285 ? -9.405 -6.825 17.858 1.00 90.50 285 LYS A C 1
ATOM 2379 O O . LYS A 1 285 ? -8.458 -7.006 17.101 1.00 90.50 285 LYS A O 1
ATOM 2384 N N . LEU A 1 286 ? -9.423 -5.823 18.734 1.00 82.19 286 LEU A N 1
ATOM 2385 C CA . LEU A 1 286 ? -8.367 -4.809 18.852 1.00 82.19 286 LEU A CA 1
ATOM 2386 C C . LEU A 1 286 ? -6.977 -5.353 19.230 1.00 82.19 286 LEU A C 1
ATOM 2388 O O . LEU A 1 286 ? -6.091 -4.541 19.464 1.00 82.19 286 LEU A O 1
ATOM 2392 N N . HIS A 1 287 ? -6.758 -6.665 19.333 1.00 80.50 287 HIS A N 1
ATOM 2393 C CA . HIS A 1 287 ? -5.440 -7.278 19.546 1.00 80.50 287 HIS A CA 1
ATOM 2394 C C . HIS A 1 287 ? -5.030 -8.272 18.448 1.00 80.50 287 HIS A C 1
ATOM 2396 O O . HIS A 1 287 ? -3.900 -8.765 18.490 1.00 80.50 287 HIS A O 1
ATOM 2402 N N . ASP A 1 288 ? -5.914 -8.554 17.490 1.00 85.56 288 ASP A N 1
ATOM 2403 C CA . ASP A 1 288 ? -5.632 -9.415 16.341 1.00 85.56 288 ASP A CA 1
ATOM 2404 C C . ASP A 1 288 ? -4.810 -8.651 15.311 1.00 85.56 288 ASP A C 1
ATOM 2406 O O . ASP A 1 288 ? -5.037 -7.460 15.128 1.00 85.56 288 ASP A O 1
ATOM 2410 N N . HIS A 1 289 ? -3.863 -9.315 14.648 1.00 84.81 289 HIS A N 1
ATOM 2411 C CA . HIS A 1 289 ? -3.116 -8.720 13.540 1.00 84.81 289 HIS A CA 1
ATOM 2412 C C . HIS A 1 289 ? -3.937 -8.850 12.261 1.00 84.81 289 HIS A C 1
ATOM 2414 O O . HIS A 1 289 ? -4.193 -9.965 11.818 1.00 84.81 289 HIS A O 1
ATOM 2420 N N . VAL A 1 290 ? -4.375 -7.736 11.684 1.00 88.00 290 VAL A N 1
ATOM 2421 C CA . VAL A 1 290 ? -5.233 -7.730 10.495 1.00 88.00 290 VAL A CA 1
ATOM 2422 C C . VAL A 1 290 ? -4.520 -7.058 9.333 1.00 88.00 290 VAL A C 1
ATOM 2424 O O . VAL A 1 290 ? -4.149 -5.884 9.397 1.00 88.00 290 VAL A O 1
ATOM 2427 N N . VAL A 1 291 ? -4.399 -7.803 8.241 1.00 88.44 291 VAL A N 1
ATOM 2428 C CA . VAL A 1 291 ? -3.894 -7.343 6.951 1.00 88.44 291 VAL A CA 1
ATOM 2429 C C . VAL A 1 291 ? -5.054 -7.319 5.969 1.00 88.44 291 VAL A C 1
ATOM 2431 O O . VAL A 1 291 ? -5.797 -8.294 5.869 1.00 88.44 291 VAL A O 1
ATOM 2434 N N . VAL A 1 292 ? -5.206 -6.233 5.219 1.00 91.31 292 VAL A N 1
ATOM 2435 C CA . VAL A 1 292 ? -6.204 -6.152 4.150 1.00 91.31 292 VAL A CA 1
ATOM 2436 C C . VAL A 1 292 ? -5.550 -5.810 2.822 1.00 91.31 292 VAL A C 1
ATOM 2438 O O . VAL A 1 292 ? -4.777 -4.855 2.728 1.00 91.31 292 VAL A O 1
ATOM 2441 N N . LYS A 1 293 ? -5.912 -6.573 1.794 1.00 90.50 293 LYS A N 1
ATOM 2442 C CA . LYS A 1 293 ? -5.635 -6.314 0.381 1.00 90.50 293 LYS A CA 1
ATOM 2443 C C . LYS A 1 293 ? -6.939 -5.902 -0.304 1.00 90.50 293 LYS A C 1
ATOM 2445 O O . LYS A 1 293 ? -7.943 -6.584 -0.121 1.00 90.50 293 LYS A O 1
ATOM 2450 N N . LEU A 1 294 ? -6.919 -4.832 -1.101 1.00 89.31 294 LEU A N 1
ATOM 2451 C CA . LEU A 1 294 ? -8.007 -4.493 -2.031 1.00 89.31 294 LEU A CA 1
ATOM 2452 C C . LEU A 1 294 ? -7.461 -4.384 -3.449 1.00 89.31 294 LEU A C 1
ATOM 2454 O O . LEU A 1 294 ? -6.619 -3.534 -3.728 1.00 89.31 294 LEU A O 1
ATOM 2458 N N . ASP A 1 295 ? -7.941 -5.281 -4.297 1.00 85.69 295 ASP A N 1
ATOM 2459 C CA . ASP A 1 295 ? -7.627 -5.400 -5.720 1.00 85.69 295 ASP A CA 1
ATOM 2460 C C . ASP A 1 295 ? -8.815 -6.087 -6.424 1.00 85.69 295 ASP A C 1
ATOM 2462 O O . ASP A 1 295 ? -8.661 -7.091 -7.111 1.00 85.69 295 ASP A O 1
ATOM 2466 N N . LEU A 1 296 ? -10.039 -5.605 -6.168 1.00 86.31 296 LEU A N 1
ATOM 2467 C CA . LEU A 1 296 ? -11.263 -6.102 -6.813 1.00 86.31 296 LEU A CA 1
ATOM 2468 C C . LEU A 1 296 ? -11.326 -5.688 -8.289 1.00 86.31 296 LEU A C 1
ATOM 2470 O O . LEU A 1 296 ? -12.113 -6.261 -9.040 1.00 86.31 296 LEU A O 1
ATOM 2474 N N . GLY A 1 297 ? -10.572 -4.654 -8.686 1.00 82.25 297 GLY A N 1
ATOM 2475 C CA . GLY A 1 297 ? -10.582 -4.097 -10.042 1.00 82.25 297 GLY A CA 1
ATOM 2476 C C . GLY A 1 297 ? -11.904 -3.408 -10.392 1.00 82.25 297 GLY A C 1
ATOM 2477 O O . GLY A 1 297 ? -12.313 -3.365 -11.554 1.00 82.25 297 GLY A O 1
ATOM 2478 N N . VAL A 1 298 ? -12.647 -2.947 -9.377 1.00 85.19 298 VAL A N 1
ATOM 2479 C CA . VAL A 1 298 ? -14.030 -2.467 -9.522 1.00 85.19 298 VAL A CA 1
ATOM 2480 C C . VAL A 1 298 ? -14.196 -1.175 -8.732 1.00 85.19 298 VAL A C 1
ATOM 2482 O O . VAL A 1 298 ? -14.651 -1.196 -7.582 1.00 85.19 298 VAL A O 1
ATOM 2485 N N . PRO A 1 299 ? -13.901 -0.023 -9.357 1.00 82.31 299 PRO A N 1
ATOM 2486 C CA . PRO A 1 299 ? -13.867 1.260 -8.661 1.00 82.31 299 PRO A CA 1
ATOM 2487 C C . PRO A 1 299 ? -15.176 1.627 -7.953 1.00 82.31 299 PRO A C 1
ATOM 2489 O O . PRO A 1 299 ? -15.154 2.255 -6.896 1.00 82.31 299 PRO A O 1
ATOM 2492 N N . SER A 1 300 ? -16.321 1.201 -8.500 1.00 87.25 300 SER A N 1
ATOM 2493 C CA . SER A 1 300 ? -17.646 1.441 -7.915 1.00 87.25 300 SER A CA 1
ATOM 2494 C C . SER A 1 300 ? -17.884 0.706 -6.590 1.00 87.25 300 SER A C 1
ATOM 2496 O O . SER A 1 300 ? -18.802 1.068 -5.862 1.00 87.25 300 SER A O 1
ATOM 2498 N N . ILE A 1 301 ? -17.085 -0.316 -6.272 1.00 90.19 301 ILE A N 1
ATOM 2499 C CA . ILE A 1 301 ? -17.110 -1.034 -4.989 1.00 90.19 301 ILE A CA 1
ATOM 2500 C C . ILE A 1 301 ? -15.936 -0.575 -4.120 1.00 90.19 301 ILE A C 1
ATOM 2502 O O . ILE A 1 301 ? -16.119 -0.252 -2.947 1.00 90.19 301 ILE A O 1
ATOM 2506 N N . GLU A 1 302 ? -14.740 -0.485 -4.700 1.00 87.31 302 GLU A N 1
ATOM 2507 C CA . GLU A 1 302 ? -13.516 -0.147 -3.972 1.00 87.31 302 GLU A CA 1
ATOM 2508 C C . GLU A 1 302 ? -13.549 1.263 -3.383 1.00 87.31 302 GLU A C 1
ATOM 2510 O O . GLU A 1 302 ? -13.228 1.444 -2.210 1.00 87.31 302 GLU A O 1
ATOM 2515 N N . GLY A 1 303 ? -14.003 2.254 -4.159 1.00 83.06 303 GLY A N 1
ATOM 2516 C CA . GLY A 1 303 ? -14.110 3.642 -3.707 1.00 83.06 303 GLY A CA 1
ATOM 2517 C C . GLY A 1 303 ? -14.971 3.784 -2.444 1.00 83.06 303 GLY A C 1
ATOM 2518 O O . GLY A 1 303 ? -14.487 4.309 -1.437 1.00 83.06 303 GLY A O 1
ATOM 2519 N N . PRO A 1 304 ? -16.219 3.276 -2.437 1.00 91.12 304 PRO A N 1
ATOM 2520 C CA . PRO A 1 304 ? -17.046 3.268 -1.233 1.00 91.12 304 PRO A CA 1
ATOM 2521 C C . PRO A 1 304 ? -16.442 2.493 -0.055 1.00 91.12 304 PRO A C 1
ATOM 2523 O O . PRO A 1 304 ? -16.541 2.962 1.078 1.00 91.12 304 PRO A O 1
ATOM 2526 N N . LEU A 1 305 ? -15.798 1.343 -0.288 1.00 90.75 305 LEU A N 1
ATOM 2527 C CA . LEU A 1 305 ? -15.144 0.572 0.777 1.00 90.75 305 LEU A CA 1
ATOM 2528 C C . LEU A 1 305 ? -13.991 1.352 1.424 1.00 90.75 305 LEU A C 1
ATOM 2530 O O . LEU A 1 305 ? -13.889 1.374 2.651 1.00 90.75 305 LEU A O 1
ATOM 2534 N N . ILE A 1 306 ? -13.170 2.032 0.618 1.00 85.31 306 ILE A N 1
ATOM 2535 C CA . ILE A 1 306 ? -12.115 2.932 1.099 1.00 85.31 306 ILE A CA 1
ATOM 2536 C C . ILE A 1 306 ? -12.740 4.073 1.901 1.00 85.31 306 ILE A C 1
ATOM 2538 O O . ILE A 1 306 ? -12.332 4.328 3.031 1.00 85.31 306 ILE A O 1
ATOM 2542 N N . HIS A 1 307 ? -13.774 4.729 1.369 1.00 80.19 307 HIS A N 1
ATOM 2543 C CA . HIS A 1 307 ? -14.448 5.826 2.063 1.00 80.19 307 HIS A CA 1
ATOM 2544 C C . HIS A 1 307 ? -15.011 5.393 3.425 1.00 80.19 307 HIS A C 1
ATOM 2546 O O . HIS A 1 307 ? -14.920 6.136 4.402 1.00 80.19 307 HIS A O 1
ATOM 2552 N N . GLN A 1 308 ? -15.568 4.186 3.518 1.00 89.06 308 GLN A N 1
ATOM 2553 C CA . GLN A 1 308 ? -16.027 3.623 4.786 1.00 89.06 308 GLN A CA 1
ATOM 2554 C C . GLN A 1 308 ? -14.873 3.400 5.754 1.00 89.06 308 GLN A C 1
ATOM 2556 O O . GLN A 1 308 ? -14.973 3.826 6.898 1.00 89.06 308 GLN A O 1
ATOM 2561 N N . LEU A 1 309 ? -13.765 2.807 5.308 1.00 85.50 309 LEU A N 1
ATOM 2562 C CA . LEU A 1 309 ? -12.591 2.623 6.156 1.00 85.50 309 LEU A CA 1
ATOM 2563 C C . LEU A 1 309 ? -12.059 3.950 6.719 1.00 85.50 309 LEU A C 1
ATOM 2565 O O . LEU A 1 309 ? -11.669 4.018 7.883 1.00 85.50 309 LEU A O 1
ATOM 2569 N N . LEU A 1 310 ? -12.015 4.999 5.895 1.00 78.25 310 LEU A N 1
ATOM 2570 C CA . LEU A 1 310 ? -11.486 6.303 6.300 1.00 78.25 310 LEU A CA 1
ATOM 2571 C C . LEU A 1 310 ? -12.370 7.011 7.324 1.00 78.25 310 LEU A C 1
ATOM 2573 O O . LEU A 1 310 ? -11.858 7.703 8.201 1.00 78.25 310 LEU A O 1
ATOM 2577 N N . ASN A 1 311 ? -13.685 6.833 7.221 1.00 82.12 311 ASN A N 1
ATOM 2578 C CA . ASN A 1 311 ? -14.647 7.531 8.070 1.00 82.12 311 ASN A CA 1
ATOM 2579 C C . ASN A 1 311 ? -15.132 6.696 9.263 1.00 82.12 311 ASN A C 1
ATOM 2581 O O . ASN A 1 311 ? -15.665 7.250 10.224 1.00 82.12 311 ASN A O 1
ATOM 2585 N N . ASP A 1 312 ? -14.943 5.378 9.239 1.00 86.12 312 ASP A N 1
ATOM 2586 C CA . ASP A 1 312 ? -15.368 4.475 10.300 1.00 86.12 312 ASP A CA 1
ATOM 2587 C C . ASP A 1 312 ? -14.185 4.052 11.178 1.00 86.12 312 ASP A C 1
ATOM 2589 O O . ASP A 1 312 ? -13.507 3.045 10.946 1.00 86.12 312 ASP A O 1
ATOM 2593 N N . SER A 1 313 ? -13.974 4.812 12.254 1.00 83.00 313 SER A N 1
ATOM 2594 C CA . SER A 1 313 ? -12.916 4.532 13.232 1.00 83.00 313 SER A CA 1
ATOM 2595 C C . SER A 1 313 ? -13.025 3.140 13.870 1.00 83.00 313 SER A C 1
ATOM 2597 O O . SER A 1 313 ? -12.007 2.587 14.292 1.00 83.00 313 SER A O 1
ATOM 2599 N N . SER A 1 314 ? -14.218 2.532 13.903 1.00 88.38 314 SER A N 1
ATOM 2600 C CA . SER A 1 314 ? -14.403 1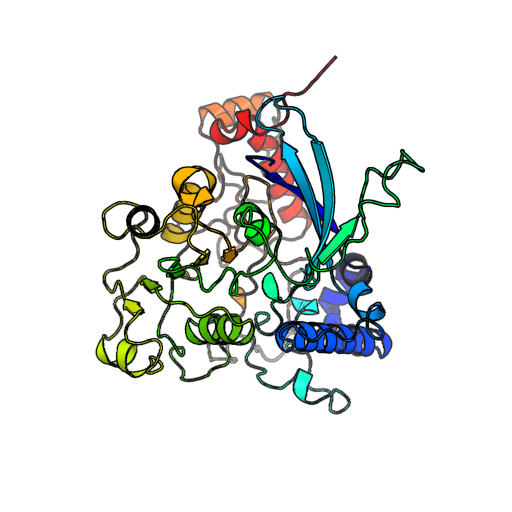.176 14.435 1.00 88.38 314 SER A CA 1
ATOM 2601 C C . SER A 1 314 ? -13.889 0.082 13.495 1.00 88.38 314 SER A C 1
ATOM 2603 O O . SER A 1 314 ? -13.563 -0.999 13.968 1.00 88.38 314 SER A O 1
ATOM 2605 N N . VAL A 1 315 ? -13.781 0.351 12.188 1.00 89.00 315 VAL A N 1
ATOM 2606 C CA . VAL A 1 315 ? -13.125 -0.548 11.217 1.00 89.00 315 VAL A CA 1
ATOM 2607 C C . VAL A 1 315 ? -11.634 -0.256 11.170 1.00 89.00 315 VAL A C 1
ATOM 2609 O O . VAL A 1 315 ? -10.822 -1.167 11.286 1.00 89.00 315 VAL A O 1
ATOM 2612 N N . ASN A 1 316 ? -11.276 1.022 11.034 1.00 82.25 316 ASN A N 1
ATOM 2613 C CA . ASN A 1 316 ? -9.891 1.460 10.882 1.00 82.25 316 ASN A CA 1
ATOM 2614 C C . ASN A 1 316 ? -9.006 0.981 12.040 1.00 82.25 316 ASN A C 1
ATOM 2616 O O . ASN A 1 316 ? -7.932 0.439 11.817 1.00 82.25 316 ASN A O 1
ATOM 2620 N N . SER A 1 317 ? -9.511 1.078 13.275 1.00 78.19 317 SER A N 1
ATOM 2621 C CA . SER A 1 317 ? -8.792 0.624 14.474 1.00 78.19 317 SER A CA 1
ATOM 2622 C C . SER A 1 317 ? -8.575 -0.892 14.567 1.00 78.19 317 SER A C 1
ATOM 2624 O O . SER A 1 317 ? -7.807 -1.335 15.423 1.00 78.19 317 SER A O 1
ATOM 2626 N N . LEU A 1 318 ? -9.236 -1.689 13.721 1.00 83.81 318 LEU A N 1
ATOM 2627 C CA . LEU A 1 318 ? -9.036 -3.136 13.643 1.00 83.81 318 LEU A CA 1
ATOM 2628 C C . LEU A 1 318 ? -7.959 -3.532 12.631 1.00 83.81 318 LEU A C 1
ATOM 2630 O O . LEU A 1 318 ? -7.518 -4.670 12.687 1.00 83.81 318 LEU A O 1
ATOM 2634 N N . ILE A 1 319 ? -7.560 -2.644 11.715 1.00 84.69 319 ILE A N 1
ATOM 2635 C CA . ILE A 1 319 ? -6.641 -2.956 10.616 1.00 84.69 319 ILE A CA 1
ATOM 2636 C C . ILE A 1 319 ? -5.237 -2.476 10.965 1.00 84.69 319 ILE A C 1
ATOM 2638 O O . ILE A 1 319 ? -5.013 -1.285 11.165 1.00 84.69 319 ILE A O 1
ATOM 2642 N N . ASP A 1 320 ? -4.279 -3.400 10.994 1.00 74.12 320 ASP A N 1
ATOM 2643 C CA . ASP A 1 320 ? -2.874 -3.080 11.245 1.00 74.12 320 ASP A CA 1
ATOM 2644 C C . ASP A 1 320 ? -2.139 -2.729 9.949 1.00 74.12 320 ASP A C 1
ATOM 2646 O O . ASP A 1 320 ? -1.317 -1.815 9.919 1.00 74.12 320 ASP A O 1
ATOM 2650 N N . GLU A 1 321 ? -2.433 -3.453 8.865 1.00 72.81 321 GLU A N 1
ATOM 2651 C CA . GLU A 1 321 ? -1.788 -3.247 7.572 1.00 72.81 321 GLU A CA 1
ATOM 2652 C C . GLU A 1 321 ? -2.827 -3.155 6.466 1.00 72.81 321 GLU A C 1
ATOM 2654 O O . GLU A 1 321 ? -3.575 -4.089 6.182 1.00 72.81 321 GLU A O 1
ATOM 2659 N N . TRP A 1 322 ? -2.842 -2.002 5.814 1.00 59.59 322 TRP A N 1
ATOM 2660 C CA . TRP A 1 322 ? -3.733 -1.714 4.707 1.00 59.59 322 TRP A CA 1
ATOM 2661 C C . TRP A 1 322 ? -2.932 -1.615 3.415 1.00 59.59 322 TRP A C 1
ATOM 2663 O O . TRP A 1 322 ? -2.004 -0.808 3.313 1.00 59.59 322 TRP A O 1
ATOM 2673 N N . ARG A 1 323 ? -3.270 -2.439 2.424 1.00 54.06 323 ARG A N 1
ATOM 2674 C CA . ARG A 1 323 ? -2.585 -2.490 1.129 1.00 54.06 323 ARG A CA 1
ATOM 2675 C C . ARG A 1 323 ? -3.548 -2.111 0.010 1.00 54.06 323 ARG A C 1
ATOM 2677 O O . ARG A 1 323 ? -4.257 -2.963 -0.513 1.00 54.06 323 ARG A O 1
ATOM 2684 N N . ILE A 1 324 ? -3.533 -0.806 -0.292 1.00 45.78 324 ILE A N 1
ATOM 2685 C CA . ILE A 1 324 ? -4.225 -0.055 -1.365 1.00 45.78 324 ILE A CA 1
ATOM 2686 C C . ILE A 1 324 ? -3.398 1.210 -1.658 1.00 45.78 324 ILE A C 1
ATOM 2688 O O . ILE A 1 324 ? -2.688 1.645 -0.743 1.00 45.78 324 ILE A O 1
ATOM 2692 N N . PRO A 1 325 ? -3.518 1.865 -2.833 1.00 33.06 325 PRO A N 1
ATOM 2693 C CA . PRO A 1 325 ? -3.162 3.275 -3.049 1.00 33.06 325 PRO A CA 1
ATOM 2694 C C . PRO A 1 325 ? -3.839 4.279 -2.066 1.00 33.06 325 PRO A C 1
ATOM 2696 O O . PRO A 1 325 ? -4.616 5.140 -2.450 1.00 33.06 325 PRO A O 1
ATOM 2699 N N . THR A 1 326 ? -3.473 4.217 -0.781 1.00 31.44 326 THR A N 1
ATOM 2700 C CA . THR A 1 326 ? -3.420 5.264 0.273 1.00 31.44 326 THR A CA 1
ATOM 2701 C C . THR A 1 326 ? -4.683 5.887 0.921 1.00 31.44 326 THR A C 1
ATOM 2703 O O . THR A 1 326 ? -5.759 5.863 0.333 1.00 31.44 326 THR A O 1
ATOM 2706 N N . PRO A 1 327 ? -4.570 6.414 2.180 1.00 46.06 327 PRO A N 1
ATOM 2707 C CA . PRO A 1 327 ? -5.654 6.370 3.168 1.00 46.06 327 PRO A CA 1
ATOM 2708 C C . PRO A 1 327 ? -5.929 7.683 3.962 1.00 46.06 327 PRO A C 1
ATOM 2710 O O . PRO A 1 327 ? -6.022 7.667 5.188 1.00 46.06 327 PRO A O 1
ATOM 2713 N N . ALA A 1 328 ? -6.094 8.836 3.315 1.00 31.17 328 ALA A N 1
ATOM 2714 C CA . ALA A 1 328 ? -6.626 10.043 3.970 1.00 31.17 328 ALA A CA 1
ATOM 2715 C C . ALA A 1 328 ? -7.359 10.925 2.944 1.00 31.17 328 ALA A C 1
ATOM 2717 O O . ALA A 1 328 ? -7.043 10.833 1.760 1.00 31.17 328 ALA A O 1
ATOM 2718 N N . PRO A 1 329 ? -8.260 11.845 3.348 1.00 32.00 329 PRO A N 1
ATOM 2719 C CA . PRO A 1 329 ? -8.685 12.973 2.517 1.00 32.00 329 PRO A CA 1
ATOM 2720 C C . PRO A 1 329 ? -7.544 14.000 2.429 1.00 32.00 329 PRO A C 1
ATOM 2722 O O . PRO A 1 329 ? -7.658 15.167 2.785 1.00 32.00 329 PRO A O 1
ATOM 2725 N N . THR A 1 330 ? -6.383 13.525 2.016 1.00 28.56 330 THR A N 1
ATOM 2726 C CA . THR A 1 330 ? -5.298 14.308 1.458 1.00 28.56 330 THR A CA 1
ATOM 2727 C C . THR A 1 330 ? -5.295 13.895 -0.002 1.00 28.56 330 THR A C 1
ATOM 2729 O O . THR A 1 330 ? -5.414 12.706 -0.287 1.00 28.56 330 THR A O 1
ATOM 2732 N N . ILE A 1 331 ? -5.214 14.844 -0.933 1.00 28.75 331 ILE A N 1
ATOM 2733 C CA . ILE A 1 331 ? -4.994 14.507 -2.340 1.00 28.75 331 ILE A CA 1
ATOM 2734 C C . ILE A 1 331 ? -3.648 13.780 -2.395 1.00 28.75 331 ILE A C 1
ATOM 2736 O O . ILE A 1 331 ? -2.598 14.421 -2.398 1.00 28.75 331 ILE A O 1
ATOM 2740 N N . LEU A 1 332 ? -3.671 12.448 -2.359 1.00 32.75 332 LEU A N 1
ATOM 2741 C CA . LEU A 1 332 ? -2.521 11.649 -2.713 1.00 32.75 332 LEU A CA 1
ATOM 2742 C C . LEU A 1 332 ? -2.674 11.260 -4.171 1.00 32.75 332 LEU A C 1
ATOM 2744 O O . LEU A 1 332 ? -3.596 10.553 -4.569 1.00 32.75 332 LEU A O 1
ATOM 2748 N N . LEU A 1 333 ? -1.734 11.754 -4.962 1.00 30.53 333 LEU A N 1
ATOM 2749 C CA . LEU A 1 333 ? -1.519 11.343 -6.335 1.00 30.53 333 LEU A CA 1
ATOM 2750 C C . LEU A 1 333 ? -0.842 9.977 -6.303 1.00 30.53 333 LEU A C 1
ATOM 2752 O O . LEU A 1 333 ? 0.375 9.885 -6.429 1.00 30.53 333 LEU A O 1
ATOM 2756 N N . CYS A 1 334 ? -1.611 8.925 -6.038 1.00 30.42 334 CYS A N 1
ATOM 2757 C CA . CYS A 1 334 ? -1.126 7.565 -6.197 1.00 30.42 334 CYS A CA 1
ATOM 2758 C C . CYS A 1 334 ? -1.594 7.053 -7.556 1.00 30.42 334 CYS A C 1
ATOM 2760 O O . CYS A 1 334 ? -2.791 6.952 -7.819 1.00 30.42 334 CYS A O 1
ATOM 2762 N N . HIS A 1 335 ? -0.614 6.834 -8.425 1.00 32.41 335 HIS A N 1
ATOM 2763 C CA . HIS A 1 335 ? -0.772 6.319 -9.774 1.00 32.41 335 HIS A CA 1
ATOM 2764 C C . HIS A 1 335 ? -0.838 4.798 -9.712 1.00 32.41 335 HIS A C 1
ATOM 2766 O O . HIS A 1 335 ? 0.060 4.171 -9.143 1.00 32.41 335 HIS A O 1
ATOM 2772 N N . ASP A 1 336 ? -1.899 4.216 -10.257 1.00 32.19 336 ASP A N 1
ATOM 2773 C CA . ASP A 1 336 ? -1.929 2.789 -10.523 1.00 32.19 336 ASP A CA 1
ATOM 2774 C C . ASP A 1 336 ? -1.278 2.547 -11.893 1.00 32.19 336 ASP A C 1
ATOM 2776 O O . ASP A 1 336 ? -1.796 2.964 -12.923 1.00 32.19 336 ASP A O 1
ATOM 2780 N N . ASP A 1 337 ? -0.125 1.873 -11.909 1.00 36.62 337 ASP A N 1
ATOM 2781 C CA . ASP A 1 337 ? 0.523 1.414 -13.147 1.00 36.62 337 ASP A CA 1
ATOM 2782 C C . ASP A 1 337 ? -0.255 0.240 -13.800 1.00 36.62 337 ASP A C 1
ATOM 2784 O O . ASP A 1 337 ? 0.193 -0.318 -14.804 1.00 36.62 337 ASP A O 1
ATOM 2788 N N . SER A 1 338 ? -1.419 -0.173 -13.272 1.00 33.34 338 SER A N 1
ATOM 2789 C CA . SER A 1 338 ? -2.230 -1.263 -13.841 1.00 33.34 338 SER A CA 1
ATOM 2790 C C . SER A 1 338 ? -2.755 -0.993 -15.258 1.00 33.34 338 SER A C 1
ATOM 2792 O O . SER A 1 338 ? -3.137 -1.945 -15.943 1.00 33.34 338 SER A O 1
ATOM 2794 N N . THR A 1 339 ? -2.660 0.240 -15.775 1.00 36.53 339 THR A N 1
ATOM 2795 C CA . THR A 1 339 ? -2.951 0.559 -17.189 1.00 36.53 339 THR A CA 1
ATOM 2796 C C . THR A 1 339 ? -2.119 -0.222 -18.219 1.00 36.53 339 THR A C 1
ATOM 2798 O O . THR A 1 339 ? -2.456 -0.196 -19.400 1.00 36.53 339 THR A O 1
ATOM 2801 N N . TYR A 1 340 ? -1.080 -0.967 -17.821 1.00 34.69 340 TYR A N 1
ATOM 2802 C CA . TYR A 1 340 ? -0.356 -1.863 -18.736 1.00 34.69 340 TYR A CA 1
ATOM 2803 C C . TYR A 1 340 ? -0.992 -3.251 -18.922 1.00 34.69 340 TYR A C 1
ATOM 2805 O O . TYR A 1 340 ? -0.564 -3.989 -19.808 1.00 34.69 340 TYR A O 1
ATOM 2813 N N . LYS A 1 341 ? -2.037 -3.615 -18.165 1.00 31.44 341 LYS A N 1
ATOM 2814 C CA . LYS A 1 341 ? -2.828 -4.834 -18.417 1.00 31.44 341 LYS A CA 1
ATOM 2815 C C . LYS A 1 341 ? -4.130 -4.502 -19.148 1.00 31.44 341 LYS A C 1
ATOM 2817 O O . LYS A 1 341 ? -5.219 -4.712 -18.626 1.00 31.44 341 LYS A O 1
ATOM 2822 N N . CYS A 1 342 ? -4.028 -4.031 -20.390 1.00 30.48 342 CYS A N 1
ATOM 2823 C CA . CYS A 1 342 ? -5.129 -4.199 -21.336 1.00 30.48 342 CYS A CA 1
ATOM 2824 C C . CYS A 1 342 ? -4.848 -5.457 -22.166 1.00 30.48 342 CYS A C 1
ATOM 2826 O O . CYS A 1 342 ? -3.831 -5.547 -22.848 1.00 30.48 342 CYS A O 1
ATOM 2828 N N . VAL A 1 343 ? -5.734 -6.445 -22.068 1.00 30.31 343 VAL A N 1
ATOM 2829 C CA . VAL A 1 343 ? -5.631 -7.803 -22.635 1.00 30.31 343 VAL A CA 1
ATOM 2830 C C . VAL A 1 343 ? -5.826 -7.810 -24.170 1.00 30.31 343 VAL A C 1
ATOM 2832 O O . VAL A 1 343 ? -6.380 -8.742 -24.742 1.00 30.31 343 VAL A O 1
ATOM 2835 N N . GLU A 1 344 ? -5.373 -6.778 -24.889 1.00 31.33 344 GLU A N 1
ATOM 2836 C CA . GLU A 1 344 ? -5.360 -6.771 -26.358 1.00 31.33 344 GLU A CA 1
ATOM 2837 C C . GLU A 1 344 ? -4.032 -7.345 -26.875 1.00 31.33 344 GLU A C 1
ATOM 2839 O O . GLU A 1 344 ? -3.075 -6.638 -27.181 1.00 31.33 344 GLU A O 1
ATOM 2844 N N . ILE A 1 345 ? -3.996 -8.672 -27.017 1.00 32.97 345 ILE A N 1
ATOM 2845 C CA . ILE A 1 345 ? -2.852 -9.470 -27.503 1.00 32.97 345 ILE A CA 1
ATOM 2846 C C . ILE A 1 345 ? -2.593 -9.256 -29.017 1.00 32.97 345 ILE A C 1
ATOM 2848 O O . ILE A 1 345 ? -1.726 -9.882 -29.622 1.00 32.97 345 ILE A O 1
ATOM 2852 N N . THR A 1 346 ? -3.290 -8.331 -29.682 1.00 33.88 346 THR A N 1
ATOM 2853 C CA . THR A 1 346 ? -2.998 -7.984 -31.078 1.00 33.88 346 THR A CA 1
ATOM 2854 C C . THR A 1 346 ? -2.202 -6.690 -31.166 1.00 33.88 346 THR A C 1
ATOM 2856 O O . THR A 1 346 ? -2.750 -5.613 -31.392 1.00 33.88 346 THR A O 1
ATOM 2859 N N . ALA A 1 347 ? -0.875 -6.826 -31.144 1.00 31.47 347 ALA A N 1
ATOM 2860 C CA . ALA A 1 347 ? 0.103 -5.788 -31.492 1.00 31.47 347 ALA A CA 1
ATOM 2861 C C . ALA A 1 347 ? -0.051 -5.201 -32.924 1.00 31.47 347 ALA A C 1
ATOM 2863 O O . ALA A 1 347 ? 0.766 -4.396 -33.359 1.00 31.47 347 ALA A O 1
ATOM 2864 N N . LYS A 1 348 ? -1.098 -5.579 -33.674 1.00 30.14 348 LYS A N 1
ATOM 2865 C CA . LYS A 1 348 ? -1.383 -5.106 -35.038 1.00 30.14 348 LYS A CA 1
ATOM 2866 C C . LYS A 1 348 ? -2.154 -3.783 -35.109 1.00 30.14 348 LYS A C 1
ATOM 2868 O O . LYS A 1 348 ? -2.156 -3.177 -36.171 1.00 30.14 348 LYS A O 1
ATOM 2873 N N . ARG A 1 349 ? -2.776 -3.298 -34.024 1.00 31.64 349 ARG A N 1
ATOM 2874 C CA . ARG A 1 349 ? -3.471 -1.989 -34.036 1.00 31.64 349 ARG A CA 1
ATOM 2875 C C . ARG A 1 349 ? -2.545 -0.774 -33.901 1.00 31.64 349 ARG A C 1
ATOM 2877 O O . ARG A 1 349 ? -3.006 0.346 -34.074 1.00 31.64 349 ARG A O 1
ATOM 2884 N N . TRP A 1 350 ? -1.254 -0.991 -33.646 1.00 34.28 350 TRP A N 1
ATOM 2885 C CA . TRP A 1 350 ? -0.299 0.070 -33.294 1.00 34.28 350 TRP A CA 1
ATOM 2886 C C . TRP A 1 350 ? 0.844 0.248 -34.301 1.00 34.28 350 TRP A C 1
ATOM 2888 O O . TRP A 1 350 ? 1.794 0.977 -34.031 1.00 34.28 350 TRP A O 1
ATOM 2898 N N . ILE A 1 351 ? 0.761 -0.404 -35.464 1.00 31.80 351 ILE A N 1
ATOM 2899 C CA . ILE A 1 351 ? 1.738 -0.269 -36.548 1.00 31.80 351 ILE A CA 1
ATOM 2900 C C . ILE A 1 351 ? 0.975 0.139 -37.808 1.00 31.80 351 ILE A C 1
ATOM 2902 O O . ILE A 1 351 ? 0.410 -0.711 -38.495 1.00 31.80 351 ILE A O 1
ATOM 2906 N N . MET A 1 352 ? 0.954 1.438 -38.113 1.00 30.69 352 MET A N 1
ATOM 2907 C CA . MET A 1 352 ? 0.759 1.872 -39.494 1.00 30.69 352 MET A CA 1
ATOM 2908 C C . MET A 1 352 ? 2.134 1.890 -40.168 1.00 30.69 352 MET A C 1
ATOM 2910 O O . MET A 1 352 ? 3.055 2.499 -39.616 1.00 30.69 352 MET A O 1
ATOM 2914 N N . PRO A 1 353 ? 2.307 1.222 -41.320 1.00 31.36 353 PRO A N 1
ATOM 2915 C CA . PRO A 1 353 ? 3.484 1.433 -42.146 1.00 31.36 353 PRO A CA 1
ATOM 2916 C C . PRO A 1 353 ? 3.520 2.921 -42.517 1.00 31.36 353 PRO A C 1
ATOM 2918 O O . PRO A 1 353 ? 2.489 3.493 -42.859 1.00 31.36 353 PRO A O 1
ATOM 2921 N N . ASP A 1 354 ? 4.691 3.540 -42.415 1.00 32.56 354 ASP A N 1
ATOM 2922 C CA . ASP A 1 354 ? 5.010 4.865 -42.974 1.00 32.56 354 ASP A CA 1
ATOM 2923 C C . ASP A 1 354 ? 4.751 6.112 -42.093 1.00 32.56 354 ASP A C 1
ATOM 2925 O O . ASP A 1 354 ? 5.041 7.225 -42.531 1.00 32.56 354 ASP A O 1
ATOM 2929 N N . TYR A 1 355 ? 4.345 5.968 -40.821 1.00 32.88 355 TYR A N 1
ATOM 2930 C CA . TYR A 1 355 ? 4.329 7.077 -39.842 1.00 32.88 355 TYR A CA 1
ATOM 2931 C C . TYR A 1 355 ? 5.256 6.823 -38.629 1.00 32.88 355 TYR A C 1
ATOM 2933 O O . TYR A 1 355 ? 5.391 5.708 -38.137 1.00 32.88 355 TYR A O 1
ATOM 2941 N N . ALA A 1 356 ? 5.932 7.892 -38.191 1.00 30.14 356 ALA A N 1
ATOM 2942 C CA . ALA A 1 356 ? 7.028 7.977 -37.209 1.00 30.14 356 ALA A CA 1
ATOM 2943 C C . ALA A 1 356 ? 6.693 7.463 -35.765 1.00 30.14 356 ALA A C 1
ATOM 2945 O O . ALA A 1 356 ? 5.531 7.191 -35.470 1.00 30.14 356 ALA A O 1
ATOM 2946 N N . PRO A 1 357 ? 7.696 7.308 -34.864 1.00 29.70 357 PRO A N 1
ATOM 2947 C CA . PRO A 1 357 ? 7.808 6.228 -33.872 1.00 29.70 357 PRO A CA 1
ATOM 2948 C C . PRO A 1 357 ? 6.988 6.394 -32.576 1.00 29.70 357 PRO A C 1
ATOM 2950 O O . PRO A 1 357 ? 6.428 7.448 -32.297 1.00 29.70 357 PRO A O 1
ATOM 2953 N N . PHE A 1 358 ? 6.966 5.296 -31.803 1.00 35.53 358 PHE A N 1
ATOM 2954 C CA . PHE A 1 358 ? 6.472 5.088 -30.430 1.00 35.53 358 PHE A CA 1
ATOM 2955 C C . PHE A 1 358 ? 6.033 6.365 -29.679 1.00 35.53 358 PHE A C 1
ATOM 2957 O O . PHE A 1 358 ? 6.855 7.201 -29.321 1.00 35.53 358 PHE A O 1
ATOM 2964 N N . TYR A 1 359 ? 4.728 6.452 -29.393 1.00 32.94 359 TYR A N 1
ATOM 2965 C CA . TYR A 1 359 ? 4.049 7.543 -28.680 1.00 32.94 359 TYR A CA 1
ATOM 2966 C C . TYR A 1 359 ? 4.144 8.930 -29.333 1.00 32.94 359 TYR A C 1
ATOM 2968 O O . TYR A 1 359 ? 4.830 9.823 -28.843 1.00 32.94 359 TYR A O 1
ATOM 2976 N N . ASN A 1 360 ? 3.285 9.201 -30.319 1.00 27.91 360 ASN A N 1
ATOM 2977 C CA . ASN A 1 360 ? 2.851 10.579 -30.557 1.00 27.91 360 ASN A CA 1
ATOM 2978 C C . ASN A 1 360 ? 1.796 10.976 -29.503 1.00 27.91 360 ASN A C 1
ATOM 2980 O O . ASN A 1 360 ? 0.602 11.067 -29.782 1.00 27.91 360 ASN A O 1
ATOM 2984 N N . LYS A 1 361 ? 2.252 11.166 -28.258 1.00 36.41 361 LYS A N 1
ATOM 2985 C CA . LYS A 1 361 ? 1.604 12.061 -27.294 1.00 36.41 361 LYS A CA 1
ATOM 2986 C C . LYS A 1 361 ? 2.004 13.469 -27.728 1.00 36.41 361 LYS A C 1
ATOM 2988 O O . LYS A 1 361 ? 3.180 13.819 -27.646 1.00 36.41 361 LYS A O 1
ATOM 2993 N N . GLY A 1 362 ? 1.057 14.228 -28.277 1.00 26.78 362 GLY A N 1
ATOM 2994 C CA . GLY A 1 362 ? 1.312 15.537 -28.879 1.00 26.78 362 GLY A CA 1
ATOM 2995 C C . GLY A 1 362 ? 2.188 16.437 -28.000 1.00 26.78 362 GLY A C 1
ATOM 2996 O O . GLY A 1 362 ? 2.028 16.446 -26.786 1.00 26.78 362 GLY A O 1
ATOM 2997 N N . ARG A 1 363 ? 3.121 17.153 -28.645 1.00 28.83 363 ARG A N 1
ATOM 2998 C CA . ARG A 1 363 ? 4.132 18.119 -28.146 1.00 28.83 363 ARG A CA 1
ATOM 2999 C C . ARG A 1 363 ? 3.862 18.763 -26.772 1.00 28.83 363 ARG A C 1
ATOM 3001 O O . ARG A 1 363 ? 3.653 19.968 -26.659 1.00 28.83 363 ARG A O 1
ATOM 3008 N N . GLY A 1 364 ? 3.923 17.970 -25.714 1.00 30.08 364 GLY A N 1
ATOM 3009 C CA . GLY A 1 364 ? 3.490 18.394 -24.397 1.00 30.08 364 GLY A CA 1
ATOM 3010 C C . GLY A 1 364 ? 3.755 17.299 -23.385 1.00 30.08 364 GLY A C 1
ATOM 3011 O O . GLY A 1 364 ? 3.102 16.258 -23.376 1.00 30.08 364 GLY A O 1
ATOM 3012 N N . ARG A 1 365 ? 4.738 17.582 -22.531 1.00 34.03 365 ARG A N 1
ATOM 3013 C CA . ARG A 1 365 ? 5.039 16.927 -21.257 1.00 34.03 365 ARG A CA 1
ATOM 3014 C C . ARG A 1 365 ? 3.752 16.324 -20.684 1.00 34.03 365 ARG A C 1
ATOM 3016 O O . ARG A 1 365 ? 2.843 17.066 -20.312 1.00 34.03 365 ARG A O 1
ATOM 3023 N N . SER A 1 366 ? 3.646 15.004 -20.689 1.00 27.86 366 SER A N 1
ATOM 3024 C CA . SER A 1 366 ? 2.489 14.278 -20.164 1.00 27.86 366 SER A CA 1
ATOM 3025 C C . SER A 1 366 ? 3.015 13.272 -19.160 1.00 27.86 366 SER A C 1
ATOM 3027 O O . SER A 1 366 ? 3.337 12.124 -19.467 1.00 27.86 366 SER A O 1
ATOM 3029 N N . ILE A 1 367 ? 3.161 13.754 -17.925 1.00 33.31 367 ILE A N 1
ATOM 3030 C CA . ILE A 1 367 ? 3.216 12.861 -16.774 1.00 33.31 367 ILE A CA 1
ATOM 3031 C C . ILE A 1 367 ? 1.848 12.187 -16.738 1.00 33.31 367 ILE A C 1
ATOM 3033 O O . ILE A 1 367 ? 0.837 12.876 -16.634 1.00 33.31 367 ILE A O 1
ATOM 3037 N N . MET A 1 368 ? 1.855 10.865 -16.927 1.00 33.94 368 MET A N 1
ATOM 3038 C CA . MET A 1 368 ? 0.922 9.904 -16.335 1.00 33.94 368 MET A CA 1
ATOM 3039 C C . MET A 1 368 ? -0.346 10.573 -15.754 1.00 33.94 368 MET A C 1
ATOM 3041 O O . MET A 1 368 ? -0.321 11.133 -14.656 1.00 33.94 368 MET A O 1
ATOM 3045 N N . CYS A 1 369 ? -1.461 10.547 -16.494 1.00 32.62 369 CYS A N 1
ATOM 3046 C CA . CYS A 1 369 ? -2.748 11.045 -15.994 1.00 32.62 369 CYS A CA 1
ATOM 3047 C C . CYS A 1 369 ? -3.221 10.175 -14.843 1.00 32.62 369 CYS A C 1
ATOM 3049 O O . CYS A 1 369 ? -3.350 8.970 -15.002 1.00 32.62 369 CYS A O 1
ATOM 3051 N N . SER A 1 370 ? -3.444 10.789 -13.687 1.00 40.84 370 SER A N 1
ATOM 3052 C CA . SER A 1 370 ? -4.142 10.141 -12.584 1.00 40.84 370 SER A CA 1
ATOM 3053 C C . SER A 1 370 ? -5.567 9.805 -13.029 1.00 40.84 370 SER A C 1
ATOM 3055 O O . SER A 1 370 ? -6.293 10.701 -13.466 1.00 40.84 370 SER A O 1
ATOM 3057 N N . ASP A 1 371 ? -5.986 8.551 -12.855 1.00 41.22 371 ASP A N 1
ATOM 3058 C CA . ASP A 1 371 ? -7.372 8.081 -13.043 1.00 41.22 371 ASP A CA 1
ATOM 3059 C C . ASP A 1 371 ? -8.413 8.873 -12.223 1.00 41.22 371 ASP A C 1
ATOM 3061 O O . ASP A 1 371 ? -9.619 8.702 -12.397 1.00 41.22 371 ASP A O 1
ATOM 3065 N N . LEU A 1 372 ? -7.969 9.747 -11.312 1.00 40.94 372 LEU A N 1
ATOM 3066 C CA . LEU A 1 372 ? -8.816 10.572 -10.454 1.00 40.94 372 LEU A CA 1
ATOM 3067 C C . LEU A 1 372 ? -9.412 11.800 -11.159 1.00 40.94 372 LEU A C 1
ATOM 3069 O O . LEU A 1 372 ? -10.298 12.422 -10.585 1.00 40.94 372 LEU A O 1
ATOM 3073 N N . LEU A 1 373 ? -8.935 12.206 -12.341 1.00 47.00 373 LEU A N 1
ATOM 3074 C CA . LEU A 1 373 ? -9.371 13.472 -12.968 1.00 47.00 373 LEU A CA 1
ATOM 3075 C C . LEU A 1 373 ? -9.908 13.339 -14.401 1.00 47.00 373 LEU A C 1
ATOM 3077 O O . LEU A 1 373 ? -10.322 14.328 -15.009 1.00 47.00 373 LEU A O 1
ATOM 3081 N N . VAL A 1 374 ? -9.960 12.108 -14.904 1.00 52.31 374 VAL A N 1
ATOM 3082 C CA . VAL A 1 374 ? -10.610 11.747 -16.164 1.00 52.31 374 VAL A CA 1
ATOM 3083 C C . VAL A 1 374 ? -12.040 11.301 -15.854 1.00 52.31 374 VAL A C 1
ATOM 3085 O O . VAL A 1 374 ? -12.251 10.466 -14.972 1.00 52.31 374 VAL A O 1
ATOM 3088 N N . MET A 1 375 ? -13.033 11.843 -16.564 1.00 49.53 375 MET A N 1
ATOM 3089 C CA . MET A 1 375 ? -14.421 11.395 -16.431 1.00 49.53 375 MET A CA 1
ATOM 3090 C C . MET A 1 375 ? -14.537 9.896 -16.741 1.00 49.53 375 MET A C 1
ATOM 3092 O O . MET A 1 375 ? -14.116 9.429 -17.799 1.00 49.53 375 MET A O 1
ATOM 3096 N N . ARG A 1 376 ? -15.136 9.138 -15.818 1.00 55.03 376 ARG A N 1
ATOM 3097 C CA . ARG A 1 376 ? -15.457 7.719 -16.014 1.00 55.03 376 ARG A CA 1
ATOM 3098 C C . ARG A 1 376 ? -16.942 7.557 -16.343 1.00 55.03 376 ARG A C 1
ATOM 3100 O O . ARG A 1 376 ? -17.738 8.411 -15.955 1.00 55.03 376 ARG A O 1
ATOM 3107 N N . PRO A 1 377 ? -17.361 6.425 -16.938 1.00 49.22 377 PRO A N 1
ATOM 3108 C CA . PRO A 1 377 ? -18.782 6.093 -17.094 1.00 49.22 377 PRO A CA 1
ATOM 3109 C C . PRO A 1 377 ? -19.580 6.129 -15.777 1.00 49.22 377 PRO A C 1
ATOM 3111 O O . PRO A 1 377 ? -20.798 6.246 -15.791 1.00 49.22 377 PRO A O 1
ATOM 3114 N N . SER A 1 378 ? -18.897 6.038 -14.630 1.00 46.50 378 SER A N 1
ATOM 3115 C CA . SER A 1 378 ? -19.474 6.139 -13.287 1.00 46.50 378 SER A CA 1
ATOM 3116 C C . SER A 1 378 ? -19.693 7.577 -12.780 1.00 46.50 378 SER A C 1
ATOM 3118 O O . SER A 1 378 ? -20.116 7.736 -11.638 1.00 46.50 378 SER A O 1
ATOM 3120 N N . GLY A 1 379 ? -19.381 8.604 -13.577 1.00 58.75 379 GLY A N 1
ATOM 3121 C CA . GLY A 1 379 ? -19.475 10.018 -13.197 1.00 58.75 379 GLY A CA 1
ATOM 3122 C C . GLY A 1 379 ? -18.148 10.633 -12.719 1.00 58.75 379 GLY A C 1
ATOM 3123 O O . GLY A 1 379 ? -17.116 9.948 -12.686 1.00 58.75 379 GLY A O 1
ATOM 3124 N N . PRO A 1 380 ? -18.156 11.932 -12.366 1.00 74.50 380 PRO A N 1
ATOM 3125 C CA . PRO A 1 380 ? -16.967 12.670 -11.953 1.00 74.50 380 PRO A CA 1
ATOM 3126 C C . PRO A 1 380 ? -16.425 12.172 -10.615 1.00 74.50 380 PRO A C 1
ATOM 3128 O O . PRO A 1 380 ? -17.179 11.811 -9.711 1.00 74.50 380 PRO A O 1
ATOM 3131 N N . PHE A 1 381 ? -15.104 12.228 -10.444 1.00 71.69 381 PHE A N 1
ATOM 3132 C CA . PHE A 1 381 ? -14.463 11.862 -9.177 1.00 71.69 381 PHE A CA 1
ATOM 3133 C C . PHE A 1 381 ? -14.813 12.832 -8.039 1.00 71.69 381 PHE A C 1
ATOM 3135 O O . PHE A 1 381 ? -14.967 12.428 -6.888 1.00 71.69 381 PHE A O 1
ATOM 3142 N N . PHE A 1 382 ? -14.938 14.121 -8.359 1.00 84.12 382 PHE A N 1
ATOM 3143 C CA . PHE A 1 382 ? -15.238 15.171 -7.394 1.00 84.12 382 PHE A CA 1
ATOM 3144 C C . PHE A 1 382 ? -16.232 16.156 -7.999 1.00 84.12 382 PHE A C 1
ATOM 3146 O O . PHE A 1 382 ? -15.937 16.776 -9.019 1.00 84.12 382 PHE A O 1
ATOM 3153 N N . SER A 1 383 ? -17.376 16.359 -7.352 1.00 89.31 383 SER A N 1
ATOM 3154 C CA . SER A 1 383 ? -18.362 17.361 -7.757 1.00 89.31 383 SER A CA 1
ATOM 3155 C C . SER A 1 383 ? -18.887 18.152 -6.562 1.00 89.31 383 SER A C 1
ATOM 3157 O O . SER A 1 383 ? -19.039 17.640 -5.445 1.00 89.31 383 SER A O 1
ATOM 3159 N N . LEU A 1 384 ? -19.152 19.430 -6.801 1.00 93.00 384 LEU A N 1
ATOM 3160 C CA . LEU A 1 384 ? -19.904 20.290 -5.901 1.00 93.00 384 LEU A CA 1
ATOM 3161 C C . LEU A 1 384 ? -21.402 20.131 -6.187 1.00 93.00 384 LEU A C 1
ATOM 3163 O O . LEU A 1 384 ? -21.818 19.912 -7.323 1.00 93.00 384 LEU A O 1
ATOM 3167 N N . THR A 1 385 ? -22.232 20.272 -5.158 1.00 94.94 385 THR A N 1
ATOM 3168 C CA . THR A 1 385 ? -23.666 20.521 -5.368 1.00 94.94 385 THR A CA 1
ATOM 3169 C C . THR A 1 385 ? -23.862 21.884 -6.035 1.00 94.94 385 THR A C 1
ATOM 3171 O O . THR A 1 385 ? -23.014 22.764 -5.905 1.00 94.94 385 THR A O 1
ATOM 3174 N N . GLU A 1 386 ? -25.000 22.119 -6.691 1.00 96.19 386 GLU A N 1
ATOM 3175 C CA . GLU A 1 386 ? -25.305 23.421 -7.321 1.00 96.19 386 GLU A CA 1
ATOM 3176 C C . GLU A 1 386 ? -25.159 24.603 -6.350 1.00 96.19 386 GLU A C 1
ATOM 3178 O O . GLU A 1 386 ? -24.665 25.671 -6.714 1.00 96.19 386 GLU A O 1
ATOM 3183 N N . LYS A 1 387 ? -25.528 24.401 -5.078 1.00 96.75 387 LYS A N 1
ATOM 3184 C CA . LYS A 1 387 ? -25.356 25.411 -4.029 1.00 96.75 387 LYS A CA 1
ATOM 3185 C C . LYS A 1 387 ? -23.878 25.667 -3.723 1.00 96.75 387 LYS A C 1
ATOM 3187 O O . LYS A 1 387 ? -23.462 26.821 -3.706 1.00 96.75 387 LYS A O 1
ATOM 3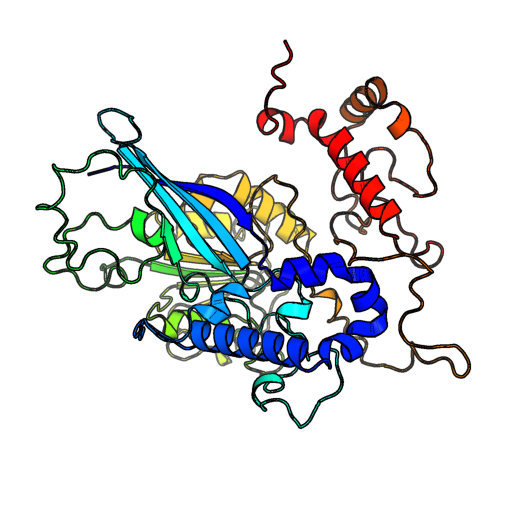192 N N . GLU A 1 388 ? -23.096 24.613 -3.491 1.00 96.75 388 GLU A N 1
ATOM 3193 C CA . GLU A 1 388 ? -21.654 24.723 -3.220 1.00 96.75 388 GLU A CA 1
ATOM 3194 C C . GLU A 1 388 ? -20.910 25.334 -4.414 1.00 96.75 388 GLU A C 1
ATOM 3196 O O . GLU A 1 388 ? -20.044 26.184 -4.227 1.00 96.75 388 GLU A O 1
ATOM 3201 N N . TYR A 1 389 ? -21.279 24.957 -5.641 1.00 96.69 389 TYR A N 1
ATOM 3202 C CA . TYR A 1 389 ? -20.698 25.500 -6.867 1.00 96.69 389 TYR A CA 1
ATOM 3203 C C . TYR A 1 389 ? -21.055 26.976 -7.059 1.00 96.69 389 TYR A C 1
ATOM 3205 O O . TYR A 1 389 ? -20.182 27.786 -7.357 1.00 96.69 389 TYR A O 1
ATOM 3213 N N . SER A 1 390 ? -22.305 27.364 -6.791 1.00 96.75 390 SER A N 1
ATOM 3214 C CA . SER A 1 390 ? -22.721 28.772 -6.802 1.00 96.75 390 SER A CA 1
ATOM 3215 C C . SER A 1 390 ? -21.962 29.610 -5.764 1.00 96.75 390 SER A C 1
ATOM 3217 O O . SER A 1 390 ? -21.633 30.768 -6.015 1.00 96.75 390 SER A O 1
ATOM 3219 N N . GLU A 1 391 ? -21.665 29.048 -4.589 1.00 96.44 391 GLU A N 1
ATOM 3220 C CA . GLU A 1 391 ? -20.809 29.692 -3.584 1.00 96.44 391 GLU A CA 1
ATOM 3221 C C . GLU A 1 391 ? -19.346 29.771 -4.046 1.00 96.44 391 GLU A C 1
ATOM 3223 O O . GLU A 1 391 ? -18.705 30.809 -3.864 1.00 96.44 391 GLU A O 1
ATOM 3228 N N . ALA A 1 392 ? -18.842 28.723 -4.703 1.00 95.62 392 ALA A N 1
ATOM 3229 C CA . ALA A 1 392 ? -17.509 28.702 -5.291 1.00 95.62 392 ALA A CA 1
ATOM 3230 C C . ALA A 1 392 ? -17.350 29.767 -6.381 1.00 95.62 392 ALA A C 1
ATOM 3232 O O . ALA A 1 392 ? -16.372 30.511 -6.354 1.00 95.62 392 ALA A O 1
ATOM 3233 N N . LEU A 1 393 ? -18.340 29.917 -7.264 1.00 96.44 393 LEU A N 1
ATOM 3234 C CA . LEU A 1 393 ? -18.368 30.917 -8.335 1.00 96.44 393 LEU A CA 1
ATOM 3235 C C . LEU A 1 393 ? -18.318 32.356 -7.819 1.00 96.44 393 LEU A C 1
ATOM 3237 O O . LEU A 1 393 ? -17.661 33.200 -8.423 1.00 96.44 393 LEU A O 1
ATOM 3241 N N . LYS A 1 394 ? -18.950 32.645 -6.674 1.00 96.50 394 LYS A N 1
ATOM 3242 C CA . LYS A 1 394 ? -18.863 33.974 -6.043 1.00 96.50 394 LYS A CA 1
ATOM 3243 C C . LYS A 1 394 ? -17.432 34.333 -5.638 1.00 96.50 394 LYS A C 1
ATOM 3245 O O . LYS A 1 394 ? -17.080 35.508 -5.649 1.00 96.50 394 LYS A O 1
ATOM 3250 N N . ARG A 1 395 ? -16.621 33.342 -5.249 1.00 96.62 395 ARG A N 1
ATOM 3251 C CA . ARG A 1 395 ? -15.227 33.543 -4.814 1.00 96.62 395 ARG A CA 1
ATOM 3252 C C . ARG A 1 395 ? -14.220 33.387 -5.950 1.00 96.62 395 ARG A C 1
ATOM 3254 O O . ARG A 1 395 ? -13.197 34.064 -5.949 1.00 96.62 395 ARG A O 1
ATOM 3261 N N . TYR A 1 396 ? -14.501 32.489 -6.884 1.00 95.31 396 TYR A N 1
ATOM 3262 C CA . TYR A 1 396 ? -13.645 32.129 -8.005 1.00 95.31 396 TYR A CA 1
ATOM 3263 C C . TYR A 1 396 ? -14.469 32.178 -9.304 1.00 95.31 396 TYR A C 1
ATOM 3265 O O . TYR A 1 396 ? -14.871 31.132 -9.817 1.00 95.31 396 TYR A O 1
ATOM 3273 N N . PRO A 1 397 ? -14.739 33.378 -9.856 1.00 95.31 397 PRO A N 1
ATOM 3274 C CA . PRO A 1 397 ? -15.522 33.519 -11.088 1.00 95.31 397 PRO A CA 1
ATOM 3275 C C . PRO A 1 397 ? -14.919 32.762 -12.280 1.00 95.31 397 PRO A C 1
ATOM 3277 O O . PRO A 1 397 ? -15.659 32.272 -13.125 1.00 95.31 397 PRO A O 1
ATOM 3280 N N . ASN A 1 398 ? -13.592 32.571 -12.280 1.00 92.00 398 ASN A N 1
ATOM 3281 C CA . ASN A 1 398 ? -12.844 31.812 -13.289 1.00 92.00 398 ASN A CA 1
ATOM 3282 C C . ASN A 1 398 ? -13.249 30.329 -13.388 1.00 92.00 398 ASN A C 1
ATOM 3284 O O . ASN A 1 398 ? -12.810 29.617 -14.284 1.00 92.00 398 ASN A O 1
ATOM 3288 N N . LEU A 1 399 ? -14.040 29.820 -12.439 1.00 91.94 399 LEU A N 1
ATOM 3289 C CA . LEU A 1 399 ? -14.608 28.476 -12.516 1.00 91.94 399 LEU A CA 1
ATOM 3290 C C . LEU A 1 399 ? -15.695 28.358 -13.594 1.00 91.94 399 LEU A C 1
ATOM 3292 O O . LEU A 1 399 ? -16.029 27.233 -13.972 1.00 91.94 399 LEU A O 1
ATOM 3296 N N . ASN A 1 400 ? -16.241 29.482 -14.062 1.00 91.38 400 ASN A N 1
ATOM 3297 C CA . ASN A 1 400 ? -17.205 29.543 -15.159 1.00 91.38 400 ASN A CA 1
ATOM 3298 C C . ASN A 1 400 ? -16.543 29.715 -16.533 1.00 91.38 400 ASN A C 1
ATOM 3300 O O . ASN A 1 400 ? -17.245 29.696 -17.539 1.00 91.38 400 ASN A O 1
ATOM 3304 N N . ASP A 1 401 ? -15.227 29.939 -16.575 1.00 85.12 401 ASP A N 1
ATOM 3305 C CA . ASP A 1 401 ? -14.521 30.131 -17.835 1.00 85.12 401 ASP A CA 1
ATOM 3306 C C . ASP A 1 401 ? -14.393 28.778 -18.546 1.00 85.12 401 ASP A C 1
ATOM 3308 O O . ASP A 1 401 ? -13.775 27.843 -18.018 1.00 85.12 401 ASP A O 1
ATOM 3312 N N . ASP A 1 402 ? -14.959 28.688 -19.750 1.00 65.88 402 ASP A N 1
ATOM 3313 C CA . ASP A 1 402 ? -14.662 27.622 -20.706 1.00 65.88 402 ASP A CA 1
ATOM 3314 C C . ASP A 1 402 ? -13.224 27.822 -21.191 1.00 65.88 402 ASP A C 1
ATOM 3316 O O . ASP A 1 402 ? -12.942 28.579 -22.120 1.00 65.88 402 ASP A O 1
ATOM 3320 N N . CYS A 1 403 ? -12.272 27.193 -20.507 1.00 72.81 403 CYS A N 1
ATOM 3321 C CA . CYS A 1 403 ? -10.955 26.974 -21.097 1.00 72.81 403 CYS A CA 1
ATOM 3322 C C . CYS A 1 403 ? -11.028 25.817 -22.111 1.00 72.81 403 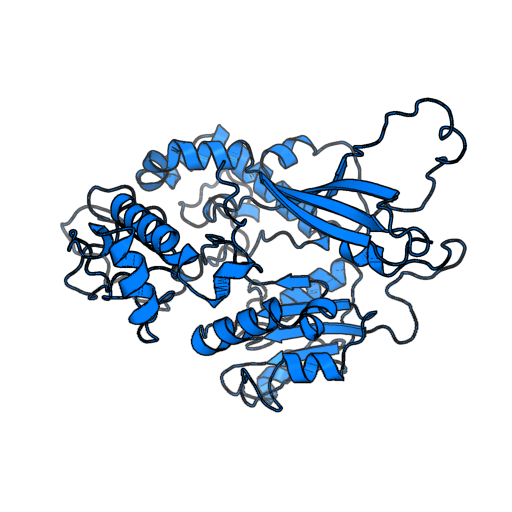CYS A C 1
ATOM 3324 O O . CYS A 1 403 ? -12.043 25.132 -22.184 1.00 72.81 403 CYS A O 1
ATOM 3326 N N . ASP A 1 404 ? -9.932 25.527 -22.820 1.00 70.31 404 ASP A N 1
ATOM 3327 C CA . ASP A 1 404 ? -9.815 24.419 -23.797 1.00 70.31 404 ASP A CA 1
ATOM 3328 C C . ASP A 1 404 ? -10.036 22.999 -23.209 1.00 70.31 404 ASP A C 1
ATOM 3330 O O . ASP A 1 404 ? -9.700 21.990 -23.824 1.00 70.31 404 ASP A O 1
ATOM 3334 N N . ILE A 1 405 ? -10.540 22.899 -21.979 1.00 72.56 405 ILE A N 1
ATOM 3335 C CA . ILE A 1 405 ? -10.818 21.671 -21.252 1.00 72.56 405 ILE A CA 1
ATOM 3336 C C . ILE A 1 405 ? -12.309 21.662 -20.937 1.00 72.56 405 ILE A C 1
ATOM 3338 O O . ILE A 1 405 ? -12.784 22.484 -20.153 1.00 72.56 405 ILE A O 1
ATOM 3342 N N . ASN A 1 406 ? -13.024 20.700 -21.516 1.00 80.56 406 ASN A N 1
ATOM 3343 C CA . ASN A 1 406 ? -14.453 20.515 -21.305 1.00 80.56 406 ASN A CA 1
ATOM 3344 C C . ASN A 1 406 ? -14.715 19.953 -19.896 1.00 80.56 406 ASN A C 1
ATOM 3346 O O . ASN A 1 406 ? -14.748 18.740 -19.678 1.00 80.56 406 ASN A O 1
ATOM 3350 N N . TYR A 1 407 ? -14.809 20.834 -18.901 1.00 82.88 407 TYR A N 1
ATOM 3351 C CA . TYR A 1 407 ? -15.138 20.443 -17.533 1.00 82.88 407 TYR A CA 1
ATOM 3352 C C . TYR A 1 407 ? -16.614 20.095 -17.406 1.00 82.88 407 TYR A C 1
ATOM 3354 O O . TYR A 1 407 ? -17.484 20.806 -17.904 1.00 82.88 407 TYR A O 1
ATOM 3362 N N . GLU A 1 408 ? -16.920 19.069 -16.618 1.00 84.50 408 GLU A N 1
ATOM 3363 C CA . GLU A 1 408 ? -18.292 18.907 -16.156 1.00 84.50 408 GLU A CA 1
ATOM 3364 C C . GLU A 1 408 ? -18.646 20.084 -15.229 1.00 84.50 408 GLU A C 1
ATOM 3366 O O . GLU A 1 408 ? -17.865 20.465 -14.352 1.00 84.50 408 GLU A O 1
ATOM 3371 N N . LYS A 1 409 ? -19.823 20.685 -15.447 1.00 87.19 409 LYS A N 1
ATOM 3372 C CA . LYS A 1 409 ? -20.228 22.006 -14.932 1.00 87.19 409 LYS A CA 1
ATOM 3373 C C . LYS A 1 409 ? -19.923 22.238 -13.447 1.00 87.19 409 LYS A C 1
ATOM 3375 O O . LYS A 1 409 ? -19.505 23.325 -13.071 1.00 87.19 409 LYS A O 1
ATOM 3380 N N . THR A 1 410 ? -20.070 21.224 -12.602 1.00 92.75 410 THR A N 1
ATOM 3381 C CA . THR A 1 410 ? -19.850 21.318 -11.148 1.00 92.75 410 THR A CA 1
ATOM 3382 C C . THR A 1 410 ? -18.674 20.474 -10.661 1.00 92.75 410 THR A C 1
ATOM 3384 O O . THR A 1 410 ? -18.523 20.233 -9.461 1.00 92.75 410 THR A O 1
ATOM 3387 N N . SER A 1 411 ? -17.819 20.021 -11.576 1.00 90.44 411 SER A N 1
ATOM 3388 C CA . SER A 1 411 ? -16.703 19.126 -11.304 1.00 90.44 411 SER A CA 1
ATOM 3389 C C . SER A 1 411 ? -15.345 19.760 -11.608 1.00 90.44 411 SER A C 1
ATOM 3391 O O . SER A 1 411 ? -15.210 20.707 -12.386 1.00 90.44 411 SER A O 1
ATOM 3393 N N . ALA A 1 412 ? -14.322 19.236 -10.934 1.00 85.81 412 ALA A N 1
ATOM 3394 C CA . ALA A 1 412 ? -12.931 19.430 -11.324 1.00 85.81 412 ALA A CA 1
ATOM 3395 C C . ALA A 1 412 ? -12.467 18.382 -12.355 1.00 85.81 412 ALA A C 1
ATOM 3397 O O . ALA A 1 412 ? -11.360 18.490 -12.875 1.00 85.81 412 ALA A O 1
ATOM 3398 N N . SER A 1 413 ? -13.297 17.369 -12.632 1.00 82.19 413 SER A N 1
ATOM 3399 C CA . SER A 1 413 ? -13.083 16.364 -13.669 1.00 82.19 413 SER A CA 1
ATOM 3400 C C . SER A 1 413 ? -13.416 16.947 -15.037 1.00 82.19 413 SER A C 1
ATOM 3402 O O . SER A 1 413 ? -14.404 17.665 -15.204 1.00 82.19 413 SER A O 1
ATOM 3404 N N . ALA A 1 414 ? -12.576 16.627 -16.010 1.00 78.50 414 ALA A N 1
ATOM 3405 C CA . ALA A 1 414 ? -12.813 16.971 -17.398 1.00 78.50 414 ALA A CA 1
ATOM 3406 C C . ALA A 1 414 ? -13.420 15.771 -18.133 1.00 78.50 414 ALA A C 1
ATOM 3408 O O . ALA A 1 414 ? -12.984 14.628 -17.947 1.00 78.50 414 ALA A O 1
ATOM 3409 N N . ALA A 1 415 ? -14.444 16.040 -18.939 1.00 68.69 415 ALA A N 1
ATOM 3410 C CA . ALA A 1 415 ? -15.008 15.074 -19.861 1.00 68.69 415 ALA A CA 1
ATOM 3411 C C . ALA A 1 415 ? -13.988 14.813 -20.974 1.00 68.69 415 ALA A C 1
ATOM 3413 O O . ALA A 1 415 ? -13.459 15.756 -21.557 1.00 68.69 415 ALA A O 1
ATOM 3414 N N . ILE A 1 416 ? -13.696 13.538 -21.235 1.00 61.19 416 ILE A N 1
ATOM 3415 C CA . ILE A 1 416 ? -12.943 13.123 -22.418 1.00 61.19 416 ILE A CA 1
ATOM 3416 C C . ILE A 1 416 ? -13.896 12.356 -23.320 1.00 61.19 416 ILE A C 1
ATOM 3418 O O . ILE A 1 416 ? -14.505 11.370 -22.895 1.00 61.19 416 ILE A O 1
ATOM 3422 N N . THR A 1 417 ? -13.969 12.771 -24.575 1.00 58.06 417 THR A N 1
ATOM 3423 C CA . THR A 1 417 ? -14.579 12.009 -25.657 1.00 58.06 417 THR A CA 1
ATOM 3424 C C . THR A 1 417 ? -13.479 11.205 -26.340 1.00 58.06 417 THR A C 1
ATOM 3426 O O . THR A 1 417 ? -12.564 11.762 -26.950 1.00 58.06 417 THR A O 1
ATOM 3429 N N . LEU A 1 418 ? -13.530 9.877 -26.193 1.00 41.81 418 LEU A N 1
ATOM 3430 C CA . LEU A 1 418 ? -12.549 8.937 -26.749 1.00 41.81 418 LEU A CA 1
ATOM 3431 C C . LEU A 1 418 ? -12.641 8.877 -28.287 1.00 41.81 418 LEU A C 1
ATOM 3433 O O . LEU A 1 418 ? -13.202 7.934 -28.829 1.00 41.81 418 LEU A O 1
ATOM 3437 N N . SER A 1 419 ? -12.107 9.889 -28.967 1.00 44.09 419 SER A N 1
ATOM 3438 C CA . SER A 1 419 ? -11.875 9.989 -30.425 1.00 44.09 419 SER A CA 1
ATOM 3439 C C . SER A 1 419 ? -11.540 11.427 -30.820 1.00 44.09 419 SER A C 1
ATOM 3441 O O . SER A 1 419 ? -10.796 11.638 -31.776 1.00 44.09 419 SER A O 1
ATOM 3443 N N . ASP A 1 420 ? -12.077 12.387 -30.064 1.00 49.31 420 ASP A N 1
ATOM 3444 C CA . ASP A 1 420 ? -12.132 13.798 -30.450 1.00 49.31 420 ASP A CA 1
ATOM 3445 C C . ASP A 1 420 ? -11.171 14.657 -29.616 1.00 49.31 420 ASP A C 1
ATOM 3447 O O . ASP A 1 420 ? -10.633 15.645 -30.113 1.00 49.31 420 ASP A O 1
ATOM 3451 N N . ASP A 1 421 ? -10.892 14.247 -28.374 1.00 52.91 421 ASP A N 1
ATOM 3452 C CA . ASP A 1 421 ? -10.051 15.004 -27.449 1.00 52.91 421 ASP A CA 1
ATOM 3453 C C . ASP A 1 421 ? -8.600 14.491 -27.433 1.00 52.91 421 ASP A C 1
ATOM 3455 O O . ASP A 1 421 ? -8.318 13.301 -27.258 1.00 52.91 421 ASP A O 1
ATOM 3459 N N . HIS A 1 422 ? -7.638 15.408 -27.569 1.00 52.88 422 HIS A N 1
ATOM 3460 C CA . HIS A 1 422 ? -6.228 15.108 -27.323 1.00 52.88 422 HIS A CA 1
ATOM 3461 C C . HIS A 1 422 ? -5.992 14.863 -25.820 1.00 52.88 422 HIS A C 1
ATOM 3463 O O . HIS A 1 422 ? -6.461 15.624 -24.975 1.00 52.88 422 HIS A O 1
ATOM 3469 N N . TYR A 1 423 ? -5.241 13.808 -25.479 1.00 54.03 423 TYR A N 1
ATOM 3470 C CA . TYR A 1 423 ? -4.933 13.434 -24.089 1.00 54.03 423 TYR A CA 1
ATOM 3471 C C . TYR A 1 423 ? -4.330 14.612 -23.298 1.00 54.03 423 TYR A C 1
ATOM 3473 O O . TYR A 1 423 ? -3.551 15.393 -23.851 1.00 54.03 423 TYR A O 1
ATOM 3481 N N . PHE A 1 424 ? -4.657 14.736 -22.003 1.00 54.56 424 PHE A N 1
ATOM 3482 C CA . PHE A 1 424 ? -4.262 15.893 -21.191 1.00 54.56 424 PHE A CA 1
ATOM 3483 C C . PHE A 1 424 ? -2.748 16.141 -21.215 1.00 54.56 424 PHE A C 1
ATOM 3485 O O . PHE A 1 424 ? -1.940 15.272 -20.877 1.00 54.56 424 PHE A O 1
ATOM 3492 N N . ASN A 1 425 ? -2.361 17.371 -21.553 1.00 59.69 425 ASN A N 1
ATOM 3493 C CA . ASN A 1 425 ? -1.012 17.857 -21.292 1.00 59.69 425 ASN A CA 1
ATOM 3494 C C . ASN A 1 425 ? -0.876 18.258 -19.805 1.00 59.69 425 ASN A C 1
ATOM 3496 O O . ASN A 1 425 ? -1.863 18.395 -19.075 1.00 59.69 425 ASN A O 1
ATOM 3500 N N . ASN A 1 426 ? 0.356 18.474 -19.335 1.00 56.47 426 ASN A N 1
ATOM 3501 C CA . ASN A 1 426 ? 0.604 18.895 -17.951 1.00 56.47 426 ASN A CA 1
ATOM 3502 C C . ASN A 1 426 ? -0.152 20.175 -17.547 1.00 56.47 426 ASN A C 1
ATOM 3504 O O . ASN A 1 426 ? -0.499 20.324 -16.375 1.00 56.47 426 ASN A O 1
ATOM 3508 N N . GLN A 1 427 ? -0.414 21.091 -18.486 1.00 64.81 427 GLN A N 1
ATOM 3509 C CA . GLN A 1 427 ? -1.162 22.315 -18.203 1.00 64.81 427 GLN A CA 1
ATOM 3510 C C . GLN A 1 427 ? -2.631 22.002 -17.903 1.00 64.81 427 GLN A C 1
ATOM 3512 O O . GLN A 1 427 ? -3.182 22.558 -16.954 1.00 64.81 427 GLN A O 1
ATOM 3517 N N . SER A 1 428 ? -3.239 21.069 -18.636 1.00 67.75 428 SER A N 1
ATOM 3518 C CA . SER A 1 428 ? -4.606 20.618 -18.385 1.00 67.75 428 SER A CA 1
ATOM 3519 C C . SER A 1 428 ? -4.743 19.898 -17.046 1.00 67.75 428 SER A C 1
ATOM 3521 O O . SER A 1 428 ? -5.643 20.221 -16.273 1.00 67.75 428 SER A O 1
ATOM 3523 N N . ASN A 1 429 ? -3.789 19.027 -16.705 1.00 66.19 429 ASN A N 1
ATOM 3524 C CA . ASN A 1 429 ? -3.738 18.385 -15.386 1.00 66.19 429 ASN A CA 1
ATOM 3525 C C . ASN A 1 429 ? -3.576 19.423 -14.260 1.00 66.19 429 ASN A C 1
ATOM 3527 O O . ASN A 1 429 ? -4.282 19.383 -13.253 1.00 66.19 429 ASN A O 1
ATOM 3531 N N . LEU A 1 430 ? -2.675 20.398 -14.428 1.00 70.00 430 LEU A N 1
ATOM 3532 C CA . LEU A 1 430 ? -2.485 21.477 -13.457 1.00 70.00 430 LEU A CA 1
ATOM 3533 C C . LEU A 1 430 ? -3.754 22.323 -13.292 1.00 70.00 430 LEU A C 1
ATOM 3535 O O . LEU A 1 430 ? -4.084 22.712 -12.171 1.00 70.00 430 LEU A O 1
ATOM 3539 N N . ASN A 1 431 ? -4.469 22.603 -14.381 1.00 76.12 431 ASN A N 1
ATOM 3540 C CA . ASN A 1 431 ? -5.726 23.344 -14.345 1.00 76.12 431 ASN A CA 1
ATOM 3541 C C . ASN A 1 431 ? -6.823 22.555 -13.608 1.00 76.12 431 ASN A C 1
ATOM 3543 O O . ASN A 1 431 ? -7.510 23.142 -12.773 1.00 76.12 431 ASN A O 1
ATOM 3547 N N . GLN A 1 432 ? -6.912 21.234 -13.805 1.00 77.94 432 GLN A N 1
ATOM 3548 C CA . GLN A 1 432 ? -7.815 20.360 -13.043 1.00 77.94 432 GLN A CA 1
ATOM 3549 C C . GLN A 1 432 ? -7.487 20.371 -11.544 1.00 77.94 432 GLN A C 1
ATOM 3551 O O . GLN A 1 432 ? -8.386 20.521 -10.718 1.00 77.94 432 GLN A O 1
ATOM 3556 N N . PHE A 1 433 ? -6.203 20.303 -11.165 1.00 78.06 433 PHE A N 1
ATOM 3557 C CA . PHE A 1 433 ? -5.804 20.419 -9.758 1.00 78.06 433 PHE A CA 1
ATOM 3558 C C . PHE A 1 433 ? -6.129 21.785 -9.171 1.00 78.06 433 PHE A C 1
ATOM 3560 O O . PHE A 1 433 ? -6.686 21.860 -8.080 1.00 78.06 433 PHE A O 1
ATOM 3567 N N . LYS A 1 434 ? -5.822 22.873 -9.885 1.00 81.00 434 LYS A N 1
ATOM 3568 C CA . LYS A 1 434 ? -6.183 24.230 -9.451 1.00 81.00 434 LYS A CA 1
ATOM 3569 C C . LYS A 1 434 ? -7.688 24.342 -9.220 1.00 81.00 434 LYS A C 1
ATOM 3571 O O . LYS A 1 434 ? -8.094 24.829 -8.168 1.00 81.00 434 LYS A O 1
ATOM 3576 N N . ARG A 1 435 ? -8.497 23.822 -10.147 1.00 87.81 435 ARG A N 1
ATOM 3577 C CA . ARG A 1 435 ? -9.959 23.777 -10.038 1.00 87.81 435 ARG A CA 1
ATOM 3578 C C . ARG A 1 435 ? -10.411 22.960 -8.823 1.00 87.81 435 ARG A C 1
ATOM 3580 O O . ARG A 1 435 ? -11.214 23.443 -8.030 1.00 87.81 435 ARG A O 1
ATOM 3587 N N . LEU A 1 436 ? -9.829 21.779 -8.604 1.00 87.12 436 LEU A N 1
ATOM 3588 C CA . LEU A 1 436 ? -10.089 20.947 -7.423 1.00 87.12 436 LEU A CA 1
ATOM 3589 C C . LEU A 1 436 ? -9.772 21.692 -6.117 1.00 87.12 436 LEU A C 1
ATOM 3591 O O . LEU A 1 436 ? -10.598 21.721 -5.207 1.00 87.12 436 LEU A O 1
ATOM 3595 N N . PHE A 1 437 ? -8.614 22.350 -6.027 1.00 85.25 437 PHE A N 1
ATOM 3596 C CA . PHE A 1 437 ? -8.233 23.133 -4.848 1.00 85.25 437 PHE A CA 1
ATOM 3597 C C . PHE A 1 437 ? -9.130 24.355 -4.626 1.00 85.25 437 PHE A C 1
ATOM 3599 O O . PHE A 1 437 ? -9.383 24.716 -3.478 1.00 85.25 437 PHE A O 1
ATOM 3606 N N . GLN A 1 438 ? -9.649 24.968 -5.694 1.00 91.44 438 GLN A N 1
ATOM 3607 C CA . GLN A 1 438 ? -10.658 26.026 -5.597 1.00 91.44 438 GLN A CA 1
ATOM 3608 C C . GLN A 1 438 ? -12.001 25.493 -5.079 1.00 91.44 438 GLN A C 1
ATOM 3610 O O . GLN A 1 438 ? -12.707 26.213 -4.377 1.00 91.44 438 GLN A O 1
ATOM 3615 N N . PHE A 1 439 ? -12.345 24.237 -5.372 1.00 92.25 439 PHE A N 1
ATOM 3616 C CA . PHE A 1 439 ? -13.592 23.620 -4.923 1.00 92.25 439 PHE A CA 1
ATOM 3617 C C . PHE A 1 439 ? -13.550 23.093 -3.483 1.00 92.25 439 PHE A C 1
ATOM 3619 O O . PHE A 1 439 ? -14.557 23.171 -2.778 1.00 92.25 439 PHE A O 1
ATOM 3626 N N . LEU A 1 440 ? -12.406 22.568 -3.030 1.00 88.56 440 LEU A N 1
ATOM 3627 C CA . LEU A 1 440 ? -12.262 21.926 -1.714 1.00 88.56 440 LEU A CA 1
ATOM 3628 C C . LEU A 1 440 ? -12.843 22.733 -0.530 1.00 88.56 440 LEU A C 1
ATOM 3630 O O . LEU A 1 440 ? -13.518 22.126 0.300 1.00 88.56 440 LEU A O 1
ATOM 3634 N N . PRO A 1 441 ? -12.665 24.069 -0.430 1.00 91.81 441 PRO A N 1
ATOM 3635 C CA . PRO A 1 441 ? -13.227 24.863 0.667 1.00 91.81 441 PRO A CA 1
ATOM 3636 C C . PRO A 1 441 ? -14.759 24.893 0.735 1.00 91.81 441 PRO A C 1
ATOM 3638 O O . PRO A 1 441 ? -15.313 25.205 1.791 1.00 91.81 441 PRO A O 1
ATOM 3641 N N . PHE A 1 442 ? -15.436 24.614 -0.380 1.00 93.62 442 PHE A N 1
ATOM 3642 C CA . PHE A 1 442 ? -16.895 24.683 -0.489 1.00 93.62 442 PHE A CA 1
ATOM 3643 C C . PHE A 1 442 ? -17.567 23.339 -0.267 1.00 93.62 442 PHE A C 1
ATOM 3645 O O . PHE A 1 442 ? -18.734 23.307 0.106 1.00 93.62 442 PHE A O 1
ATOM 3652 N N . LYS A 1 443 ? -16.836 22.240 -0.449 1.00 93.56 443 LYS A N 1
ATOM 3653 C CA . LYS A 1 443 ? -17.372 20.897 -0.270 1.00 93.56 443 LYS A CA 1
ATOM 3654 C C . LYS A 1 443 ? -17.569 20.613 1.217 1.00 93.56 443 LYS A C 1
ATOM 3656 O O . LYS A 1 443 ? -16.605 20.555 1.987 1.00 93.56 443 LYS A O 1
ATOM 3661 N N . LYS A 1 444 ? -18.828 20.471 1.636 1.00 88.12 444 LYS A N 1
ATOM 3662 C CA . LYS A 1 444 ? -19.221 20.380 3.051 1.00 88.12 444 LYS A CA 1
ATOM 3663 C C . LYS A 1 444 ? -18.478 19.269 3.793 1.00 88.12 444 LYS A C 1
ATOM 3665 O O . LYS A 1 444 ? -18.086 19.468 4.942 1.00 88.12 444 LYS A O 1
ATOM 3670 N N . GLU A 1 445 ? -18.253 18.141 3.128 1.00 83.19 445 GLU A N 1
ATOM 3671 C CA . GLU A 1 445 ? -17.563 16.962 3.650 1.00 83.19 445 GLU A CA 1
ATOM 3672 C C . GLU A 1 445 ? -16.092 17.240 4.012 1.00 83.19 445 GLU A C 1
ATOM 3674 O O . GLU A 1 445 ? -15.559 16.601 4.914 1.00 83.19 445 GLU A O 1
ATOM 3679 N N . TYR A 1 446 ? -15.444 18.227 3.377 1.00 78.19 446 TYR A N 1
ATOM 3680 C CA . TYR A 1 446 ? -14.032 18.566 3.618 1.00 78.19 446 TYR A CA 1
ATOM 3681 C C . TYR A 1 446 ? -13.829 19.799 4.507 1.00 78.19 446 TYR A C 1
ATOM 3683 O O . TYR A 1 446 ? -12.708 20.088 4.932 1.00 78.19 446 TYR A O 1
ATOM 3691 N N . LYS A 1 447 ? -14.901 20.522 4.849 1.00 77.88 447 LYS A N 1
ATOM 3692 C CA . LYS A 1 447 ? -14.823 21.800 5.574 1.00 77.88 447 LYS A CA 1
ATOM 3693 C C . LYS A 1 447 ? -14.211 21.682 6.977 1.00 77.88 447 LYS A C 1
ATOM 3695 O O . LYS A 1 447 ? -13.611 22.638 7.459 1.00 77.88 447 LYS A O 1
ATOM 3700 N N . SER A 1 448 ? -14.341 20.527 7.632 1.00 65.50 448 SER A N 1
ATOM 3701 C CA . SER A 1 448 ? -13.736 20.252 8.947 1.00 65.50 448 SER A CA 1
ATOM 3702 C C . SER A 1 448 ? -12.262 19.844 8.883 1.00 65.50 448 SER A C 1
ATOM 3704 O O . SER A 1 448 ? -11.604 19.800 9.919 1.00 65.50 448 SER A O 1
ATOM 3706 N N . LEU A 1 449 ? -11.759 19.508 7.694 1.00 53.56 449 LEU A N 1
ATOM 3707 C CA . LEU A 1 449 ? -10.411 18.976 7.476 1.00 53.56 449 LEU A CA 1
ATOM 3708 C C . LEU A 1 449 ? -9.428 20.047 7.009 1.00 53.56 449 LEU A C 1
ATOM 3710 O O . LEU A 1 449 ? -8.220 19.907 7.191 1.00 53.56 449 LEU A O 1
ATOM 3714 N N . LEU A 1 450 ? -9.938 21.121 6.409 1.00 61.91 450 LEU A N 1
ATOM 3715 C CA . LEU A 1 450 ? -9.120 22.253 6.016 1.00 61.91 450 LEU A CA 1
ATOM 3716 C C . LEU A 1 450 ? -8.804 23.103 7.253 1.00 61.91 450 LEU A C 1
ATOM 3718 O O . LEU A 1 450 ? -9.711 23.378 8.046 1.00 61.91 450 LEU A O 1
ATOM 3722 N N . PRO A 1 451 ? -7.543 23.534 7.441 1.00 48.12 451 PRO A N 1
ATOM 3723 C CA . PRO A 1 451 ? -7.210 24.453 8.516 1.00 48.12 451 PRO A CA 1
ATOM 3724 C C . PRO A 1 451 ? -8.127 25.673 8.412 1.00 48.12 451 PRO A C 1
ATOM 3726 O O . PRO A 1 451 ? -8.188 26.320 7.364 1.00 48.12 451 PRO A O 1
ATOM 3729 N N . GLN A 1 452 ? -8.863 25.955 9.495 1.00 44.97 452 GLN A N 1
ATOM 3730 C CA . GLN A 1 452 ? -9.646 27.182 9.602 1.00 44.97 452 GLN A CA 1
ATOM 3731 C C . GLN A 1 452 ? -8.693 28.333 9.295 1.00 44.97 452 GLN A C 1
ATOM 3733 O O . GLN A 1 452 ? -7.657 28.441 9.965 1.00 44.97 452 GLN A O 1
ATOM 3738 N N . PRO A 1 453 ? -8.973 29.143 8.267 1.00 42.09 453 PRO A N 1
ATOM 3739 C CA . PRO A 1 453 ? -8.051 30.188 7.896 1.00 42.09 453 PRO A CA 1
ATOM 3740 C C . PRO A 1 453 ? -7.916 31.160 9.073 1.00 42.09 453 PRO A C 1
ATOM 3742 O O . PRO A 1 453 ? -8.871 31.849 9.428 1.00 42.09 453 PRO A O 1
ATOM 3745 N N . ARG A 1 454 ? -6.746 31.188 9.720 1.00 36.78 454 ARG A N 1
ATOM 3746 C CA . ARG A 1 454 ? -6.404 32.251 10.667 1.00 36.78 454 ARG A CA 1
ATOM 3747 C C . ARG A 1 454 ? -6.034 33.468 9.828 1.00 36.78 454 ARG A C 1
ATOM 3749 O O . ARG A 1 454 ? -4.879 33.605 9.445 1.00 36.78 454 ARG A O 1
ATOM 3756 N N . TRP A 1 455 ? -7.019 34.294 9.500 1.00 35.59 455 TRP A N 1
ATOM 3757 C CA . TRP A 1 455 ? -6.774 35.614 8.925 1.00 35.59 455 TRP A CA 1
ATOM 3758 C C . TRP A 1 455 ? -6.942 36.655 10.029 1.00 35.59 455 TRP A C 1
ATOM 3760 O O . TRP A 1 455 ? -8.056 36.897 10.494 1.00 35.59 455 TRP A O 1
ATOM 3770 N N . GLY A 1 456 ? -5.805 37.194 10.464 1.00 33.50 456 GLY A N 1
ATOM 3771 C CA . GLY A 1 456 ? -5.662 38.551 10.978 1.00 33.50 456 GLY A CA 1
ATOM 3772 C C . GLY A 1 456 ? -4.862 39.354 9.965 1.00 33.50 456 GLY A C 1
ATOM 3773 O O . GLY A 1 456 ? -4.079 38.707 9.225 1.00 33.50 456 GLY A O 1
#

Nearest PDB structures (foldseek):
  6p77-assembly2_B  TM=2.210E-01  e=1.876E+00  Catenulispora acidiphila DSM 44928